Protein AF-A0A316NN84-F1 (afdb_monomer_lite)

Radius of gyration: 27.35 Å; chains: 1; bounding box: 74×68×56 Å

pLDDT: mean 87.5, std 11.86, range [34.91, 98.62]

Secondary structure (DSSP, 8-state):
---EEEEEEEE-SS--EEEEEEEE--SSS-EEEEEEEEEEES-TTSEEEEES--TT-EE-TT-EEEEEEEEEPPTT-SS--S--EEEEEEEEEEEE------B-HHHHHHHHHSSGGGSTTEEEETTTTEEEE-BSS---EEEETTEEEEEEEE-TTS-EEEEESS---HHHHHHHHHHH-TGGGTS-HHHHHHHHHHT-B-SS-TT-S---TTSTT-TTTT-TT----SSSEEEEEEETTEEEEEEESS--HHHHHIIIIIHHHS-HHHHTTB--EEEE---B-TT--SHHHHHHHHTTSEEEESEE---HHHHHHTB--THHHH-TT-GGGGTTBTT--TT--EEEEEEBTT-TT-EEEEEEETTEEEEEEE-TTS-BB---EEEEPTT-EEE--SSSSS-BEE-

Sequence (407 aa):
MSFFVKKYIVNFQYDVITKLCTILNYSQVNKVISSIYIETDTNTLIQTWIEGIGTGTMIPAGESVTFTITISYPGGLTEVPENTQKGLVIRYEFEDYEEETKTTLLETMLTNEGDLTDIEGLQYDESTGRYYYQGSNINNYIEFNNELWRIVSVESDGKIKITKDGVLSSKEMQALEEQTSFWQQYFSATEVETFLSSHTVPFDIAGRRPFDPNLADSYCDASNSGCNAFSKGTYHVVQKKELIDQYTDLDSLLKLYLETVYYPNIDASSRQYLSPYTLKAGSVSTSDKDIASVIEYENLTTMTGNIGLLNISDYMLASTDSNCDNKFDNSSCGLNNYLGVEGEEFYLMNGRSGDSERLYTITTSRSTHKISYDVPTTAMSVRPVVALSSGVFGSGLGTEADPYRLN

Structure (mmCIF, N/CA/C/O backbone):
data_AF-A0A316NN84-F1
#
_entry.id   AF-A0A316NN84-F1
#
loop_
_atom_site.group_PDB
_atom_site.id
_atom_site.type_symbol
_atom_site.label_atom_id
_atom_site.label_alt_id
_atom_site.label_comp_id
_atom_site.label_asym_id
_atom_site.label_entity_id
_atom_site.label_seq_id
_atom_site.pdbx_PDB_ins_code
_atom_site.Cartn_x
_atom_site.Cartn_y
_atom_site.Cartn_z
_atom_site.occupancy
_atom_site.B_iso_or_equiv
_atom_site.auth_seq_id
_atom_site.auth_comp_id
_atom_site.auth_asym_id
_atom_site.auth_atom_id
_atom_site.pdbx_PDB_model_num
ATOM 1 N N . MET A 1 1 ? -37.690 17.124 18.088 1.00 34.91 1 MET A N 1
ATOM 2 C CA . MET A 1 1 ? -37.762 17.725 16.740 1.00 34.91 1 MET A CA 1
ATOM 3 C C . MET A 1 1 ? -38.271 19.151 16.854 1.00 34.91 1 MET A C 1
ATOM 5 O O . MET A 1 1 ? -39.433 19.352 17.185 1.00 34.91 1 MET A O 1
ATOM 9 N N . SER A 1 2 ? -37.395 20.129 16.644 1.00 39.47 2 SER A N 1
ATOM 10 C CA . SER A 1 2 ? -37.777 21.540 16.547 1.00 39.47 2 SER A CA 1
ATOM 11 C C . SER A 1 2 ? -37.748 21.917 15.072 1.00 39.47 2 SER A C 1
ATOM 13 O O . SER A 1 2 ? -36.698 21.830 14.446 1.00 39.47 2 SER A O 1
ATOM 15 N N . PHE A 1 3 ? -38.895 22.285 14.506 1.00 39.06 3 PHE A N 1
ATOM 16 C CA . PHE A 1 3 ? -39.003 22.658 13.096 1.00 39.06 3 PHE A CA 1
ATOM 17 C C . PHE A 1 3 ? -38.813 24.165 12.940 1.00 39.06 3 PHE A C 1
ATOM 19 O O . PHE A 1 3 ? -39.450 24.944 13.651 1.00 39.06 3 PHE A O 1
ATOM 26 N N . PHE A 1 4 ? -37.975 24.579 11.989 1.00 47.78 4 PHE A N 1
ATOM 27 C CA . PHE A 1 4 ? -37.815 25.985 11.627 1.00 47.78 4 PHE A CA 1
ATOM 28 C C . PHE A 1 4 ? -38.321 26.196 10.198 1.00 47.78 4 PHE A C 1
ATOM 30 O O . PHE A 1 4 ? -37.782 25.625 9.253 1.00 47.78 4 PHE A O 1
ATOM 37 N N . VAL A 1 5 ? -39.377 26.998 10.041 1.00 45.66 5 VAL A N 1
ATOM 38 C CA . VAL A 1 5 ? -39.988 27.311 8.740 1.00 45.66 5 VAL A CA 1
ATOM 39 C C . VAL A 1 5 ? -39.891 28.811 8.517 1.00 45.66 5 VAL A C 1
ATOM 41 O O . VAL A 1 5 ? -40.382 29.596 9.331 1.00 45.66 5 VAL A O 1
ATOM 44 N N . LYS A 1 6 ? -39.275 29.230 7.407 1.00 58.59 6 LYS A N 1
ATOM 45 C CA . LYS A 1 6 ? -39.151 30.648 7.054 1.00 58.59 6 LYS A CA 1
ATOM 46 C C . LYS A 1 6 ? -39.781 30.913 5.692 1.00 58.59 6 LYS A C 1
ATOM 48 O O . LYS A 1 6 ? -39.441 30.276 4.700 1.00 58.59 6 LYS A O 1
ATOM 53 N N . LYS A 1 7 ? -40.732 31.852 5.666 1.00 49.09 7 LYS A N 1
ATOM 54 C CA . LYS A 1 7 ? -41.499 32.230 4.475 1.00 49.09 7 LYS A CA 1
ATOM 55 C C . LYS A 1 7 ? -40.914 33.491 3.850 1.00 49.09 7 LYS A C 1
ATOM 57 O O . LYS A 1 7 ? -40.720 34.489 4.544 1.00 49.09 7 LYS A O 1
ATOM 62 N N . TYR A 1 8 ? -40.702 33.466 2.539 1.00 55.94 8 TYR A N 1
ATOM 63 C CA . TYR A 1 8 ? -40.214 34.614 1.778 1.00 55.94 8 TYR A CA 1
ATOM 64 C C . TYR A 1 8 ? -41.222 34.990 0.682 1.00 55.94 8 TYR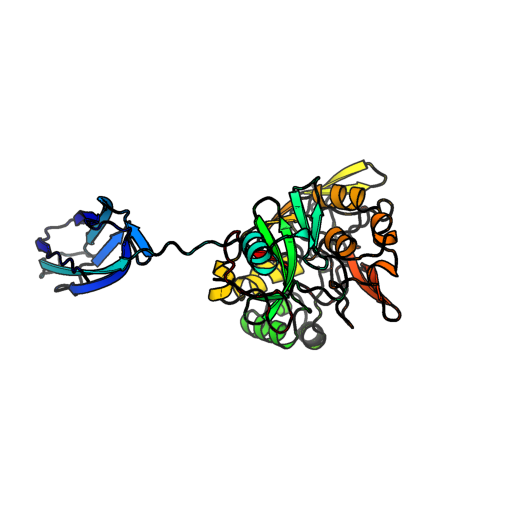 A C 1
ATOM 66 O O . TYR A 1 8 ? -41.675 34.124 -0.064 1.00 55.94 8 TYR A O 1
ATOM 74 N N . ILE A 1 9 ? -41.582 36.278 0.601 1.00 53.44 9 ILE A N 1
ATOM 75 C CA . ILE A 1 9 ? -42.399 36.869 -0.476 1.00 53.44 9 ILE A CA 1
ATOM 76 C C . ILE A 1 9 ? -41.562 37.981 -1.112 1.00 53.44 9 ILE A C 1
ATOM 78 O O . ILE A 1 9 ? -41.073 38.855 -0.392 1.00 53.44 9 ILE A O 1
ATOM 82 N N . VAL A 1 10 ? -41.344 37.924 -2.429 1.00 54.31 10 VAL A N 1
ATOM 83 C CA . VAL A 1 10 ? -40.435 38.837 -3.142 1.00 54.31 10 VAL A CA 1
ATOM 84 C C . VAL A 1 10 ? -41.007 39.211 -4.518 1.00 54.31 10 VAL A C 1
ATOM 86 O O . VAL A 1 10 ? -41.512 38.334 -5.218 1.00 54.31 10 VAL A O 1
ATOM 89 N N . ASN A 1 11 ? -40.914 40.497 -4.889 1.00 50.41 11 ASN A N 1
ATOM 90 C CA . ASN A 1 11 ? -41.306 41.054 -6.194 1.00 50.41 11 ASN A CA 1
ATOM 91 C C . ASN A 1 11 ? -40.041 41.482 -6.969 1.00 50.41 11 ASN A C 1
ATOM 93 O O . ASN A 1 11 ? -39.214 42.194 -6.398 1.00 50.41 11 ASN A O 1
ATOM 97 N N . PHE A 1 12 ? -39.893 41.085 -8.239 1.00 53.28 12 PHE A N 1
ATOM 98 C CA . PHE A 1 12 ? -38.682 41.329 -9.045 1.00 53.28 12 PHE A CA 1
ATOM 99 C C . PHE A 1 12 ? -38.845 42.462 -10.084 1.00 53.28 12 PHE A C 1
ATOM 101 O O . PHE A 1 12 ? -39.872 42.549 -10.755 1.00 53.28 12 PHE A O 1
ATOM 108 N N . GLN A 1 13 ? -37.808 43.298 -10.254 1.00 52.03 13 GLN A N 1
ATOM 109 C CA . GLN A 1 13 ? -37.690 44.309 -11.324 1.00 52.03 13 GLN A CA 1
ATOM 110 C C . GLN A 1 13 ? -36.249 44.389 -11.896 1.00 52.03 13 GLN A C 1
ATOM 112 O O . GLN A 1 13 ? -35.714 45.472 -12.042 1.00 52.03 13 GLN A O 1
ATOM 117 N N . TYR A 1 14 ? -35.648 43.252 -12.282 1.00 52.44 14 TYR A N 1
ATOM 118 C CA . TYR A 1 14 ? -34.324 43.131 -12.952 1.00 52.44 14 TYR A CA 1
ATOM 119 C C . TYR A 1 14 ? -33.055 43.007 -12.078 1.00 52.44 14 TYR A C 1
ATOM 121 O O . TYR A 1 14 ? -32.025 43.540 -12.463 1.00 52.44 14 TYR A O 1
ATOM 129 N N . ASP A 1 15 ? -33.055 42.243 -10.978 1.00 64.56 15 ASP A N 1
ATOM 130 C CA . ASP A 1 15 ? -31.797 41.935 -10.270 1.00 64.56 15 ASP A CA 1
ATOM 131 C C . ASP A 1 15 ? -31.798 40.577 -9.557 1.00 64.56 15 ASP A C 1
ATOM 133 O O . ASP A 1 15 ? -32.843 40.043 -9.169 1.00 64.56 15 ASP A O 1
ATOM 137 N N . VAL A 1 16 ? -30.586 40.038 -9.381 1.00 73.25 16 VAL A N 1
ATOM 138 C CA . VAL A 1 16 ? -30.274 38.933 -8.467 1.00 73.25 16 VAL A CA 1
ATOM 139 C C . VAL A 1 16 ? -30.534 39.398 -7.038 1.00 73.25 16 VAL A C 1
ATOM 141 O O . VAL A 1 16 ? -30.016 40.425 -6.606 1.00 73.25 16 VAL A O 1
ATOM 144 N N . ILE A 1 17 ? -31.306 38.629 -6.274 1.00 78.94 17 ILE A N 1
ATOM 145 C CA . ILE A 1 17 ? -31.545 38.912 -4.860 1.00 78.94 17 ILE A CA 1
ATOM 146 C C . ILE A 1 17 ? -30.769 37.905 -4.033 1.00 78.94 17 ILE A C 1
ATOM 148 O O . ILE A 1 17 ? -31.146 36.740 -3.945 1.00 78.94 17 ILE A O 1
ATOM 152 N N . THR A 1 18 ? -29.729 38.380 -3.363 1.00 81.62 18 THR A N 1
ATOM 153 C CA . THR A 1 18 ? -29.004 37.602 -2.360 1.00 81.62 18 THR A CA 1
ATOM 154 C C . THR A 1 18 ? -29.449 38.032 -0.970 1.00 81.62 18 THR A C 1
ATOM 156 O O . THR A 1 18 ? -29.416 39.213 -0.622 1.00 81.62 18 THR A O 1
ATOM 159 N N . LYS A 1 19 ? -29.883 37.071 -0.153 1.00 86.81 19 LYS A N 1
ATOM 160 C CA . LYS A 1 19 ? -30.229 37.289 1.254 1.00 86.81 19 LYS A CA 1
ATOM 161 C C . LYS A 1 19 ? -29.275 36.529 2.152 1.00 86.81 19 LYS A C 1
ATOM 163 O O . LYS A 1 19 ? -29.237 35.302 2.112 1.00 86.81 19 LYS A O 1
ATOM 168 N N . LEU A 1 20 ? -28.583 37.265 3.016 1.00 87.88 20 LEU A N 1
ATOM 169 C CA . LEU A 1 20 ? -27.864 36.674 4.133 1.00 87.88 20 LEU A CA 1
ATOM 170 C C . LEU A 1 20 ? -28.876 36.150 5.159 1.00 87.88 20 LEU A C 1
ATOM 172 O O . LEU A 1 20 ? -29.779 36.864 5.603 1.00 87.88 20 LEU A O 1
ATOM 176 N N . CYS A 1 21 ? -28.735 34.881 5.497 1.00 88.75 21 CYS A N 1
ATOM 177 C CA . CYS A 1 21 ? -29.553 34.156 6.444 1.00 88.75 21 CYS A CA 1
ATOM 178 C C . CYS A 1 21 ? -28.679 33.636 7.583 1.00 88.75 21 CYS A C 1
ATOM 180 O O . CYS A 1 21 ? -27.469 33.472 7.443 1.00 88.75 21 CYS A O 1
ATOM 182 N N . THR A 1 22 ? -29.320 33.380 8.718 1.00 89.62 22 THR A N 1
ATOM 183 C CA . THR A 1 22 ? -28.668 32.878 9.924 1.00 89.62 22 THR A CA 1
ATOM 184 C C . THR A 1 22 ? -29.567 31.822 10.548 1.00 89.62 22 THR A C 1
ATOM 186 O O . THR A 1 22 ? -30.770 32.063 10.696 1.00 89.62 22 THR A O 1
ATOM 189 N N . ILE A 1 23 ? -28.998 30.672 10.905 1.00 91.44 23 ILE A N 1
ATOM 190 C CA . ILE A 1 23 ? -29.630 29.667 11.767 1.00 91.44 23 ILE A CA 1
ATOM 191 C C . ILE A 1 23 ? -28.870 29.682 13.090 1.00 91.44 23 ILE A C 1
ATOM 193 O O . ILE A 1 23 ? -27.657 29.505 13.090 1.00 91.44 23 ILE A O 1
ATOM 197 N N . LEU A 1 24 ? -29.580 29.912 14.195 1.00 90.44 24 LEU A N 1
ATOM 198 C CA . LEU A 1 24 ? -29.035 29.915 15.555 1.00 90.44 24 LEU A CA 1
ATOM 199 C C . LEU A 1 24 ? -29.507 28.660 16.292 1.00 90.44 24 LEU A C 1
ATOM 201 O O . LEU A 1 24 ? -30.710 28.400 16.379 1.00 90.44 24 LEU A O 1
ATOM 205 N N . ASN A 1 25 ? -28.559 27.893 16.823 1.00 91.62 25 ASN A N 1
ATOM 206 C CA . ASN A 1 25 ? -28.830 26.723 17.641 1.00 91.62 25 ASN A CA 1
ATOM 207 C C . ASN A 1 25 ? -29.068 27.145 19.100 1.00 91.62 25 ASN A C 1
ATOM 209 O O . ASN A 1 25 ? -28.136 27.374 19.861 1.00 91.62 25 ASN A O 1
ATOM 213 N N . TYR A 1 26 ? -30.335 27.214 19.510 1.00 89.19 26 TYR A N 1
ATOM 214 C CA . TYR A 1 26 ? -30.716 27.528 20.896 1.00 89.19 26 TYR A CA 1
ATOM 215 C C . TYR A 1 26 ? -30.645 26.333 21.861 1.00 89.19 26 TYR A C 1
ATOM 217 O O . TYR A 1 26 ? -31.020 26.466 23.028 1.00 89.19 26 TYR A O 1
ATOM 225 N N . SER A 1 27 ? -30.251 25.148 21.391 1.00 87.69 27 SER A N 1
ATOM 226 C CA . SER A 1 27 ? -30.181 23.962 22.244 1.00 87.69 27 SER A CA 1
ATOM 227 C C . SER A 1 27 ? -28.885 23.918 23.061 1.00 87.69 27 SER A C 1
ATOM 229 O O . SER A 1 27 ? -27.970 24.707 22.844 1.00 87.69 27 SER A O 1
ATOM 231 N N . GLN A 1 28 ? -28.837 23.013 24.041 1.00 87.56 28 GLN A N 1
ATOM 232 C CA . GLN A 1 28 ? -27.664 22.800 24.901 1.00 87.56 28 GLN A CA 1
ATOM 233 C C . GLN A 1 28 ? -26.647 21.820 24.297 1.00 87.56 28 GLN A C 1
ATOM 235 O O . GLN A 1 28 ? -25.640 21.521 24.928 1.00 87.56 28 GLN A O 1
ATOM 240 N N . VAL A 1 29 ? -26.922 21.302 23.099 1.00 84.12 29 VAL A N 1
ATOM 241 C CA . VAL A 1 29 ? -26.077 20.340 22.388 1.00 84.12 29 VAL A CA 1
ATOM 242 C C . VAL A 1 29 ? -25.805 20.844 20.977 1.00 84.12 29 VAL A C 1
ATOM 244 O O . VAL A 1 29 ? -26.570 21.641 20.424 1.00 84.12 29 VAL A O 1
ATOM 247 N N . ASN A 1 30 ? -24.698 20.405 20.393 1.00 87.38 30 ASN A N 1
ATOM 248 C CA . ASN A 1 30 ? -24.401 20.694 18.997 1.00 87.38 30 ASN A CA 1
ATOM 249 C C . ASN A 1 30 ? -25.491 20.069 18.111 1.00 87.38 30 ASN A C 1
ATOM 251 O O . ASN A 1 30 ? -26.078 19.040 18.450 1.00 87.38 30 ASN A O 1
ATOM 255 N N . LYS A 1 31 ? -25.795 20.710 16.984 1.00 91.56 31 LYS A N 1
ATOM 256 C CA . LYS A 1 31 ? -26.781 20.223 16.012 1.00 91.56 31 LYS A CA 1
ATOM 257 C C . LYS A 1 31 ? -26.128 20.022 14.666 1.00 91.56 31 LYS A C 1
ATOM 259 O O . LYS A 1 31 ? -25.221 20.767 14.322 1.00 91.56 31 LYS A O 1
ATOM 264 N N . VAL A 1 32 ? -26.638 19.084 13.884 1.00 91.31 32 VAL A N 1
ATOM 265 C CA . VAL A 1 32 ? -26.258 18.908 12.481 1.00 91.31 32 VAL A CA 1
ATOM 266 C C . VAL A 1 32 ? -27.481 19.080 11.591 1.00 91.31 32 VAL A C 1
ATOM 268 O O . VAL A 1 32 ? -28.580 18.680 11.974 1.00 91.31 32 VAL A O 1
ATOM 271 N N . ILE A 1 33 ? -27.323 19.707 10.422 1.00 92.44 33 ILE A N 1
ATOM 272 C CA . ILE A 1 33 ? -28.380 19.744 9.402 1.00 92.44 33 ILE A CA 1
ATOM 273 C C . ILE A 1 33 ? -28.481 18.346 8.786 1.00 92.44 33 ILE A C 1
ATOM 275 O O . ILE A 1 33 ? -27.609 17.960 8.010 1.00 92.44 33 ILE A O 1
ATOM 279 N N . SER A 1 34 ? -29.529 17.590 9.108 1.00 88.38 34 SER A N 1
ATOM 280 C CA . SER A 1 34 ? -29.728 16.240 8.564 1.00 88.38 34 SER A CA 1
ATOM 281 C C . SER A 1 34 ? -30.366 16.272 7.176 1.00 88.38 34 SER A C 1
ATOM 283 O O . SER A 1 34 ? -30.110 15.401 6.347 1.00 88.38 34 SER A O 1
ATOM 285 N N . SER A 1 35 ? -31.166 17.298 6.870 1.00 87.62 35 SER A N 1
ATOM 286 C CA . SER A 1 35 ? -31.763 17.485 5.543 1.00 87.62 35 SER A CA 1
ATOM 287 C C . SER A 1 35 ? -32.195 18.927 5.269 1.00 87.62 35 SER A C 1
ATOM 289 O O . SER A 1 35 ? -32.522 19.689 6.183 1.00 87.62 35 SER A O 1
ATOM 291 N N . ILE A 1 36 ? -32.230 19.296 3.983 1.00 87.62 36 ILE A N 1
ATOM 292 C CA . ILE A 1 36 ? -32.721 20.586 3.478 1.00 87.62 36 ILE A CA 1
ATOM 293 C C . ILE A 1 36 ? -33.735 20.318 2.362 1.00 87.62 36 ILE A C 1
ATOM 295 O O . ILE A 1 36 ? -33.397 19.704 1.352 1.00 87.62 36 ILE A O 1
ATOM 299 N N . TYR A 1 37 ? -34.964 20.815 2.513 1.00 86.19 37 TYR A N 1
ATOM 300 C CA . TYR A 1 37 ? -36.046 20.633 1.541 1.00 86.19 37 TYR A CA 1
ATOM 301 C C . TYR A 1 37 ? -36.639 21.972 1.102 1.00 86.19 37 TYR A C 1
ATOM 303 O O . TYR A 1 37 ? -36.913 22.839 1.931 1.00 86.19 37 TYR A O 1
ATOM 311 N N . ILE A 1 38 ? -36.929 22.124 -0.193 1.00 83.56 38 ILE A N 1
ATOM 312 C CA . ILE A 1 38 ? -37.783 23.208 -0.697 1.00 83.56 38 ILE A CA 1
ATOM 313 C C . ILE A 1 38 ? -39.225 22.689 -0.719 1.00 83.56 38 ILE A C 1
ATOM 315 O O . ILE A 1 38 ? -39.613 21.949 -1.616 1.00 83.56 38 ILE A O 1
ATOM 319 N N . GLU A 1 39 ? -40.022 23.054 0.286 1.00 83.38 39 GLU A N 1
ATOM 320 C CA . GLU A 1 39 ? -41.411 22.588 0.425 1.00 83.38 39 GLU A CA 1
ATOM 321 C C . GLU A 1 39 ? -42.381 23.310 -0.504 1.00 83.38 39 GLU A C 1
ATOM 323 O O . GLU A 1 39 ? -43.455 22.811 -0.836 1.00 83.38 39 GLU A O 1
ATOM 328 N N . THR A 1 40 ? -42.059 24.545 -0.867 1.00 82.19 40 THR A N 1
ATOM 329 C CA . THR A 1 40 ? -42.886 25.341 -1.765 1.00 82.19 40 THR A CA 1
ATOM 330 C C . THR A 1 40 ? -41.993 26.199 -2.625 1.00 82.19 40 THR A C 1
ATOM 332 O O . THR A 1 40 ? -41.175 26.957 -2.105 1.00 82.19 40 THR A O 1
ATOM 335 N N . ASP A 1 41 ? -42.222 26.117 -3.928 1.00 83.88 41 ASP A N 1
ATOM 336 C CA . ASP A 1 41 ? -41.685 27.024 -4.925 1.00 83.88 41 ASP A CA 1
ATOM 337 C C . ASP A 1 41 ? -42.812 27.391 -5.895 1.00 83.88 41 ASP A C 1
ATOM 339 O O . ASP A 1 41 ? -43.209 26.595 -6.745 1.00 83.88 41 ASP A O 1
ATOM 343 N N . THR A 1 42 ? -43.380 28.588 -5.739 1.00 84.44 42 THR A N 1
ATOM 344 C CA . THR A 1 42 ? -44.524 29.014 -6.561 1.00 84.44 42 THR A CA 1
ATOM 345 C C . THR A 1 42 ? -44.120 29.477 -7.963 1.00 84.44 42 THR A C 1
ATOM 347 O O . THR A 1 42 ? -44.998 29.827 -8.751 1.00 84.44 42 THR A O 1
ATOM 350 N N . ASN A 1 43 ? -42.819 29.557 -8.263 1.00 80.81 43 ASN A N 1
ATOM 351 C CA . ASN A 1 43 ? -42.305 29.999 -9.556 1.00 80.81 43 ASN A CA 1
ATOM 352 C C . ASN A 1 43 ? -40.913 29.401 -9.810 1.00 80.81 43 ASN A C 1
ATOM 354 O O . ASN A 1 43 ? -39.885 30.005 -9.488 1.00 80.81 43 ASN A O 1
ATOM 358 N N . THR A 1 44 ? -40.894 28.211 -10.409 1.00 77.44 44 THR A N 1
ATOM 359 C CA . THR A 1 44 ? -39.675 27.440 -10.704 1.00 77.44 44 THR A CA 1
ATOM 360 C C . THR A 1 44 ? -38.838 28.022 -1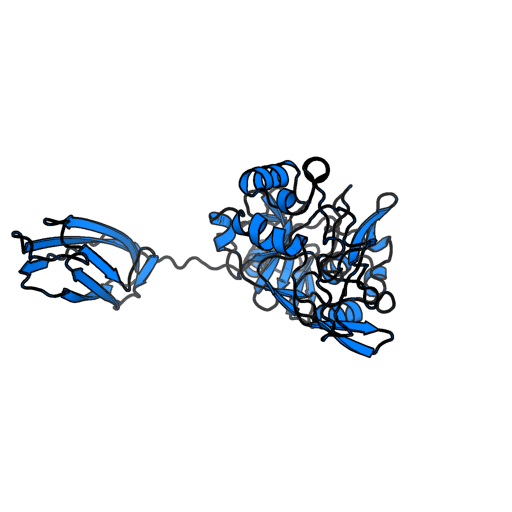1.847 1.00 77.44 44 THR A C 1
ATOM 362 O O . THR A 1 44 ? -37.692 27.621 -12.025 1.00 77.44 44 THR A O 1
ATOM 365 N N . LEU A 1 45 ? -39.372 28.990 -12.608 1.00 77.75 45 LEU A N 1
ATOM 366 C CA . LEU A 1 45 ? -38.625 29.704 -13.653 1.00 77.75 45 LEU A CA 1
ATOM 367 C C . LEU A 1 45 ? -37.631 30.720 -13.075 1.00 77.75 45 LEU A C 1
ATOM 369 O O . LEU A 1 45 ? -36.743 31.174 -13.788 1.00 77.75 45 LEU A O 1
ATOM 373 N N . ILE A 1 46 ? -37.772 31.080 -11.799 1.00 81.88 46 ILE A N 1
ATOM 374 C CA . ILE A 1 46 ? -36.799 31.879 -11.053 1.00 81.88 46 ILE A CA 1
ATOM 375 C C . ILE A 1 46 ? -35.940 30.894 -10.251 1.00 81.88 46 ILE A C 1
ATOM 377 O O . ILE A 1 46 ? -36.467 30.118 -9.464 1.00 81.88 46 ILE A O 1
ATOM 381 N N . GLN A 1 47 ? -34.625 30.892 -10.429 1.00 83.88 47 GLN A N 1
ATOM 382 C CA . GLN A 1 47 ? -33.720 29.936 -9.786 1.00 83.88 47 GLN A CA 1
ATOM 383 C C . GLN A 1 47 ? -33.457 30.289 -8.318 1.00 83.88 47 GLN A C 1
ATOM 385 O O . GLN A 1 47 ? -33.612 31.436 -7.896 1.00 83.88 47 GLN A O 1
ATOM 390 N N . THR A 1 48 ? -33.088 29.292 -7.513 1.00 85.25 48 THR A N 1
ATOM 391 C CA . THR A 1 48 ? -32.727 29.457 -6.099 1.00 85.25 48 THR A CA 1
ATOM 392 C C . THR A 1 48 ? -31.480 28.651 -5.788 1.00 85.25 48 THR A C 1
ATOM 394 O O . THR A 1 48 ? -31.428 27.462 -6.084 1.00 85.25 48 THR A O 1
ATOM 397 N N . TRP A 1 49 ? -30.512 29.304 -5.156 1.00 85.25 49 TRP A N 1
ATOM 398 C CA . TRP A 1 49 ? -29.237 28.730 -4.746 1.00 85.25 49 TRP A CA 1
ATOM 399 C C . TRP A 1 49 ? -29.039 28.980 -3.254 1.00 85.25 49 TRP A C 1
ATOM 401 O O . TRP A 1 49 ? -29.315 30.081 -2.772 1.00 85.25 49 TRP A O 1
ATOM 411 N N . ILE A 1 50 ? -28.588 27.960 -2.527 1.00 86.94 50 ILE A N 1
ATOM 412 C CA . ILE A 1 50 ? -28.223 28.050 -1.111 1.00 86.94 50 ILE A CA 1
ATOM 413 C C . ILE A 1 50 ? -26.721 27.794 -1.033 1.00 86.94 50 ILE A C 1
ATOM 415 O O . ILE A 1 50 ? -26.261 26.751 -1.488 1.00 86.94 50 ILE A O 1
ATOM 419 N N . GLU A 1 51 ? -25.967 28.731 -0.468 1.00 86.88 51 GLU A N 1
ATOM 420 C CA . GLU A 1 51 ? -24.511 28.632 -0.338 1.00 86.88 51 GLU A CA 1
ATOM 421 C C . GLU A 1 51 ? -24.093 28.877 1.114 1.00 86.88 51 GLU A C 1
ATOM 423 O O . GLU A 1 51 ? -24.652 29.736 1.797 1.00 86.88 51 GLU A O 1
ATOM 428 N N . GLY A 1 52 ? -23.099 28.125 1.589 1.00 84.44 52 GLY A N 1
ATOM 429 C CA . GLY A 1 52 ? -22.556 28.237 2.950 1.00 84.44 52 GLY A CA 1
ATOM 430 C C . GLY A 1 52 ? -23.103 27.224 3.961 1.00 84.44 52 GLY A C 1
ATOM 431 O O . GLY A 1 52 ? -22.556 27.127 5.053 1.00 84.44 52 GLY A O 1
ATOM 432 N N . ILE A 1 53 ? -24.129 26.443 3.606 1.00 88.50 53 ILE A N 1
ATOM 433 C CA . ILE A 1 53 ? -24.630 25.306 4.400 1.00 88.50 53 ILE A CA 1
ATOM 434 C C . ILE A 1 53 ? -25.019 24.134 3.492 1.00 88.50 53 ILE A C 1
ATOM 436 O O . ILE A 1 53 ? -25.385 24.334 2.334 1.00 88.50 53 ILE A O 1
ATOM 440 N N . GLY A 1 54 ? -25.003 22.924 4.046 1.00 87.00 54 GLY A N 1
ATOM 441 C CA . GLY A 1 54 ? -25.488 21.694 3.418 1.00 87.00 54 GLY A CA 1
ATOM 442 C C . GLY A 1 54 ? -25.864 20.639 4.460 1.00 87.00 54 GLY A C 1
ATOM 443 O O . GLY A 1 54 ? -25.687 20.858 5.662 1.00 87.00 54 GLY A O 1
ATOM 444 N N . THR A 1 55 ? -26.364 19.486 4.012 1.00 85.19 55 THR A N 1
ATOM 445 C CA . THR A 1 55 ? -26.477 18.306 4.885 1.00 85.19 55 THR A CA 1
ATOM 446 C C . THR A 1 55 ? -25.110 17.997 5.506 1.00 85.19 55 THR A C 1
ATOM 448 O O . THR A 1 55 ? -24.093 18.068 4.819 1.00 85.19 55 THR A O 1
ATOM 451 N N . GLY A 1 56 ? -25.079 17.717 6.809 1.00 80.50 56 GLY A N 1
ATOM 452 C CA . GLY A 1 56 ? -23.850 17.504 7.578 1.00 80.50 56 GLY A CA 1
ATOM 453 C C . GLY A 1 56 ? -23.245 18.774 8.189 1.00 80.50 56 GLY A C 1
ATOM 454 O O . GLY A 1 56 ? -22.300 18.685 8.966 1.00 80.50 56 GLY A O 1
ATOM 455 N N . THR A 1 57 ? -23.773 19.972 7.901 1.00 86.69 57 THR A N 1
ATOM 456 C CA . THR A 1 57 ? -23.261 21.195 8.546 1.00 86.69 57 THR A CA 1
ATOM 457 C C . THR A 1 57 ? -23.593 21.201 10.039 1.00 86.69 57 THR A C 1
ATOM 459 O O . THR A 1 57 ? -24.767 21.226 10.414 1.00 86.69 57 THR A O 1
ATOM 462 N N . MET A 1 58 ? -22.555 21.205 10.877 1.00 88.25 58 MET A N 1
ATOM 463 C CA . MET A 1 58 ? -22.665 21.301 12.332 1.00 88.25 58 MET A CA 1
ATOM 464 C C . MET A 1 58 ? -22.831 22.763 12.779 1.00 88.25 58 MET A C 1
ATOM 466 O O . MET A 1 58 ? -22.200 23.670 12.240 1.00 88.25 58 MET A O 1
ATOM 470 N N . ILE A 1 59 ? -23.701 22.989 13.763 1.00 90.88 59 ILE A N 1
ATOM 471 C CA . ILE A 1 59 ? -23.971 24.281 14.395 1.00 90.88 59 ILE A CA 1
ATOM 472 C C . ILE A 1 59 ? -23.788 24.105 15.913 1.00 90.88 59 ILE A C 1
ATOM 474 O O . ILE A 1 59 ? -24.618 23.427 16.540 1.00 90.88 59 ILE A O 1
ATOM 478 N N . PRO A 1 60 ? -22.739 24.690 16.524 1.00 87.00 60 PRO A N 1
ATOM 479 C CA . PRO A 1 60 ? -22.464 24.499 17.945 1.00 87.00 60 PRO A CA 1
ATOM 480 C C . PRO A 1 60 ? -23.601 24.983 18.851 1.00 87.00 60 PRO A C 1
ATOM 482 O O . PRO A 1 60 ? -24.387 25.856 18.474 1.00 87.00 60 PRO A O 1
ATOM 485 N N . ALA A 1 61 ? -23.707 24.411 20.052 1.00 88.56 61 ALA A N 1
ATOM 486 C CA . ALA A 1 61 ? -24.683 24.830 21.056 1.00 88.56 61 ALA A CA 1
ATOM 487 C C . ALA A 1 61 ? -24.545 26.330 21.371 1.00 88.56 61 ALA A C 1
ATOM 489 O O . ALA A 1 61 ? -23.472 26.805 21.736 1.00 88.56 61 ALA A O 1
ATOM 490 N N . GLY A 1 62 ? -25.635 27.087 21.241 1.00 87.38 62 GLY A N 1
ATOM 491 C CA . GLY A 1 62 ? -25.643 28.535 21.467 1.00 87.38 62 GLY A CA 1
ATOM 492 C C . GLY A 1 62 ? -25.046 29.379 20.334 1.00 87.38 62 GLY A C 1
ATOM 493 O O . GLY A 1 62 ? -25.118 30.606 20.414 1.00 87.38 62 GLY A O 1
ATOM 494 N N . GLU A 1 63 ? -24.503 28.766 19.279 1.00 91.19 63 GLU A N 1
ATOM 495 C CA . GLU A 1 63 ? -23.900 29.466 18.141 1.00 91.19 63 GLU A CA 1
ATOM 496 C C . GLU A 1 63 ? -24.801 29.484 16.902 1.00 91.19 63 GLU A C 1
ATOM 498 O O . GLU A 1 63 ? -25.827 28.801 16.810 1.00 91.19 63 GLU A O 1
ATOM 503 N N . SER A 1 64 ? -24.416 30.301 15.920 1.00 89.19 64 SER A N 1
ATOM 504 C CA . SER A 1 64 ? -25.139 30.435 14.661 1.00 89.19 64 SER A CA 1
ATOM 505 C C . SER A 1 64 ? -24.260 30.214 13.444 1.00 89.19 64 SER A C 1
ATOM 507 O O . SER A 1 64 ? -23.134 30.698 13.406 1.00 89.19 64 SER A O 1
ATOM 509 N N . VAL A 1 65 ? -24.837 29.620 12.403 1.00 88.94 65 VAL A N 1
ATOM 510 C CA . VAL A 1 65 ? -24.250 29.576 11.061 1.00 88.94 65 VAL A CA 1
ATOM 511 C C . VAL A 1 65 ? -24.905 30.625 10.166 1.00 88.94 65 VAL A C 1
ATOM 513 O O . VAL A 1 65 ? -26.122 30.841 10.230 1.00 88.94 65 VAL A O 1
ATOM 516 N N . THR A 1 66 ? -24.107 31.288 9.330 1.00 90.06 66 THR A N 1
ATOM 517 C CA . THR A 1 66 ? -24.580 32.223 8.305 1.00 90.06 66 THR A CA 1
ATOM 518 C C . THR A 1 66 ? -24.458 31.603 6.918 1.00 90.06 66 THR A C 1
ATOM 520 O O . THR A 1 66 ? -23.535 30.849 6.636 1.00 90.06 66 THR A O 1
ATOM 523 N N . PHE A 1 67 ? -25.415 31.903 6.048 1.00 89.06 67 PHE A N 1
ATOM 524 C CA . PHE A 1 67 ? -25.470 31.366 4.690 1.00 89.06 67 PHE A CA 1
ATOM 525 C C . PHE A 1 67 ? -26.233 32.316 3.779 1.00 89.06 67 PHE A C 1
ATOM 527 O O . PHE A 1 67 ? -26.978 33.178 4.251 1.00 89.06 67 PHE A O 1
ATOM 534 N N . THR A 1 68 ? -26.072 32.177 2.473 1.00 88.94 68 THR A N 1
ATOM 535 C CA . THR A 1 68 ? -26.754 33.014 1.487 1.00 88.94 68 THR A CA 1
ATOM 536 C C . THR A 1 68 ? -27.818 32.214 0.756 1.00 88.94 68 THR A C 1
ATOM 538 O O . THR A 1 68 ? -27.618 31.066 0.371 1.00 88.94 68 THR A O 1
ATOM 541 N N . ILE A 1 69 ? -28.980 32.838 0.569 1.00 89.44 69 ILE A N 1
ATOM 542 C CA . ILE A 1 69 ? -29.985 32.379 -0.388 1.00 89.44 69 ILE A CA 1
ATOM 543 C C . ILE A 1 69 ? -29.982 33.376 -1.534 1.00 89.44 69 ILE A C 1
ATOM 545 O O . ILE A 1 69 ? -30.332 34.544 -1.339 1.00 89.44 69 ILE A O 1
ATOM 549 N N . THR A 1 70 ? -29.605 32.912 -2.716 1.00 87.19 70 THR A N 1
ATOM 550 C CA . THR A 1 70 ? -29.615 33.703 -3.941 1.00 87.19 70 THR A CA 1
ATOM 551 C C . THR A 1 70 ? -30.804 33.285 -4.789 1.00 87.19 70 THR A C 1
ATOM 553 O O . THR A 1 70 ? -30.959 32.114 -5.122 1.00 87.19 70 THR A O 1
ATOM 556 N N . ILE A 1 71 ? -31.657 34.246 -5.131 1.00 85.62 71 ILE A N 1
ATOM 557 C CA . ILE A 1 71 ? -32.801 34.057 -6.016 1.00 85.62 71 ILE A CA 1
ATOM 558 C C . ILE A 1 71 ? -32.575 34.924 -7.248 1.00 85.62 71 ILE A C 1
ATOM 560 O O . ILE A 1 71 ? -32.459 36.146 -7.137 1.00 85.62 71 ILE A O 1
ATOM 564 N N . SER A 1 72 ? -32.502 34.302 -8.417 1.00 81.75 72 SER A N 1
ATOM 565 C CA . SER A 1 72 ? -32.190 34.998 -9.663 1.00 81.75 72 SER A CA 1
ATOM 566 C C . SER A 1 72 ? -33.001 34.462 -10.824 1.00 81.75 72 SER A C 1
ATOM 568 O O . SER A 1 72 ? -33.404 33.303 -10.860 1.00 81.75 72 SER A O 1
ATOM 570 N N . TYR A 1 73 ? -33.193 35.306 -11.824 1.00 77.44 73 TYR A N 1
ATOM 571 C CA . TYR A 1 73 ? -33.589 34.836 -13.138 1.00 77.44 73 TYR A CA 1
ATOM 572 C C . TYR A 1 73 ? -32.476 33.965 -13.757 1.00 77.44 73 TYR A C 1
ATOM 574 O O . TYR A 1 73 ? -31.296 34.221 -13.495 1.00 77.44 73 TYR A O 1
ATOM 582 N N . PRO A 1 74 ? -32.816 32.937 -14.555 1.00 72.81 74 PRO A N 1
ATOM 583 C CA . PRO A 1 74 ? -31.828 32.172 -15.304 1.00 72.81 74 PRO A CA 1
ATOM 584 C C . PRO A 1 74 ? -31.098 33.078 -16.305 1.00 72.81 74 PRO A C 1
ATOM 586 O O . PRO A 1 74 ? -31.673 34.026 -16.848 1.00 72.81 74 PRO A O 1
ATOM 589 N N . GLY A 1 75 ? -29.819 32.790 -16.549 1.00 69.75 75 GLY A N 1
ATOM 590 C CA . GLY A 1 75 ? -29.011 33.546 -17.505 1.00 69.75 75 GLY A CA 1
ATOM 591 C C . GLY A 1 75 ? -29.572 33.472 -18.931 1.00 69.75 75 GLY A C 1
ATOM 592 O O . GLY A 1 75 ? -30.075 32.433 -19.351 1.00 69.75 75 GLY A O 1
ATOM 593 N N . GLY A 1 76 ? -29.461 34.572 -19.684 1.00 66.19 76 GLY A N 1
ATOM 594 C CA . GLY A 1 76 ? -29.833 34.621 -21.106 1.00 66.19 76 GLY A CA 1
ATOM 595 C C . GLY A 1 76 ? -31.271 35.053 -21.409 1.00 66.19 76 GLY A C 1
ATOM 596 O O . GLY A 1 76 ? -31.693 34.965 -22.560 1.00 66.19 76 GLY A O 1
ATOM 597 N N . LEU A 1 77 ? -32.025 35.541 -20.421 1.00 65.94 77 LEU A N 1
ATOM 598 C CA . LEU A 1 77 ? -33.348 36.116 -20.668 1.00 65.94 77 LEU A CA 1
ATOM 599 C C . LEU A 1 77 ? -33.241 37.464 -21.395 1.00 65.94 77 LEU A C 1
ATOM 601 O O . LEU A 1 77 ? -32.553 38.376 -20.939 1.00 65.94 77 LEU A O 1
ATOM 605 N N . THR A 1 78 ? -33.943 37.586 -22.523 1.00 64.25 78 THR A N 1
ATOM 606 C CA . THR A 1 78 ? -34.001 38.814 -23.336 1.00 64.25 78 THR A CA 1
ATOM 607 C C . THR A 1 78 ? -35.173 39.726 -22.964 1.00 64.25 78 THR A C 1
ATOM 609 O O . THR A 1 78 ? -35.199 40.878 -23.387 1.00 64.25 78 THR A O 1
ATOM 612 N N . GLU A 1 79 ? -36.125 39.232 -22.164 1.00 66.31 79 GLU A N 1
ATOM 613 C CA . GLU A 1 79 ? -37.311 39.950 -21.677 1.00 66.31 79 GLU A CA 1
ATOM 614 C C . GLU A 1 79 ? -37.654 39.500 -20.243 1.00 66.31 79 GLU A C 1
ATOM 616 O O . GLU A 1 79 ? -37.288 38.394 -19.833 1.00 66.31 79 GLU A O 1
ATOM 621 N N . VAL A 1 80 ? -38.344 40.342 -19.460 1.00 64.94 80 VAL A N 1
ATOM 622 C CA . VAL A 1 80 ? -38.781 39.965 -18.102 1.00 64.94 80 VAL A CA 1
ATOM 623 C C . VAL A 1 80 ? -40.008 39.060 -18.163 1.00 64.94 80 VAL A C 1
ATOM 625 O O . VAL A 1 80 ? -40.995 39.441 -18.790 1.00 64.94 80 VAL A O 1
ATOM 628 N N . PRO A 1 81 ? -39.988 37.898 -17.481 1.00 69.69 81 PRO A N 1
ATOM 629 C CA . PRO A 1 81 ? -41.158 37.034 -17.370 1.00 69.69 81 PRO A CA 1
ATOM 630 C C . PRO A 1 81 ? -42.352 37.753 -16.728 1.00 69.69 81 PRO A C 1
ATOM 632 O O . PRO A 1 81 ? -42.183 38.461 -15.736 1.00 69.69 81 PRO A O 1
ATOM 635 N N . GLU A 1 82 ? -43.567 37.514 -17.237 1.00 71.44 82 GLU A N 1
ATOM 636 C CA . GLU A 1 82 ? -44.801 38.144 -16.727 1.00 71.44 82 GLU A CA 1
ATOM 637 C C . GLU A 1 82 ? -45.034 37.882 -15.229 1.00 71.44 82 GLU A C 1
ATOM 639 O O . GLU A 1 82 ? -45.474 38.770 -14.497 1.00 71.44 82 GLU A O 1
ATOM 644 N N . ASN A 1 83 ? -44.713 36.674 -14.749 1.00 72.50 83 ASN A N 1
ATOM 645 C CA . ASN A 1 83 ? -44.779 36.347 -13.329 1.00 72.50 83 ASN A CA 1
ATOM 6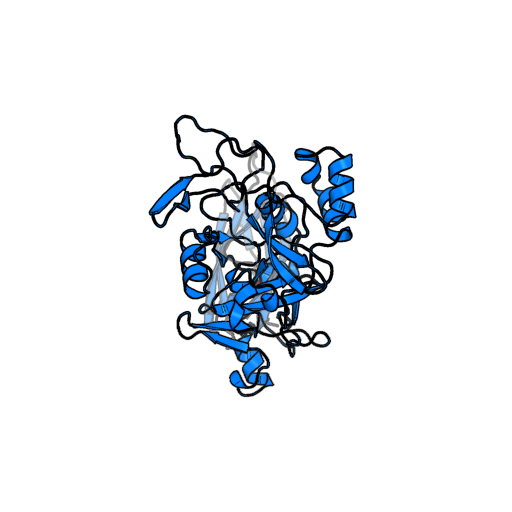46 C C . ASN A 1 83 ? -43.458 36.693 -12.629 1.00 72.50 83 ASN A C 1
ATOM 648 O O . ASN A 1 83 ? -42.491 35.927 -12.651 1.00 72.50 83 ASN A O 1
ATOM 652 N N . THR A 1 84 ? -43.453 37.839 -11.957 1.00 75.00 84 THR A N 1
ATOM 653 C CA . THR A 1 84 ? -42.316 38.369 -11.196 1.00 75.00 84 THR A CA 1
ATOM 654 C C . THR A 1 84 ? -42.407 38.075 -9.699 1.00 75.00 84 THR A C 1
ATOM 656 O O . THR A 1 84 ? -41.721 38.719 -8.906 1.00 75.00 84 THR A O 1
ATOM 659 N N . GLN A 1 85 ? -43.257 37.134 -9.279 1.00 78.94 85 GLN A N 1
ATOM 660 C CA . GLN A 1 85 ? -43.397 36.746 -7.876 1.00 78.94 85 GLN A CA 1
ATOM 661 C C . GLN A 1 85 ? -42.845 35.342 -7.642 1.00 78.94 85 GLN A C 1
ATOM 663 O O . GLN A 1 85 ? -43.142 34.408 -8.389 1.00 78.94 85 GLN A O 1
ATOM 668 N N . LYS A 1 86 ? -42.071 35.185 -6.562 1.00 81.56 86 LYS A N 1
ATOM 669 C CA . LYS A 1 86 ? -41.647 33.878 -6.046 1.00 81.56 86 LYS A CA 1
ATOM 670 C C . LYS A 1 86 ? -41.995 33.761 -4.565 1.00 81.56 86 LYS A C 1
ATOM 672 O O . LYS A 1 86 ? -41.520 34.542 -3.739 1.00 81.56 86 LYS A O 1
ATOM 677 N N . GLY A 1 87 ? -42.824 32.777 -4.240 1.00 84.31 87 GLY A N 1
ATOM 678 C CA . GLY A 1 87 ? -43.036 32.280 -2.890 1.00 84.31 87 GLY A CA 1
ATOM 679 C C . GLY A 1 87 ? -42.137 31.074 -2.660 1.00 84.31 87 GLY A C 1
ATOM 680 O O . GLY A 1 87 ? -42.222 30.099 -3.404 1.00 84.31 87 GLY A O 1
ATOM 681 N N . LEU A 1 88 ? -41.286 31.155 -1.639 1.00 84.50 88 LEU A N 1
ATOM 682 C CA . LEU A 1 88 ? -40.343 30.099 -1.286 1.00 84.50 88 LEU A CA 1
ATOM 683 C C . LEU A 1 88 ? -40.519 29.708 0.186 1.00 84.50 88 LEU A C 1
ATOM 685 O O . LEU A 1 88 ? -40.543 30.581 1.064 1.00 84.50 88 LEU A O 1
ATOM 689 N N . VAL A 1 89 ? -40.631 28.403 0.440 1.00 86.50 89 VAL A N 1
ATOM 690 C CA . VAL A 1 89 ? -40.602 27.804 1.782 1.00 86.50 89 VAL A CA 1
ATOM 691 C C . VAL A 1 89 ? -39.512 26.742 1.802 1.00 86.50 89 VAL A C 1
ATOM 693 O O . VAL A 1 89 ? -39.579 25.776 1.045 1.00 86.50 89 VAL A O 1
ATOM 696 N N . ILE A 1 90 ? -38.518 26.931 2.668 1.00 85.88 90 ILE A N 1
ATOM 697 C CA . ILE A 1 90 ? -37.430 25.973 2.887 1.00 85.88 90 ILE A CA 1
ATOM 698 C C . ILE A 1 90 ? -37.603 25.378 4.284 1.00 85.88 90 ILE A C 1
ATOM 700 O O . ILE A 1 90 ? -37.750 26.127 5.257 1.00 85.88 90 ILE A O 1
ATOM 704 N N . ARG A 1 91 ? -37.593 24.047 4.370 1.00 88.25 91 ARG A N 1
ATOM 705 C CA . ARG A 1 91 ? -37.546 23.280 5.616 1.00 88.25 91 ARG A CA 1
ATOM 706 C C . ARG A 1 91 ? -36.127 22.778 5.838 1.00 88.25 91 ARG A C 1
ATOM 708 O O . ARG A 1 91 ? -35.499 22.252 4.923 1.00 88.25 91 ARG A O 1
ATOM 715 N N . TYR A 1 92 ? -35.677 22.899 7.077 1.00 90.25 92 TYR A N 1
ATOM 716 C CA . TYR A 1 92 ? -34.445 22.297 7.567 1.00 90.25 92 TYR A CA 1
ATOM 717 C C . TYR A 1 92 ? -34.803 21.271 8.634 1.00 90.25 92 TYR A C 1
ATOM 719 O O . TYR A 1 92 ? -35.650 21.545 9.493 1.00 90.25 92 TYR A O 1
ATOM 727 N N . GLU A 1 93 ? -34.157 20.116 8.578 1.00 91.69 93 GLU A N 1
ATOM 728 C CA . GLU A 1 93 ? -34.213 19.108 9.629 1.00 91.69 93 GLU A CA 1
ATOM 729 C C . GLU A 1 93 ? -32.867 19.037 10.343 1.00 91.69 93 GLU A C 1
ATOM 731 O O . GLU A 1 93 ? -31.816 19.271 9.741 1.00 91.69 93 GLU A O 1
ATOM 736 N N . PHE A 1 94 ? -32.928 18.792 11.652 1.00 91.44 94 PHE A N 1
ATOM 737 C CA . PHE A 1 94 ? -31.763 18.788 12.524 1.00 91.44 94 PHE A CA 1
ATOM 738 C C . PHE A 1 94 ? -31.778 17.571 13.433 1.00 91.44 94 PHE A C 1
ATOM 740 O O . PHE A 1 94 ? -32.813 17.249 14.029 1.00 91.44 94 PHE A O 1
ATOM 747 N N . GLU A 1 95 ? -30.600 17.003 13.626 1.00 90.81 95 GLU A N 1
ATOM 748 C CA . GLU A 1 95 ? -30.331 15.931 14.580 1.00 90.81 95 GLU A CA 1
ATOM 749 C C . GLU A 1 95 ? -29.346 16.424 15.645 1.00 90.81 95 GLU A C 1
ATOM 751 O O . GLU A 1 95 ? -28.699 17.467 15.475 1.00 90.81 95 GLU A O 1
ATOM 756 N N . ASP A 1 96 ? -29.310 15.741 16.793 1.00 90.44 96 ASP A N 1
ATOM 757 C CA . ASP A 1 96 ? -28.215 15.938 17.747 1.00 90.44 96 ASP A CA 1
ATOM 758 C C . ASP A 1 96 ? -26.912 15.598 17.023 1.00 90.44 96 ASP A C 1
ATOM 760 O O . ASP A 1 96 ? -26.824 14.581 16.342 1.00 90.44 96 ASP A O 1
ATOM 764 N N . TYR A 1 97 ? -25.927 16.491 17.104 1.00 77.12 97 TYR A N 1
ATOM 765 C CA . TYR A 1 97 ? -24.598 16.174 16.610 1.00 77.12 97 TYR A CA 1
ATOM 766 C C . TYR A 1 97 ? -23.961 15.234 17.625 1.00 77.12 97 TYR A C 1
ATOM 768 O O . TYR A 1 97 ? -23.512 15.663 18.691 1.00 77.12 97 TYR A O 1
ATOM 776 N N . GLU A 1 98 ? -23.971 13.952 17.295 1.00 70.69 98 GLU A N 1
ATOM 777 C CA . GLU A 1 98 ? -23.085 12.986 17.914 1.00 70.69 98 GLU A CA 1
ATOM 778 C C . GLU A 1 98 ? -21.729 13.167 17.239 1.00 70.69 98 GLU A C 1
ATOM 780 O O . GLU A 1 98 ? -21.593 13.009 16.026 1.00 70.69 98 GLU A O 1
ATOM 785 N N . GLU A 1 99 ? -20.738 13.608 18.012 1.00 58.78 99 GLU A N 1
ATOM 786 C CA . GLU A 1 99 ? -19.364 13.564 17.540 1.00 58.78 99 GLU A CA 1
ATOM 787 C C . GLU A 1 99 ? -19.053 12.089 17.307 1.00 58.78 99 GLU A C 1
ATOM 789 O O . GLU A 1 99 ? -19.052 11.312 18.263 1.00 58.78 99 GLU A O 1
ATOM 794 N N . GLU A 1 100 ? -18.863 11.692 16.045 1.00 56.09 100 GLU A N 1
ATOM 795 C CA . GLU A 1 100 ? -18.303 10.378 15.749 1.00 56.09 100 GLU A CA 1
ATOM 796 C C . GLU A 1 100 ? -17.048 10.248 16.603 1.00 56.09 100 GLU A C 1
ATOM 798 O O . GLU A 1 100 ? -16.110 11.045 16.478 1.00 56.09 100 GLU A O 1
ATOM 803 N N . THR A 1 101 ? -17.049 9.286 17.522 1.00 52.97 101 THR A N 1
ATOM 804 C CA . THR A 1 101 ? -15.859 8.971 18.295 1.00 52.97 101 THR A CA 1
ATOM 805 C C . THR A 1 101 ? -14.823 8.485 17.306 1.00 52.97 101 THR A C 1
ATOM 807 O O . THR A 1 101 ? -14.863 7.348 16.840 1.00 52.97 101 THR A O 1
ATOM 810 N N . LYS A 1 102 ? -13.913 9.385 16.942 1.00 61.84 102 LYS A N 1
ATOM 811 C CA . LYS A 1 102 ? -12.768 9.072 16.107 1.00 61.84 102 LYS A CA 1
ATOM 812 C C . LYS A 1 102 ? -11.779 8.265 16.926 1.00 61.84 102 LYS A C 1
ATOM 814 O O . LYS A 1 102 ? -10.823 8.814 17.462 1.00 61.84 102 LYS A O 1
ATOM 819 N N . THR A 1 103 ? -12.035 6.972 17.055 1.00 74.38 103 THR A N 1
ATOM 820 C CA . THR A 1 103 ? -11.145 6.068 17.772 1.00 74.38 103 THR A CA 1
ATOM 821 C C . THR A 1 103 ? -10.007 5.665 16.847 1.00 74.38 103 THR A C 1
ATOM 823 O O . THR A 1 103 ? -10.191 5.307 15.679 1.00 74.38 103 THR A O 1
ATOM 826 N N . THR A 1 104 ? -8.786 5.791 17.345 1.00 86.25 104 THR A N 1
ATOM 827 C CA . THR A 1 104 ? -7.603 5.294 16.650 1.00 86.25 104 THR A CA 1
ATOM 828 C C . THR A 1 104 ? -7.522 3.774 16.780 1.00 86.25 104 THR A C 1
ATOM 830 O O . THR A 1 104 ? -8.067 3.165 17.705 1.00 86.25 104 THR A O 1
ATOM 833 N N . LEU A 1 105 ? -6.793 3.134 15.869 1.00 87.38 105 LEU A N 1
ATOM 834 C CA . LEU A 1 105 ? -6.521 1.704 15.989 1.00 87.38 105 LEU A CA 1
ATOM 835 C C . LEU A 1 105 ? -5.811 1.375 17.312 1.00 87.38 105 LEU A C 1
ATOM 837 O O . LEU A 1 105 ? -6.192 0.421 17.979 1.00 87.38 105 LEU A O 1
ATOM 841 N N . LEU A 1 106 ? -4.837 2.193 17.727 1.00 88.12 106 LEU A N 1
ATOM 842 C CA . LEU A 1 106 ? -4.091 1.971 18.971 1.00 88.12 106 LEU A CA 1
ATOM 843 C C . LEU A 1 106 ? -4.981 2.086 20.218 1.00 88.12 106 LEU A C 1
ATOM 845 O O . LEU A 1 106 ? -4.814 1.318 21.159 1.00 88.12 106 LEU A O 1
ATOM 849 N N . GLU A 1 107 ? -5.958 2.994 20.233 1.00 86.88 107 GLU A N 1
ATOM 850 C CA . GLU A 1 107 ? -6.942 3.065 21.324 1.00 86.88 107 GLU A CA 1
ATOM 851 C C . GLU A 1 107 ? -7.863 1.841 21.346 1.00 86.88 107 GLU A C 1
ATOM 853 O O . GLU A 1 107 ? -8.170 1.325 22.421 1.00 86.88 107 GLU A O 1
ATOM 858 N N . THR A 1 108 ? -8.274 1.347 20.174 1.00 84.50 108 THR A N 1
ATOM 859 C CA . THR A 1 108 ? -9.085 0.121 20.052 1.00 84.50 108 THR A CA 1
ATOM 860 C C . THR A 1 108 ? -8.319 -1.085 20.595 1.00 84.50 108 THR A C 1
ATOM 862 O O . THR A 1 108 ? -8.804 -1.812 21.456 1.00 84.50 108 THR A O 1
ATOM 865 N N . MET A 1 109 ? -7.077 -1.240 20.147 1.00 88.75 109 MET A N 1
ATOM 866 C CA . MET A 1 109 ? -6.117 -2.234 20.616 1.00 88.75 109 MET A CA 1
ATOM 867 C C . MET A 1 109 ? -5.927 -2.200 22.137 1.00 88.75 109 MET A C 1
ATOM 869 O O . MET A 1 109 ? -6.091 -3.216 22.808 1.00 88.75 109 MET A O 1
ATOM 873 N N . LEU A 1 110 ? -5.646 -1.016 22.689 1.00 88.50 110 LEU A N 1
ATOM 874 C CA . LEU A 1 110 ? -5.468 -0.821 24.126 1.00 88.50 110 LEU A CA 1
ATOM 875 C C . LEU A 1 110 ? -6.747 -1.137 24.913 1.00 88.50 110 LEU A C 1
ATOM 877 O O . LEU A 1 110 ? -6.677 -1.663 26.018 1.00 88.50 110 LEU A O 1
ATOM 881 N N . THR A 1 111 ? -7.917 -0.835 24.351 1.00 86.19 111 THR A N 1
ATOM 882 C CA . THR A 1 111 ? -9.209 -1.152 24.974 1.00 86.19 111 THR A CA 1
ATOM 883 C C . THR A 1 111 ? -9.448 -2.661 25.049 1.00 86.19 111 THR A C 1
ATOM 885 O O . THR A 1 111 ? -10.004 -3.136 26.038 1.00 86.19 111 THR A O 1
ATOM 888 N N . ASN A 1 112 ? -9.021 -3.407 24.028 1.00 85.62 112 ASN A N 1
ATOM 889 C CA . ASN A 1 112 ? -9.208 -4.854 23.953 1.00 85.62 112 ASN A CA 1
ATOM 890 C C . ASN A 1 112 ? -8.236 -5.624 24.862 1.00 85.62 112 ASN A C 1
ATOM 892 O O . ASN A 1 112 ? -8.676 -6.506 25.596 1.00 85.62 112 ASN A O 1
ATOM 896 N N . GLU A 1 113 ? -6.944 -5.280 24.834 1.00 88.38 113 GLU A N 1
ATOM 897 C CA . GLU A 1 113 ? -5.885 -6.055 25.510 1.00 88.38 113 GLU A CA 1
ATOM 898 C C . GLU A 1 113 ? -5.375 -5.410 26.812 1.00 88.38 113 GLU A C 1
ATOM 900 O O . GLU A 1 113 ? -4.758 -6.067 27.644 1.00 88.38 113 GLU A O 1
ATOM 905 N N . GLY A 1 114 ? -5.642 -4.121 27.044 1.00 85.44 114 GLY A N 1
ATOM 906 C CA . GLY A 1 114 ? -5.193 -3.381 28.231 1.00 85.44 114 GLY A CA 1
ATOM 907 C C . GLY A 1 114 ? -3.747 -2.871 28.170 1.00 85.44 114 GLY A C 1
ATOM 908 O O . GLY A 1 114 ? -3.449 -1.857 28.803 1.00 85.44 114 GLY A O 1
ATOM 909 N N . ASP A 1 115 ? -2.881 -3.507 27.376 1.00 88.62 115 ASP A N 1
ATOM 910 C CA . ASP A 1 115 ? -1.509 -3.077 27.083 1.00 88.62 115 ASP A CA 1
ATOM 911 C C . ASP A 1 115 ? -1.156 -3.397 25.617 1.00 88.62 115 ASP A C 1
ATOM 913 O O . ASP A 1 115 ? -1.443 -4.479 25.110 1.00 88.62 115 ASP A O 1
ATOM 917 N N . LEU A 1 116 ? -0.520 -2.456 24.912 1.00 89.06 116 LEU A N 1
ATOM 918 C CA . LEU A 1 116 ? -0.102 -2.664 23.519 1.00 89.06 116 LEU A CA 1
ATOM 919 C C . LEU A 1 116 ? 1.022 -3.702 23.386 1.00 89.06 116 LEU A C 1
ATOM 921 O O . LEU A 1 116 ? 1.193 -4.270 22.311 1.00 89.06 116 LEU A O 1
ATOM 925 N N . THR A 1 117 ? 1.795 -3.938 24.449 1.00 89.62 117 THR A N 1
ATOM 926 C CA . THR A 1 117 ? 2.887 -4.927 24.462 1.00 89.62 117 THR A CA 1
ATOM 927 C C . THR A 1 117 ? 2.397 -6.374 24.504 1.00 89.62 117 THR A C 1
ATOM 929 O O . THR A 1 117 ? 3.160 -7.278 24.166 1.00 89.62 117 THR A O 1
ATOM 932 N N . ASP A 1 118 ? 1.124 -6.587 24.847 1.00 89.81 118 ASP A N 1
ATOM 933 C CA .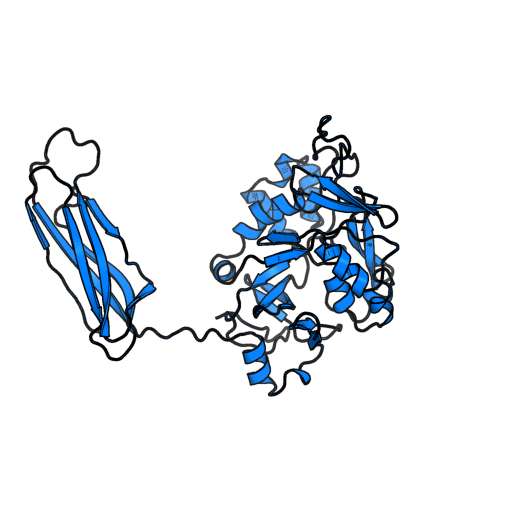 ASP A 1 118 ? 0.485 -7.905 24.854 1.00 89.81 118 ASP A CA 1
ATOM 934 C C . ASP A 1 118 ? -0.063 -8.303 23.467 1.00 89.81 118 ASP A C 1
ATOM 936 O O . ASP A 1 118 ? -0.458 -9.451 23.252 1.00 89.81 118 ASP A O 1
ATOM 940 N N . ILE A 1 119 ? -0.044 -7.387 22.491 1.00 90.94 119 ILE A N 1
ATOM 941 C CA . ILE A 1 119 ? -0.538 -7.640 21.134 1.00 90.94 119 ILE A CA 1
ATOM 942 C C . ILE A 1 119 ? 0.503 -8.420 20.337 1.00 90.94 119 ILE A C 1
ATOM 944 O O . ILE A 1 119 ? 1.578 -7.917 20.002 1.00 90.94 119 ILE A O 1
ATOM 948 N N . GLU A 1 120 ? 0.154 -9.653 19.974 1.00 92.94 120 GLU A N 1
ATOM 949 C CA . GLU A 1 120 ? 1.045 -10.557 19.252 1.00 92.94 120 GLU A CA 1
ATOM 950 C C . GLU A 1 120 ? 1.567 -9.942 17.941 1.00 92.94 120 GLU A C 1
ATOM 952 O O . GLU A 1 120 ? 0.810 -9.518 17.063 1.00 92.94 120 GLU A O 1
ATOM 957 N N . GLY A 1 121 ? 2.895 -9.909 17.813 1.00 94.38 121 GLY A N 1
ATOM 958 C CA . GLY A 1 121 ? 3.596 -9.415 16.631 1.00 94.38 121 GLY A CA 1
ATOM 959 C C . GLY A 1 121 ? 3.670 -7.893 16.498 1.00 94.38 121 GLY A C 1
ATOM 960 O O . GLY A 1 121 ? 4.390 -7.426 15.619 1.00 94.38 121 GLY A O 1
ATOM 961 N N . LEU A 1 122 ? 2.998 -7.109 17.347 1.00 96.56 122 LEU A N 1
ATOM 962 C CA . LEU A 1 122 ? 3.074 -5.648 17.303 1.00 96.56 122 LEU A CA 1
ATOM 963 C C . LEU A 1 122 ? 4.385 -5.158 17.932 1.00 96.56 122 LEU A C 1
ATOM 965 O O . LEU A 1 122 ? 4.717 -5.498 19.063 1.00 96.56 122 LEU A O 1
ATOM 969 N N . GLN A 1 123 ? 5.132 -4.342 17.198 1.00 96.31 123 GLN A N 1
ATOM 970 C CA . GLN A 1 123 ? 6.399 -3.754 17.625 1.00 96.31 123 GLN A CA 1
ATOM 971 C C . GLN A 1 123 ? 6.331 -2.233 17.576 1.00 96.31 123 GLN A C 1
ATOM 973 O O . GLN A 1 123 ? 5.630 -1.664 16.738 1.00 96.31 123 GLN A O 1
ATOM 978 N N . TYR A 1 124 ? 7.103 -1.581 18.445 1.00 95.75 124 TYR A N 1
ATOM 979 C CA . TYR A 1 124 ? 7.271 -0.131 18.468 1.00 95.75 124 TYR A CA 1
ATOM 980 C C . TYR A 1 124 ? 8.689 0.247 18.038 1.00 95.75 124 TYR A C 1
ATOM 982 O O . TYR A 1 124 ? 9.669 -0.266 18.575 1.00 95.75 124 TYR A O 1
ATOM 990 N N . ASP A 1 125 ? 8.800 1.156 17.074 1.00 93.31 125 ASP A N 1
ATOM 991 C CA . ASP A 1 125 ? 10.068 1.752 16.664 1.00 93.31 125 ASP A CA 1
ATOM 992 C C . ASP A 1 125 ? 10.210 3.139 17.298 1.00 93.31 125 ASP A C 1
ATOM 994 O O . ASP A 1 125 ? 9.603 4.117 16.854 1.00 93.31 125 ASP A O 1
ATOM 998 N N . GLU A 1 126 ? 11.051 3.230 18.330 1.00 90.88 126 GLU A N 1
ATOM 999 C CA . GLU A 1 126 ? 11.313 4.476 19.057 1.00 90.88 126 GLU A CA 1
ATOM 1000 C C . GLU A 1 126 ? 11.886 5.590 18.168 1.00 90.88 126 GLU A C 1
ATOM 1002 O O . GLU A 1 126 ? 11.692 6.769 18.464 1.00 90.88 126 GLU A O 1
ATOM 1007 N N . SER A 1 127 ? 12.593 5.243 17.086 1.00 86.81 127 SER A N 1
ATOM 1008 C CA . SER A 1 127 ? 13.266 6.226 16.230 1.00 86.81 127 SER A CA 1
ATOM 1009 C C . SER A 1 127 ? 12.295 6.990 15.331 1.00 86.81 127 SER A C 1
ATOM 1011 O O . SER A 1 127 ? 12.528 8.156 15.008 1.00 86.81 127 SER A O 1
ATOM 1013 N N . THR A 1 128 ? 11.191 6.345 14.955 1.00 86.75 128 THR A N 1
ATOM 1014 C CA . THR A 1 128 ? 10.165 6.909 14.070 1.00 86.75 128 THR A CA 1
ATOM 1015 C C . THR A 1 128 ? 8.857 7.217 14.797 1.00 86.75 128 THR A C 1
ATOM 1017 O O . THR A 1 128 ? 8.039 7.977 14.275 1.00 86.75 128 THR A O 1
ATOM 1020 N N . GLY A 1 129 ? 8.658 6.660 15.996 1.00 90.50 129 GLY A N 1
ATOM 1021 C CA . GLY A 1 129 ? 7.407 6.740 16.747 1.00 90.50 129 GLY A CA 1
ATOM 1022 C C . GLY A 1 129 ? 6.278 5.921 16.120 1.00 90.50 129 GLY A C 1
ATOM 1023 O O . GLY A 1 129 ? 5.110 6.223 16.353 1.00 90.50 129 GLY A O 1
ATOM 1024 N N . ARG A 1 130 ? 6.615 4.935 15.280 1.00 94.56 130 ARG A N 1
ATOM 1025 C CA . ARG A 1 130 ? 5.648 4.118 14.540 1.00 94.56 130 ARG A CA 1
ATOM 1026 C C . ARG A 1 130 ? 5.497 2.734 15.163 1.00 94.56 130 ARG A C 1
ATOM 1028 O O . ARG A 1 130 ? 6.451 2.185 15.715 1.00 94.56 130 ARG A O 1
ATOM 1035 N N . TYR A 1 131 ? 4.326 2.138 14.983 1.00 97.00 131 TYR A N 1
ATOM 1036 C CA . TYR A 1 131 ? 4.096 0.723 15.253 1.00 97.00 131 TYR A CA 1
ATOM 1037 C C . TYR A 1 131 ? 4.079 -0.073 13.952 1.00 97.00 131 TYR A C 1
ATOM 1039 O O . TYR A 1 131 ? 3.633 0.423 12.918 1.00 97.00 131 TYR A O 1
ATOM 1047 N N . TYR A 1 132 ? 4.548 -1.312 13.989 1.00 97.06 132 TYR A N 1
ATOM 1048 C CA . TYR A 1 132 ? 4.524 -2.221 12.845 1.00 97.06 132 TYR A CA 1
ATOM 1049 C C . TYR A 1 132 ? 4.371 -3.665 13.311 1.00 97.06 132 TYR A C 1
ATOM 1051 O O . TYR A 1 132 ? 4.620 -3.983 14.470 1.00 97.06 132 TYR A O 1
ATOM 1059 N N . TYR A 1 133 ? 3.945 -4.532 12.404 1.00 97.25 133 TYR A N 1
ATOM 1060 C CA . TYR A 1 133 ? 3.717 -5.941 12.702 1.00 97.25 133 TYR A CA 1
ATOM 1061 C C . TYR A 1 133 ? 4.861 -6.835 12.205 1.00 97.25 133 TYR A C 1
ATOM 1063 O O . TYR A 1 133 ? 5.379 -6.592 11.116 1.00 97.25 133 TYR A O 1
ATOM 1071 N N . GLN A 1 134 ? 5.195 -7.894 12.953 1.00 96.00 134 GLN A N 1
ATOM 1072 C CA . GLN A 1 134 ? 6.135 -8.960 12.566 1.00 96.00 134 GLN A CA 1
ATOM 1073 C C . GLN A 1 134 ? 5.585 -10.358 12.880 1.00 96.00 134 GLN A C 1
ATOM 1075 O O . GLN A 1 134 ? 4.889 -10.538 13.876 1.00 96.00 134 GLN A O 1
ATOM 1080 N N . GLY A 1 135 ? 5.969 -11.366 12.094 1.00 94.94 135 GLY A N 1
ATOM 1081 C CA . GLY A 1 135 ? 5.592 -12.772 12.298 1.00 94.94 135 GLY A CA 1
ATOM 1082 C C . GLY A 1 135 ? 4.711 -13.318 11.179 1.00 94.94 135 GLY A C 1
ATOM 1083 O O . GLY A 1 135 ? 4.369 -12.604 10.247 1.00 94.94 135 GLY A O 1
ATOM 1084 N N . SER A 1 136 ? 4.349 -14.603 11.237 1.00 87.19 136 SER A N 1
ATOM 1085 C CA . SER A 1 136 ? 3.455 -15.233 10.243 1.00 87.19 136 SER A CA 1
ATOM 1086 C C . SER A 1 136 ? 2.013 -15.401 10.705 1.00 87.19 136 SER A C 1
ATOM 1088 O O . SER A 1 136 ? 1.113 -15.369 9.876 1.00 87.19 136 SER A O 1
ATOM 1090 N N . ASN A 1 137 ? 1.788 -15.597 12.005 1.00 87.62 137 ASN A N 1
ATOM 1091 C CA . ASN A 1 137 ? 0.474 -15.909 12.570 1.00 87.62 137 ASN A CA 1
ATOM 1092 C C . ASN A 1 137 ? 0.024 -14.769 13.479 1.00 87.62 137 ASN A C 1
ATOM 1094 O O . ASN A 1 137 ? -0.038 -14.928 14.690 1.00 87.62 137 ASN A O 1
ATOM 1098 N N . ILE A 1 138 ? -0.220 -13.605 12.887 1.00 93.81 138 ILE A N 1
ATOM 1099 C CA . ILE A 1 138 ? -0.565 -12.393 13.628 1.00 93.81 138 ILE A CA 1
ATOM 1100 C C . ILE A 1 138 ? -1.985 -11.923 13.315 1.00 93.81 138 ILE A C 1
ATOM 1102 O O . ILE A 1 138 ? -2.484 -12.076 12.196 1.00 93.81 138 ILE A O 1
ATOM 1106 N N . ASN A 1 139 ? -2.616 -11.307 14.313 1.00 94.88 139 ASN A N 1
ATOM 1107 C CA . ASN A 1 139 ? -3.969 -10.763 14.229 1.00 94.88 139 ASN A CA 1
ATOM 1108 C C . ASN A 1 139 ? -3.930 -9.290 13.796 1.00 94.88 139 ASN A C 1
ATOM 1110 O O . ASN A 1 139 ? -4.143 -8.372 14.589 1.00 94.88 139 ASN A O 1
ATOM 1114 N N . ASN A 1 140 ? -3.622 -9.068 12.518 1.00 97.19 140 ASN A N 1
ATOM 1115 C CA . ASN A 1 140 ? -3.539 -7.741 11.902 1.00 97.19 140 ASN A CA 1
ATOM 1116 C C . ASN A 1 140 ? -4.479 -7.569 10.695 1.00 97.19 140 ASN A C 1
ATOM 1118 O O . ASN A 1 140 ? -4.188 -6.788 9.785 1.00 97.19 140 ASN A O 1
ATOM 1122 N N . TYR A 1 141 ? -5.584 -8.311 10.663 1.00 97.81 141 TYR A N 1
ATOM 1123 C CA . TYR A 1 141 ? -6.584 -8.217 9.606 1.00 97.81 141 TYR A CA 1
ATOM 1124 C C . TYR A 1 141 ? -7.494 -7.003 9.798 1.00 97.81 141 TYR A C 1
ATOM 1126 O O . TYR A 1 141 ? -7.889 -6.664 10.914 1.00 97.81 141 TYR A O 1
ATOM 1134 N N . ILE A 1 142 ? -7.874 -6.379 8.690 1.00 97.38 142 ILE A N 1
ATOM 1135 C CA . ILE A 1 142 ? -8.834 -5.279 8.636 1.00 97.38 142 ILE A CA 1
ATOM 1136 C C . ILE A 1 142 ? -9.779 -5.475 7.453 1.00 97.38 142 ILE A C 1
ATOM 1138 O O . ILE A 1 142 ? -9.350 -5.862 6.367 1.00 97.38 142 ILE A O 1
ATOM 1142 N N . GLU A 1 143 ? -11.067 -5.220 7.664 1.00 96.56 143 GLU A N 1
ATOM 1143 C CA . GLU A 1 143 ? -12.063 -5.217 6.596 1.00 96.56 143 GLU A CA 1
ATOM 1144 C C . GLU A 1 143 ? -12.035 -3.860 5.884 1.00 96.56 143 GLU A C 1
ATOM 1146 O O . GLU A 1 143 ? -12.283 -2.813 6.485 1.00 96.56 143 GLU A O 1
ATOM 1151 N N . PHE A 1 144 ? -11.715 -3.870 4.593 1.00 96.75 144 PHE A N 1
ATOM 1152 C CA . PHE A 1 144 ? -11.665 -2.677 3.757 1.00 96.75 144 PHE A CA 1
ATOM 1153 C C . PHE A 1 144 ? -12.094 -3.026 2.334 1.00 96.75 144 PHE A C 1
ATOM 1155 O O . PHE A 1 144 ? -11.679 -4.048 1.794 1.00 96.75 144 PHE A O 1
ATOM 1162 N N . ASN A 1 145 ? -12.917 -2.178 1.708 1.00 94.56 145 ASN A N 1
ATOM 1163 C CA . ASN A 1 145 ? -13.440 -2.416 0.358 1.00 94.56 145 ASN A CA 1
ATOM 1164 C C . ASN A 1 145 ? -14.168 -3.768 0.216 1.00 94.56 145 ASN A C 1
ATOM 1166 O O . ASN A 1 145 ? -14.039 -4.438 -0.802 1.00 94.56 145 ASN A O 1
ATOM 1170 N N . ASN A 1 146 ? -14.909 -4.177 1.256 1.00 91.69 146 ASN A N 1
ATOM 1171 C CA . ASN A 1 146 ? -15.594 -5.477 1.341 1.00 91.69 146 ASN A CA 1
ATOM 1172 C C . ASN A 1 146 ? -14.655 -6.696 1.222 1.00 91.69 146 ASN A C 1
ATOM 1174 O O . ASN A 1 146 ? -15.075 -7.780 0.814 1.00 91.69 146 ASN A O 1
ATOM 1178 N N . GLU A 1 147 ? -13.380 -6.525 1.571 1.00 95.81 147 GLU A N 1
ATOM 1179 C CA . GLU A 1 147 ? -12.342 -7.547 1.488 1.00 95.81 147 GLU A CA 1
ATOM 1180 C C . GLU A 1 147 ? -11.438 -7.521 2.722 1.00 95.81 147 GLU A C 1
ATOM 1182 O O . GLU A 1 147 ? -11.407 -6.545 3.476 1.00 95.81 147 GLU A O 1
ATOM 1187 N N . LEU A 1 148 ? -10.660 -8.589 2.909 1.00 97.06 148 LEU A N 1
ATOM 1188 C CA . LEU A 1 148 ? -9.624 -8.632 3.934 1.00 97.06 148 LEU A CA 1
ATOM 1189 C C . LEU A 1 148 ? -8.333 -7.970 3.451 1.00 97.06 148 LEU A C 1
ATOM 1191 O O . LEU A 1 148 ? -7.795 -8.253 2.376 1.00 97.06 148 LEU A O 1
ATOM 1195 N N . TRP A 1 149 ? -7.829 -7.095 4.306 1.00 98.31 149 TRP A N 1
ATOM 1196 C CA . TRP A 1 149 ? -6.561 -6.401 4.179 1.00 98.31 149 TRP A CA 1
ATOM 1197 C C . TRP A 1 149 ? -5.722 -6.655 5.434 1.00 98.31 149 TRP A C 1
ATOM 1199 O O . TRP A 1 149 ? -6.216 -7.105 6.467 1.00 98.31 149 TRP A O 1
ATOM 1209 N N . ARG A 1 150 ? -4.431 -6.364 5.337 1.00 98.12 150 ARG A N 1
ATOM 1210 C CA . ARG A 1 150 ? -3.434 -6.470 6.397 1.00 98.12 150 ARG A CA 1
ATOM 1211 C C . ARG A 1 150 ? -2.963 -5.090 6.806 1.00 98.12 150 ARG A C 1
ATOM 1213 O O . ARG A 1 150 ? -2.597 -4.282 5.951 1.00 98.12 150 ARG A O 1
ATOM 1220 N N . ILE A 1 151 ? -2.905 -4.845 8.107 1.00 98.25 151 ILE A N 1
ATOM 1221 C CA . ILE A 1 151 ? -2.256 -3.661 8.665 1.00 98.25 151 ILE A CA 1
ATOM 1222 C C . ILE A 1 151 ? -0.746 -3.884 8.652 1.00 98.25 151 ILE A C 1
ATOM 1224 O O . ILE A 1 151 ? -0.246 -4.834 9.253 1.00 98.25 151 ILE A O 1
ATOM 1228 N N . VAL A 1 152 ? -0.030 -2.995 7.965 1.00 98.12 152 VAL A N 1
ATOM 1229 C CA . VAL A 1 152 ? 1.434 -3.019 7.856 1.00 98.12 152 VAL A CA 1
ATOM 1230 C C . VAL A 1 152 ? 2.058 -2.230 9.002 1.00 98.12 152 VAL A C 1
ATOM 1232 O O . VAL A 1 152 ? 2.940 -2.726 9.707 1.00 98.12 152 VAL A O 1
ATOM 1235 N N . SER A 1 153 ? 1.575 -1.003 9.204 1.00 97.44 153 SER A N 1
ATOM 1236 C CA . SER A 1 153 ? 2.077 -0.089 10.228 1.00 97.44 153 SER A CA 1
ATOM 1237 C C . SER A 1 153 ? 1.039 0.947 10.650 1.00 97.44 153 SER A C 1
ATOM 1239 O O . SER A 1 153 ? 0.137 1.304 9.888 1.00 97.44 153 SER A O 1
ATOM 1241 N N . VAL A 1 154 ? 1.211 1.452 11.870 1.00 96.56 154 VAL A N 1
ATOM 1242 C CA . VAL A 1 154 ? 0.594 2.684 12.365 1.00 96.56 154 VAL A CA 1
ATOM 1243 C C . VAL A 1 154 ? 1.696 3.732 12.436 1.00 96.56 154 VAL A C 1
ATOM 1245 O O . VAL A 1 154 ? 2.624 3.615 13.236 1.00 96.56 154 VAL A O 1
ATOM 1248 N N . GLU A 1 155 ? 1.632 4.722 11.555 1.00 94.00 155 GLU A N 1
ATOM 1249 C CA . GLU A 1 155 ? 2.620 5.795 11.473 1.00 94.00 155 GLU A CA 1
ATOM 1250 C C . GLU A 1 155 ? 2.468 6.772 12.652 1.00 94.00 155 GLU A C 1
ATOM 1252 O O . GLU A 1 155 ? 1.441 6.805 13.332 1.00 94.00 155 GLU A O 1
ATOM 1257 N N . SER A 1 156 ? 3.489 7.591 12.909 1.00 90.25 156 SER A N 1
ATOM 1258 C CA . SER A 1 156 ? 3.517 8.498 14.069 1.00 90.25 156 SER A CA 1
ATOM 1259 C C . SER A 1 156 ? 2.483 9.630 14.022 1.00 90.25 156 SER A C 1
ATOM 1261 O O . SER A 1 156 ? 2.179 10.228 15.053 1.00 90.25 156 SER A O 1
ATOM 1263 N N . ASP A 1 157 ? 1.903 9.910 12.851 1.00 84.19 157 ASP A N 1
ATOM 1264 C CA . ASP A 1 157 ? 0.754 10.811 12.683 1.00 84.19 157 ASP A CA 1
ATOM 1265 C C . ASP A 1 157 ? -0.607 10.102 12.875 1.00 84.19 157 ASP A C 1
ATOM 1267 O O . ASP A 1 157 ? -1.667 10.712 12.709 1.00 84.19 157 ASP A O 1
ATOM 1271 N N . GLY A 1 158 ? -0.583 8.815 13.231 1.00 88.75 158 GLY A N 1
ATOM 1272 C CA . GLY A 1 158 ? -1.751 7.968 13.443 1.00 88.75 158 GLY A CA 1
ATOM 1273 C C . GLY A 1 158 ? -2.379 7.423 12.162 1.00 88.75 158 GLY A C 1
ATOM 1274 O O . GLY A 1 158 ? -3.395 6.731 12.255 1.00 88.75 158 GLY A O 1
ATOM 1275 N N . LYS A 1 159 ? -1.829 7.720 10.974 1.00 92.94 159 LYS A N 1
ATOM 1276 C CA . LYS A 1 159 ? -2.269 7.073 9.731 1.00 92.94 159 LYS A CA 1
ATOM 1277 C C . LYS A 1 159 ? -1.865 5.613 9.726 1.00 92.94 159 LYS A C 1
ATOM 1279 O O . LYS A 1 159 ? -0.845 5.225 10.293 1.00 92.94 159 LYS A O 1
ATOM 1284 N N . ILE A 1 160 ? -2.663 4.798 9.051 1.00 96.81 160 ILE A N 1
ATOM 1285 C CA . ILE A 1 160 ? -2.491 3.348 9.087 1.00 96.81 160 ILE A CA 1
ATOM 1286 C C . ILE A 1 160 ? -2.262 2.854 7.674 1.00 96.81 160 ILE A C 1
ATOM 1288 O O . ILE A 1 160 ? -3.130 2.977 6.810 1.00 96.81 160 ILE A O 1
ATOM 1292 N N . LYS A 1 161 ? -1.070 2.315 7.440 1.00 98.12 161 LYS A N 1
ATOM 1293 C CA . LYS A 1 161 ? -0.679 1.732 6.164 1.00 98.12 161 LYS A CA 1
ATOM 1294 C C . LYS A 1 161 ? -1.247 0.321 6.091 1.00 98.12 161 LYS A C 1
ATOM 1296 O O . LYS A 1 161 ? -0.946 -0.512 6.947 1.00 98.12 161 LYS A O 1
ATOM 1301 N N . ILE A 1 162 ? -2.052 0.050 5.069 1.00 98.62 162 ILE A N 1
ATOM 1302 C CA . ILE A 1 162 ? -2.678 -1.256 4.850 1.00 98.62 162 ILE A CA 1
ATOM 1303 C C . ILE A 1 162 ? -2.351 -1.790 3.459 1.00 98.62 162 ILE A C 1
ATOM 1305 O O . ILE A 1 162 ? -2.139 -1.028 2.515 1.00 98.62 162 ILE A O 1
ATOM 1309 N N . THR A 1 163 ? -2.333 -3.111 3.324 1.00 98.62 163 THR A N 1
ATOM 1310 C CA . THR A 1 163 ? -2.151 -3.802 2.045 1.00 98.62 163 THR A CA 1
ATOM 1311 C C . THR A 1 163 ? -3.167 -4.925 1.885 1.00 98.62 163 THR A C 1
ATOM 1313 O O . THR A 1 163 ? -3.642 -5.453 2.885 1.00 98.62 163 THR A O 1
ATOM 1316 N N . LYS A 1 164 ? -3.539 -5.289 0.656 1.00 97.19 164 LYS A N 1
ATOM 1317 C CA . LYS A 1 164 ? -4.492 -6.388 0.418 1.00 97.19 164 LYS A CA 1
ATOM 1318 C C . LYS A 1 164 ? -3.942 -7.688 1.028 1.00 97.19 164 LYS A C 1
ATOM 1320 O O . LYS A 1 164 ? -2.736 -7.908 0.965 1.00 97.19 164 LYS A O 1
ATOM 1325 N N . ASP A 1 165 ? -4.771 -8.546 1.629 1.00 96.12 165 ASP A N 1
ATOM 1326 C CA . ASP A 1 165 ? -4.266 -9.800 2.224 1.00 96.12 165 ASP A CA 1
ATOM 1327 C C . ASP A 1 165 ? -3.596 -10.696 1.162 1.00 96.12 165 ASP A C 1
ATOM 1329 O O . ASP A 1 165 ? -2.483 -11.168 1.376 1.00 96.12 165 ASP A O 1
ATOM 1333 N N . GLY A 1 166 ? -4.187 -10.778 -0.036 1.00 95.31 166 GLY A N 1
ATOM 1334 C CA . GLY A 1 166 ? -3.595 -11.393 -1.230 1.00 95.31 166 GLY A CA 1
ATOM 1335 C C . GLY A 1 166 ? -3.083 -10.382 -2.265 1.00 95.31 166 GLY A C 1
ATOM 1336 O O . GLY A 1 166 ? -2.480 -9.365 -1.932 1.00 95.31 166 GLY A O 1
ATOM 1337 N N . VAL A 1 167 ? -3.347 -10.664 -3.541 1.00 97.19 167 VAL A N 1
ATOM 1338 C CA . VAL A 1 167 ? -3.021 -9.812 -4.701 1.00 97.19 167 VAL A CA 1
ATOM 1339 C C . VAL A 1 167 ? -4.298 -9.410 -5.449 1.00 97.19 167 VAL A C 1
ATOM 1341 O O . VAL A 1 167 ? -5.380 -9.911 -5.140 1.00 97.19 167 VAL A O 1
ATOM 1344 N N . LEU A 1 168 ? -4.202 -8.491 -6.414 1.00 97.31 168 LEU A N 1
ATOM 1345 C CA . LEU A 1 168 ? -5.319 -8.184 -7.314 1.00 97.31 168 LEU A CA 1
ATOM 1346 C C . LEU A 1 168 ? -5.781 -9.444 -8.048 1.00 97.31 168 LEU A C 1
ATOM 1348 O O . LEU A 1 168 ? -4.981 -10.125 -8.685 1.00 97.31 168 LEU A O 1
ATOM 1352 N N . SER A 1 169 ? -7.076 -9.749 -7.971 1.00 97.06 169 SER A N 1
ATOM 1353 C CA . SER A 1 169 ? -7.623 -10.949 -8.593 1.00 97.06 169 SER A CA 1
ATOM 1354 C C . SER A 1 169 ? -7.923 -10.756 -10.086 1.00 97.06 169 SER A C 1
ATOM 1356 O O . SER A 1 169 ? -8.192 -9.644 -10.542 1.00 97.06 169 SER A O 1
ATOM 1358 N N . SER A 1 170 ? -7.997 -11.851 -10.852 1.00 97.62 170 SER A N 1
ATOM 1359 C CA . SER A 1 170 ? -8.381 -11.836 -12.271 1.00 97.62 170 SER A CA 1
ATOM 1360 C C . SER A 1 170 ? -9.741 -11.201 -12.435 1.00 97.62 170 SER A C 1
ATOM 1362 O O . SER A 1 170 ? -9.955 -10.407 -13.338 1.00 97.62 170 SER A O 1
ATOM 1364 N N . LYS A 1 171 ? -10.669 -11.542 -11.538 1.00 97.31 171 LYS A N 1
ATOM 1365 C CA . LYS A 1 171 ? -12.034 -11.034 -11.574 1.00 97.31 171 LYS A CA 1
ATOM 1366 C C . LYS A 1 171 ? -12.060 -9.513 -11.424 1.00 97.31 171 LYS A C 1
ATOM 1368 O O . LYS A 1 171 ? -12.768 -8.849 -12.174 1.00 97.31 171 LYS A O 1
ATOM 1373 N N . GLU A 1 172 ? -11.299 -8.971 -10.475 1.00 96.06 172 GLU A N 1
ATOM 1374 C CA . GLU A 1 172 ? -11.195 -7.522 -10.278 1.00 96.06 172 GLU A CA 1
ATOM 1375 C C . GLU A 1 172 ? -10.539 -6.846 -11.482 1.00 96.06 172 GLU A C 1
ATOM 1377 O O . GLU A 1 172 ? -11.078 -5.881 -12.015 1.00 96.06 172 GLU A O 1
ATOM 1382 N N . MET A 1 173 ? -9.407 -7.376 -11.951 1.00 97.56 173 MET A N 1
ATOM 1383 C CA . MET A 1 173 ? -8.675 -6.806 -13.083 1.00 97.56 173 MET A CA 1
ATOM 1384 C C . MET A 1 173 ? -9.502 -6.836 -14.374 1.00 97.56 173 MET A C 1
ATOM 1386 O O . MET A 1 173 ? -9.528 -5.847 -15.101 1.00 97.56 173 MET A O 1
ATOM 1390 N N . GLN A 1 174 ? -10.221 -7.931 -14.642 1.00 97.88 174 GLN A N 1
ATOM 1391 C CA . GLN A 1 174 ? -11.125 -8.057 -15.789 1.00 97.88 174 GLN A CA 1
ATOM 1392 C C . GLN A 1 174 ? -12.270 -7.052 -15.703 1.00 97.88 174 GLN A C 1
ATOM 1394 O O . GLN A 1 174 ? -12.512 -6.330 -16.664 1.00 97.88 174 GLN A O 1
ATOM 1399 N N . ALA A 1 175 ? -12.925 -6.942 -14.543 1.00 97.06 175 ALA A N 1
ATOM 1400 C CA . ALA A 1 175 ? -14.014 -5.989 -14.356 1.00 97.06 175 ALA A CA 1
ATOM 1401 C C . ALA A 1 175 ? -13.557 -4.534 -14.559 1.00 97.06 175 ALA A C 1
ATOM 1403 O O . ALA A 1 175 ? -14.301 -3.729 -15.121 1.00 97.06 175 ALA A O 1
ATOM 1404 N N . LEU A 1 176 ? -12.345 -4.187 -14.118 1.00 96.94 176 LEU A N 1
ATOM 1405 C CA . LEU A 1 176 ? -11.766 -2.859 -14.327 1.00 96.94 176 LEU A CA 1
ATOM 1406 C C . LEU A 1 176 ? -11.376 -2.623 -15.792 1.00 96.94 176 LEU A C 1
ATOM 1408 O O . LEU A 1 176 ? -11.631 -1.541 -16.327 1.00 96.94 176 LEU A O 1
ATOM 1412 N N . GLU A 1 177 ? -10.798 -3.619 -16.463 1.00 97.06 177 GLU A N 1
ATOM 1413 C CA . GLU A 1 177 ? -10.427 -3.501 -17.876 1.00 97.06 177 GLU A CA 1
ATOM 1414 C C . GLU A 1 177 ? -11.658 -3.391 -18.784 1.00 97.06 177 GLU A C 1
ATOM 1416 O O . GLU A 1 177 ? -11.665 -2.565 -19.693 1.00 97.06 177 GLU A O 1
ATOM 1421 N N . GLU A 1 178 ? -12.732 -4.138 -18.522 1.00 96.06 178 GLU A N 1
ATOM 1422 C CA . GLU A 1 178 ? -13.996 -4.020 -19.266 1.00 96.06 178 GLU A CA 1
ATOM 1423 C C . GLU A 1 178 ? -14.582 -2.602 -19.202 1.00 96.06 178 GLU A C 1
ATOM 1425 O O . GLU A 1 178 ? -15.196 -2.134 -20.161 1.00 96.06 178 GLU A O 1
ATOM 1430 N N . GLN A 1 179 ? -14.377 -1.907 -18.081 1.00 93.44 179 GLN A N 1
ATOM 1431 C CA . GLN A 1 179 ? -14.885 -0.552 -17.863 1.00 93.44 179 GLN A CA 1
ATOM 1432 C C . GLN A 1 179 ? -13.985 0.535 -18.455 1.00 93.44 179 GLN A C 1
ATOM 1434 O O . GLN A 1 179 ? -14.483 1.590 -18.849 1.00 93.44 179 GLN A O 1
ATOM 1439 N N . THR A 1 180 ? -12.670 0.314 -18.476 1.00 95.25 180 THR A N 1
ATOM 1440 C CA . THR A 1 180 ? -11.691 1.382 -18.745 1.00 95.25 180 THR A CA 1
ATOM 1441 C C . THR A 1 180 ? -10.875 1.175 -20.014 1.00 95.25 180 THR A C 1
ATOM 1443 O O . THR A 1 180 ? -10.349 2.147 -20.556 1.00 95.25 180 THR A O 1
ATOM 1446 N N . SER A 1 181 ? -10.768 -0.068 -20.493 1.00 96.75 181 SER A N 1
ATOM 1447 C CA . SER A 1 181 ? -9.885 -0.472 -21.594 1.00 96.75 181 SER A CA 1
ATOM 1448 C C . SER A 1 181 ? -8.454 0.048 -21.400 1.00 96.75 181 SER A C 1
ATOM 1450 O O . SER A 1 181 ? -7.819 0.521 -22.345 1.00 96.75 181 SER A O 1
ATOM 1452 N N . PHE A 1 182 ? -7.974 0.082 -20.152 1.00 97.12 182 PHE A N 1
ATOM 1453 C CA . PHE A 1 182 ? -6.703 0.704 -19.802 1.00 97.12 182 PHE A CA 1
ATOM 1454 C C . PHE A 1 182 ? -5.530 -0.028 -20.447 1.00 97.12 182 PHE A C 1
ATOM 1456 O O . PHE A 1 182 ? -4.732 0.583 -21.157 1.00 97.12 182 PHE A O 1
ATOM 1463 N N . TRP A 1 183 ? -5.428 -1.338 -20.239 1.00 96.75 183 TRP A N 1
ATOM 1464 C CA . TRP A 1 183 ? -4.309 -2.132 -20.738 1.00 96.75 183 TRP A CA 1
ATOM 1465 C C . TRP A 1 183 ? -4.330 -2.251 -22.266 1.00 96.75 183 TRP A C 1
ATOM 1467 O O . TRP A 1 183 ? -3.270 -2.233 -22.894 1.00 96.75 183 TRP A O 1
ATOM 1477 N N . GLN A 1 184 ? -5.514 -2.256 -22.885 1.00 96.31 184 GLN A N 1
ATOM 1478 C CA . GLN A 1 184 ? -5.668 -2.242 -24.348 1.00 96.31 184 GLN A CA 1
ATOM 1479 C C . GLN A 1 184 ? -5.114 -0.980 -25.030 1.00 96.31 184 GLN A C 1
ATOM 1481 O O . GLN A 1 184 ? -4.867 -0.997 -26.236 1.00 96.31 184 GLN A O 1
ATOM 1486 N N . GLN A 1 185 ? -4.879 0.110 -24.291 1.00 96.12 185 GLN A N 1
ATOM 1487 C CA . GLN A 1 185 ? -4.206 1.297 -24.838 1.00 96.12 185 GLN A CA 1
ATOM 1488 C C . GLN A 1 185 ? -2.710 1.064 -25.087 1.00 96.12 185 GLN A C 1
ATOM 1490 O O . GLN A 1 185 ? -2.108 1.782 -25.886 1.00 96.12 185 GLN A O 1
ATOM 1495 N N . TYR A 1 186 ? -2.111 0.082 -24.408 1.00 95.50 186 TYR A N 1
ATOM 1496 C CA . TYR A 1 186 ? -0.664 -0.150 -24.400 1.00 95.50 186 TYR A CA 1
ATOM 1497 C C . TYR A 1 186 ? -0.258 -1.510 -24.975 1.00 95.50 186 TYR A C 1
ATOM 1499 O O . TYR A 1 186 ? 0.874 -1.654 -25.431 1.00 95.50 186 TYR A O 1
ATOM 1507 N N . PHE A 1 187 ? -1.166 -2.486 -24.979 1.00 97.19 187 PHE A N 1
ATOM 1508 C CA . PHE A 1 187 ? -0.884 -3.869 -25.357 1.00 97.19 187 PHE A CA 1
ATOM 1509 C C . PHE A 1 187 ? -1.899 -4.416 -26.357 1.00 97.19 187 PHE A C 1
ATOM 1511 O O . PHE A 1 187 ? -3.021 -3.923 -26.480 1.00 97.19 187 PHE A O 1
ATOM 1518 N N . SER A 1 188 ? -1.515 -5.476 -27.070 1.00 97.62 188 SER A N 1
ATOM 1519 C CA . SER A 1 188 ? -2.451 -6.215 -27.914 1.00 97.62 188 SER A CA 1
ATOM 1520 C C . SER A 1 188 ? -3.512 -6.926 -27.070 1.00 97.62 188 SER A C 1
ATOM 1522 O O . SER A 1 188 ? -3.267 -7.310 -25.928 1.00 97.62 188 SER A O 1
ATOM 1524 N N . ALA A 1 189 ? -4.688 -7.174 -27.651 1.00 97.38 189 ALA A N 1
ATOM 1525 C CA . ALA A 1 189 ? -5.772 -7.870 -26.955 1.00 97.38 189 ALA A CA 1
ATOM 1526 C C . ALA A 1 189 ? -5.341 -9.236 -26.380 1.00 97.38 189 ALA A C 1
ATOM 1528 O O . ALA A 1 189 ? -5.758 -9.590 -25.283 1.00 97.38 189 ALA A O 1
ATOM 1529 N N . THR A 1 190 ? -4.464 -9.967 -27.078 1.00 97.94 190 THR A N 1
ATOM 1530 C CA . THR A 1 190 ? -3.932 -11.264 -26.626 1.00 97.94 190 THR A CA 1
ATOM 1531 C C . THR A 1 190 ? -3.039 -11.134 -25.390 1.00 97.94 190 THR A C 1
ATOM 1533 O O . THR A 1 190 ? -3.090 -11.974 -24.491 1.00 97.94 190 THR A O 1
ATOM 1536 N N . GLU A 1 191 ? -2.206 -10.092 -25.331 1.00 97.69 191 GLU A N 1
ATOM 1537 C CA . GLU A 1 191 ? -1.372 -9.813 -24.156 1.00 97.69 191 GLU A CA 1
ATOM 1538 C C . GLU A 1 191 ? -2.245 -9.430 -22.963 1.00 97.69 191 GLU A C 1
ATOM 1540 O O . GLU A 1 191 ? -2.067 -9.983 -21.882 1.00 97.69 191 GLU A O 1
ATOM 1545 N N . VAL A 1 192 ? -3.242 -8.565 -23.180 1.00 98.25 192 VAL A N 1
ATOM 1546 C CA . VAL A 1 192 ? -4.205 -8.186 -22.138 1.00 98.25 192 VAL A CA 1
ATOM 1547 C C . VAL A 1 192 ? -4.958 -9.411 -21.617 1.00 98.25 192 VAL A C 1
ATOM 1549 O O . VAL A 1 192 ? -5.023 -9.608 -20.411 1.00 98.25 192 VAL A O 1
ATOM 1552 N N . GLU A 1 193 ? -5.468 -10.283 -22.490 1.00 97.69 193 GLU A N 1
ATOM 1553 C CA . GLU A 1 193 ? -6.126 -11.530 -22.072 1.00 97.69 193 GLU A CA 1
ATOM 1554 C C . GLU A 1 193 ? -5.193 -12.417 -21.234 1.00 97.69 193 GLU A C 1
ATOM 1556 O O . GLU A 1 193 ? -5.607 -12.971 -20.214 1.00 97.69 193 GLU A O 1
ATOM 1561 N N . THR A 1 194 ? -3.913 -12.497 -21.614 1.00 98.06 194 THR A N 1
ATOM 1562 C CA . THR A 1 194 ? -2.904 -13.241 -20.851 1.00 98.06 194 THR A CA 1
ATOM 1563 C C . THR A 1 194 ? -2.760 -12.652 -19.451 1.00 98.06 194 THR A C 1
ATOM 1565 O O . THR A 1 194 ? -3.017 -13.366 -18.486 1.00 98.06 194 THR A O 1
ATOM 1568 N N . PHE A 1 195 ? -2.464 -11.354 -19.344 1.00 97.50 195 PHE A N 1
ATOM 1569 C CA . PHE A 1 195 ? -2.320 -10.618 -18.082 1.00 97.50 195 PHE A CA 1
ATOM 1570 C C . PHE A 1 195 ? -3.524 -10.796 -17.153 1.00 97.50 195 PHE A C 1
ATOM 1572 O O . PHE A 1 195 ? -3.392 -11.151 -15.980 1.00 97.50 195 PHE A O 1
ATOM 1579 N N . LEU A 1 196 ? -4.722 -10.610 -17.703 1.00 97.12 196 LEU A N 1
ATOM 1580 C CA . LEU A 1 196 ? -5.974 -10.709 -16.967 1.00 97.12 196 LEU A CA 1
ATOM 1581 C C . LEU A 1 196 ? -6.338 -12.132 -16.554 1.00 97.12 196 LEU A C 1
ATOM 1583 O O . LEU A 1 196 ? -7.143 -12.276 -15.645 1.00 97.12 196 LEU A O 1
ATOM 1587 N N . SER A 1 197 ? -5.824 -13.163 -17.228 1.00 97.44 197 SER A N 1
ATOM 1588 C CA . SER A 1 197 ? -6.047 -14.568 -16.857 1.00 97.44 197 SER A CA 1
ATOM 1589 C C . SER A 1 197 ? -5.026 -15.066 -15.831 1.00 97.44 197 SER A C 1
ATOM 1591 O O . SER A 1 197 ? -5.346 -15.894 -14.977 1.00 97.44 197 SER A O 1
ATOM 1593 N N . SER A 1 198 ? -3.799 -14.540 -15.887 1.00 96.69 198 SER A N 1
ATOM 1594 C CA . SER A 1 198 ? -2.724 -14.857 -14.949 1.00 96.69 198 SER A CA 1
ATOM 1595 C C . SER A 1 198 ? -2.701 -13.957 -13.724 1.00 96.69 198 SER A C 1
ATOM 1597 O O . SER A 1 198 ? -1.928 -14.249 -12.827 1.00 96.69 198 SER A O 1
ATOM 1599 N N . HIS A 1 199 ? -3.573 -12.945 -13.638 1.00 97.25 199 HIS A N 1
ATOM 1600 C CA . HIS A 1 199 ? -3.613 -11.976 -12.531 1.00 97.25 199 HIS A CA 1
ATOM 1601 C C . HIS A 1 199 ? -2.338 -11.117 -12.435 1.00 97.25 199 HIS A C 1
ATOM 1603 O O . HIS A 1 199 ? -1.981 -10.624 -11.367 1.00 97.25 199 HIS A O 1
ATOM 1609 N N . THR A 1 200 ? -1.630 -10.942 -13.552 1.00 98.12 200 THR A N 1
ATOM 1610 C CA . THR A 1 200 ? -0.313 -10.299 -13.585 1.00 98.12 200 THR A CA 1
ATOM 1611 C C . THR A 1 200 ? -0.284 -9.176 -14.604 1.00 98.12 200 THR A C 1
ATOM 1613 O O . THR A 1 200 ? -0.883 -9.280 -15.665 1.00 98.12 200 THR A O 1
ATOM 1616 N N . VAL A 1 201 ? 0.436 -8.098 -14.311 1.00 98.06 201 VAL A N 1
ATOM 1617 C CA . VAL A 1 201 ? 0.634 -6.959 -15.224 1.00 98.06 201 VAL A CA 1
ATOM 1618 C C . VAL A 1 201 ? 2.071 -6.466 -15.127 1.00 98.06 201 VAL A C 1
ATOM 1620 O O . VAL A 1 201 ? 2.690 -6.672 -14.087 1.00 98.06 201 VAL A O 1
ATOM 1623 N N . PRO A 1 202 ? 2.633 -5.841 -16.174 1.00 97.75 202 PRO A N 1
ATOM 1624 C CA . PRO A 1 202 ? 3.971 -5.268 -16.104 1.00 97.75 202 PRO A CA 1
ATOM 1625 C C . PRO A 1 202 ? 4.002 -4.007 -15.231 1.00 97.75 202 PRO A C 1
ATOM 1627 O O . PRO A 1 202 ? 3.053 -3.219 -15.205 1.00 97.75 202 PRO A O 1
ATOM 1630 N N . PHE A 1 203 ? 5.131 -3.779 -14.564 1.00 98.12 203 PHE A N 1
ATOM 1631 C CA . PHE A 1 203 ? 5.389 -2.560 -13.803 1.00 98.12 203 PHE A CA 1
ATOM 1632 C C . PHE A 1 203 ? 5.526 -1.344 -14.730 1.00 98.12 203 PHE A C 1
ATOM 1634 O O . PHE A 1 203 ? 4.946 -0.282 -14.493 1.00 98.12 203 PHE A O 1
ATOM 1641 N N . ASP A 1 204 ? 6.285 -1.502 -15.815 1.00 96.88 204 ASP A N 1
ATOM 1642 C CA . ASP A 1 204 ? 6.452 -0.499 -16.867 1.00 96.88 204 ASP A CA 1
ATOM 1643 C C . ASP A 1 204 ? 6.733 -1.173 -18.219 1.00 96.88 204 ASP A C 1
ATOM 1645 O O . ASP A 1 204 ? 6.892 -2.390 -18.299 1.00 96.88 204 ASP A O 1
ATOM 1649 N N . ILE A 1 205 ? 6.809 -0.387 -19.294 1.00 93.75 205 ILE A N 1
ATOM 1650 C CA . ILE A 1 205 ? 7.056 -0.899 -20.650 1.00 93.75 205 ILE A CA 1
ATOM 1651 C C . ILE A 1 205 ? 8.290 -0.279 -21.301 1.00 93.75 205 ILE A C 1
ATOM 1653 O O . ILE A 1 205 ? 8.669 0.862 -21.021 1.00 93.75 205 ILE A O 1
ATOM 1657 N N . ALA A 1 206 ? 8.895 -1.045 -22.206 1.00 91.56 206 ALA A N 1
ATOM 1658 C CA . ALA A 1 206 ? 10.043 -0.635 -23.001 1.00 91.56 206 ALA A CA 1
ATOM 1659 C C . ALA A 1 206 ? 9.765 0.656 -23.788 1.00 91.56 206 ALA A C 1
ATOM 1661 O O . ALA A 1 206 ? 8.713 0.804 -24.408 1.00 91.56 206 ALA A O 1
ATOM 1662 N N . GLY A 1 207 ? 10.717 1.590 -23.774 1.00 85.88 207 GLY A N 1
ATOM 1663 C CA . GLY A 1 207 ? 10.676 2.807 -24.590 1.00 85.88 207 GLY A CA 1
ATOM 1664 C C . GLY A 1 207 ? 9.597 3.831 -24.217 1.00 85.88 207 GLY A C 1
ATOM 1665 O O . GLY A 1 207 ? 9.465 4.837 -24.911 1.00 85.88 207 GLY A O 1
ATOM 1666 N N . ARG A 1 208 ? 8.828 3.622 -23.137 1.00 86.25 208 ARG A N 1
ATOM 1667 C CA . ARG A 1 208 ? 7.794 4.582 -22.714 1.00 86.25 208 ARG A CA 1
ATOM 1668 C C . ARG A 1 208 ? 8.372 5.841 -22.082 1.00 86.25 208 ARG A C 1
ATOM 1670 O O . ARG A 1 208 ? 7.769 6.901 -22.220 1.00 86.25 208 ARG A O 1
ATOM 1677 N N . ARG A 1 209 ? 9.511 5.750 -21.393 1.00 86.38 209 ARG A N 1
ATOM 1678 C CA . ARG A 1 209 ? 10.187 6.926 -20.829 1.00 86.38 209 ARG A CA 1
ATOM 1679 C C . ARG A 1 209 ? 10.926 7.649 -21.966 1.00 86.38 209 ARG A C 1
ATOM 1681 O O . ARG A 1 209 ? 11.801 7.035 -22.578 1.00 86.38 209 ARG A O 1
ATOM 1688 N N . PRO A 1 210 ? 10.537 8.890 -22.313 1.00 72.12 210 PRO A N 1
ATOM 1689 C CA . PRO A 1 210 ? 11.123 9.591 -23.445 1.00 72.12 210 PRO A CA 1
ATOM 1690 C C . PRO A 1 210 ? 12.592 9.920 -23.173 1.00 72.12 210 PRO A C 1
ATOM 1692 O O . PRO A 1 210 ? 12.944 10.312 -22.064 1.00 72.12 210 PRO A O 1
ATOM 1695 N N . PHE A 1 211 ? 13.422 9.804 -24.208 1.00 73.56 211 PHE A N 1
ATOM 1696 C CA . PHE A 1 211 ? 14.755 10.395 -24.207 1.00 73.56 211 PHE A CA 1
ATOM 1697 C C . PHE A 1 211 ? 14.634 11.903 -24.402 1.00 73.56 211 PHE A C 1
ATOM 1699 O O . PHE A 1 211 ? 14.170 12.345 -25.459 1.00 73.56 211 PHE A O 1
ATOM 1706 N N . ASP A 1 212 ? 15.071 12.693 -23.421 1.00 67.69 212 ASP A N 1
ATOM 1707 C CA . ASP A 1 212 ? 15.331 14.115 -23.635 1.00 67.69 212 ASP A CA 1
ATOM 1708 C C . ASP A 1 212 ? 16.840 14.333 -23.846 1.00 67.69 212 ASP A C 1
ATOM 1710 O O . ASP A 1 212 ? 17.614 14.251 -22.890 1.00 67.69 212 ASP A O 1
ATOM 1714 N N . PRO A 1 213 ? 17.293 14.665 -25.071 1.00 67.25 213 PRO A N 1
ATOM 1715 C CA . PRO A 1 213 ? 18.705 14.926 -25.346 1.00 67.25 213 PRO A CA 1
ATOM 1716 C C . PRO A 1 213 ? 19.260 16.159 -24.609 1.00 67.25 213 PRO A C 1
ATOM 1718 O O . PRO A 1 213 ? 20.476 16.350 -24.585 1.00 67.25 213 PRO A O 1
ATOM 1721 N N . ASN A 1 214 ? 18.404 17.000 -24.014 1.00 70.19 214 ASN A N 1
ATOM 1722 C CA . ASN A 1 214 ? 18.814 18.111 -23.151 1.00 70.19 214 ASN A CA 1
ATOM 1723 C C . ASN A 1 214 ? 19.020 17.683 -21.686 1.00 70.19 214 ASN A C 1
ATOM 1725 O O . ASN A 1 214 ? 19.607 18.440 -20.913 1.00 70.19 214 ASN A O 1
ATOM 1729 N N . LEU A 1 215 ? 18.570 16.480 -21.315 1.00 64.50 215 LEU A N 1
ATOM 1730 C CA . LEU A 1 215 ? 18.740 15.849 -20.006 1.00 64.50 215 LEU A CA 1
ATOM 1731 C C . LEU A 1 215 ? 19.629 14.611 -20.168 1.00 64.50 215 LEU A C 1
ATOM 1733 O O . LEU A 1 215 ? 19.186 13.485 -19.963 1.00 64.50 215 LEU A O 1
ATOM 1737 N N . ALA A 1 216 ? 20.891 14.826 -20.550 1.00 57.72 216 ALA A N 1
ATOM 1738 C CA . ALA A 1 216 ? 21.844 13.780 -20.947 1.00 57.72 216 ALA A CA 1
ATOM 1739 C C . ALA A 1 216 ? 22.148 12.684 -19.889 1.00 57.72 216 ALA A C 1
ATOM 1741 O O . ALA A 1 216 ? 22.918 11.779 -20.184 1.00 57.72 216 ALA A O 1
ATOM 1742 N N . ASP A 1 217 ? 21.517 12.736 -18.710 1.00 65.44 217 ASP A N 1
ATOM 1743 C CA . ASP A 1 217 ? 21.601 11.763 -17.614 1.00 65.44 217 ASP A CA 1
ATOM 1744 C C . ASP A 1 217 ? 20.205 11.438 -17.021 1.00 65.44 217 ASP A C 1
ATOM 1746 O O . ASP A 1 217 ? 20.060 11.213 -15.817 1.00 65.44 217 ASP A O 1
ATOM 1750 N N . SER A 1 218 ? 19.139 11.483 -17.833 1.00 77.25 218 SER A N 1
ATOM 1751 C CA . SER A 1 218 ? 17.782 11.163 -17.362 1.00 77.25 218 SER A CA 1
ATOM 1752 C C . SER A 1 218 ? 17.660 9.699 -16.917 1.00 77.25 218 SER A C 1
ATOM 1754 O O . SER A 1 218 ? 18.224 8.776 -17.511 1.00 77.25 218 SER A O 1
ATOM 1756 N N . TYR A 1 219 ? 16.915 9.474 -15.835 1.00 84.69 219 TYR A N 1
ATOM 1757 C CA . TYR A 1 219 ? 16.744 8.138 -15.286 1.00 84.69 219 TYR A CA 1
ATOM 1758 C C . TYR A 1 219 ? 15.827 7.318 -16.191 1.00 84.69 219 TYR A C 1
ATOM 1760 O O . TYR A 1 219 ? 14.711 7.747 -16.497 1.00 84.69 219 TYR A O 1
ATOM 1768 N N . CYS A 1 220 ? 16.274 6.112 -16.555 1.00 85.19 220 CYS A N 1
ATOM 1769 C CA . CYS A 1 220 ? 15.584 5.215 -17.491 1.00 85.19 220 CYS A CA 1
ATOM 1770 C C . CYS A 1 220 ? 15.495 5.724 -18.935 1.00 85.19 220 CYS A C 1
ATOM 1772 O O . CYS A 1 220 ? 14.561 5.364 -19.657 1.00 85.19 220 CYS A O 1
ATOM 1774 N N . ASP A 1 221 ? 16.469 6.524 -19.353 1.00 79.00 221 ASP A N 1
ATOM 1775 C CA . ASP A 1 221 ? 16.568 7.009 -20.720 1.00 79.00 221 ASP A CA 1
ATOM 1776 C C . ASP A 1 221 ? 16.506 5.873 -21.763 1.00 79.00 221 ASP A C 1
ATOM 1778 O O . ASP A 1 221 ? 17.344 4.968 -21.763 1.00 79.00 221 ASP A O 1
ATOM 1782 N N . ALA A 1 222 ? 15.481 5.913 -22.625 1.00 72.38 222 ALA A N 1
ATOM 1783 C CA . ALA A 1 222 ? 15.250 4.993 -23.742 1.00 72.38 222 ALA A CA 1
ATOM 1784 C C . ALA A 1 222 ? 15.431 3.495 -23.408 1.00 72.38 222 ALA A C 1
ATOM 1786 O O . ALA A 1 222 ? 15.829 2.704 -24.269 1.00 72.38 222 ALA A O 1
ATOM 1787 N N . SER A 1 223 ? 15.134 3.082 -22.168 1.00 80.88 223 SER A N 1
ATOM 1788 C CA . SER A 1 223 ? 15.349 1.696 -21.745 1.00 80.88 223 SER A CA 1
ATOM 1789 C C . SER A 1 223 ? 14.437 0.721 -22.495 1.00 80.88 223 SER A C 1
ATOM 1791 O O . SER A 1 223 ? 13.210 0.867 -22.525 1.00 80.88 223 SER A O 1
ATOM 1793 N N . ASN A 1 224 ? 15.044 -0.337 -23.039 1.00 86.56 224 ASN A N 1
ATOM 1794 C CA . ASN A 1 224 ? 14.330 -1.439 -23.689 1.00 86.56 224 ASN A CA 1
ATOM 1795 C C . ASN A 1 224 ? 13.727 -2.439 -22.689 1.00 86.56 224 ASN A C 1
ATOM 1797 O O . ASN A 1 224 ? 12.954 -3.303 -23.093 1.00 86.56 224 ASN A O 1
ATOM 1801 N N . SER A 1 225 ? 14.064 -2.332 -21.404 1.00 91.19 225 SER A N 1
ATOM 1802 C CA . SER A 1 225 ? 13.590 -3.233 -20.344 1.00 91.19 225 SER A CA 1
ATOM 1803 C C . SER A 1 225 ? 12.469 -2.615 -19.497 1.00 91.19 225 SER A C 1
ATOM 1805 O O . SER A 1 225 ? 11.929 -3.283 -18.612 1.00 91.19 225 SER A O 1
ATOM 1807 N N . GLY A 1 226 ? 12.103 -1.359 -19.782 1.00 93.00 226 GLY A N 1
ATOM 1808 C CA . GLY A 1 226 ? 11.233 -0.533 -18.946 1.00 93.00 226 GLY A CA 1
ATOM 1809 C C . GLY A 1 226 ? 12.005 0.162 -17.821 1.00 93.00 226 GLY A C 1
ATOM 1810 O O . GLY A 1 226 ? 13.218 0.020 -17.697 1.00 93.00 226 GLY A O 1
ATOM 1811 N N . CYS A 1 227 ? 11.299 0.935 -16.997 1.00 93.81 227 CYS A N 1
ATOM 1812 C CA . CYS A 1 227 ? 11.897 1.725 -15.923 1.00 93.81 227 CYS A CA 1
ATOM 1813 C C . CYS A 1 227 ? 11.469 1.228 -14.544 1.00 93.81 227 CYS A C 1
ATOM 1815 O O . CYS A 1 227 ? 10.283 1.013 -14.304 1.00 93.81 227 CYS A O 1
ATOM 1817 N N . ASN A 1 228 ? 12.418 1.096 -13.618 1.00 94.12 228 ASN A N 1
ATOM 1818 C CA . ASN A 1 228 ? 12.142 0.682 -12.241 1.00 94.12 228 ASN A CA 1
ATOM 1819 C C . ASN A 1 228 ? 11.592 1.817 -11.341 1.00 94.12 228 ASN A C 1
ATOM 1821 O O . ASN A 1 228 ? 11.237 1.558 -10.194 1.00 94.12 228 ASN A O 1
ATOM 1825 N N . ALA A 1 229 ? 11.537 3.067 -11.824 1.00 93.50 229 ALA A N 1
ATOM 1826 C CA . ALA A 1 229 ? 10.994 4.193 -11.065 1.00 93.50 229 ALA A CA 1
ATOM 1827 C C . ALA A 1 229 ? 9.466 4.130 -11.021 1.00 93.50 229 ALA A C 1
ATOM 1829 O O . ALA A 1 229 ? 8.812 4.194 -12.067 1.00 93.50 229 ALA A O 1
ATOM 1830 N N . PHE A 1 230 ? 8.896 4.086 -9.815 1.00 94.94 230 PHE A N 1
ATOM 1831 C CA . PHE A 1 230 ? 7.447 4.018 -9.613 1.00 94.94 230 PHE A CA 1
ATOM 1832 C C . PHE A 1 230 ? 6.708 5.251 -10.152 1.00 94.94 230 PHE A C 1
ATOM 1834 O O . PHE A 1 230 ? 5.656 5.123 -10.779 1.00 94.94 230 PHE A O 1
ATOM 1841 N N . SER A 1 231 ? 7.291 6.433 -9.998 1.00 91.69 231 SER A N 1
ATOM 1842 C CA . SER A 1 231 ? 6.659 7.724 -10.299 1.00 91.69 231 SER A CA 1
ATOM 1843 C C . SER A 1 231 ? 7.540 8.643 -11.137 1.00 91.69 231 SER A C 1
ATOM 1845 O O . SER A 1 231 ? 8.732 8.382 -11.281 1.00 91.69 231 SER A O 1
ATOM 1847 N N . LYS A 1 232 ? 6.985 9.747 -11.638 1.00 89.44 232 LYS A N 1
ATOM 1848 C CA . LYS A 1 232 ? 7.774 10.850 -12.208 1.00 89.44 232 LYS A CA 1
ATOM 1849 C C . LYS A 1 232 ? 8.463 11.690 -11.135 1.00 89.44 232 LYS A C 1
ATOM 1851 O O . LYS A 1 232 ? 7.988 11.759 -10.002 1.00 89.44 232 LYS A O 1
ATOM 1856 N N . GLY A 1 233 ? 9.536 12.375 -11.514 1.00 86.00 233 GLY A N 1
ATOM 1857 C CA . GLY A 1 233 ? 10.269 13.305 -10.661 1.00 86.00 233 GLY A CA 1
ATOM 1858 C C . GLY A 1 233 ? 11.765 13.024 -10.605 1.00 86.00 233 GLY A C 1
ATOM 1859 O O . GLY A 1 233 ? 12.312 12.285 -11.425 1.00 86.00 233 GLY A O 1
ATOM 1860 N N . THR A 1 234 ? 12.421 13.648 -9.630 1.00 82.62 234 THR A N 1
ATOM 1861 C CA . THR A 1 234 ? 13.847 13.457 -9.364 1.00 82.62 234 THR A CA 1
ATOM 1862 C C . THR A 1 234 ? 14.052 12.211 -8.511 1.00 82.62 234 THR A C 1
ATOM 1864 O O . THR A 1 234 ? 13.473 12.092 -7.435 1.00 82.62 234 THR A O 1
ATOM 1867 N N . TYR A 1 235 ? 14.889 11.303 -8.995 1.00 80.75 235 TYR A N 1
ATOM 1868 C CA . TYR A 1 235 ? 15.342 10.106 -8.311 1.00 80.75 235 TYR A CA 1
ATOM 1869 C C . TYR A 1 235 ? 16.796 10.266 -7.924 1.00 80.75 235 TYR A C 1
ATOM 1871 O O . TYR A 1 235 ? 17.656 10.540 -8.762 1.00 80.75 235 TYR A O 1
ATOM 1879 N N . HIS A 1 236 ? 17.066 10.020 -6.652 1.00 76.81 236 HIS A N 1
ATOM 1880 C CA . HIS A 1 236 ? 18.426 9.903 -6.168 1.00 76.81 236 HIS A CA 1
ATOM 1881 C C . HIS A 1 236 ? 18.906 8.476 -6.441 1.00 76.81 236 HIS A C 1
ATOM 1883 O O . HIS A 1 236 ? 18.453 7.512 -5.814 1.00 76.81 236 HIS A O 1
ATOM 1889 N N . VAL A 1 237 ? 19.802 8.338 -7.416 1.00 70.88 237 VAL A N 1
ATOM 1890 C CA . VAL A 1 237 ? 20.418 7.057 -7.763 1.00 70.88 237 VAL A CA 1
ATOM 1891 C C . VAL A 1 237 ? 21.782 6.991 -7.102 1.00 70.88 237 VAL A C 1
ATOM 1893 O O . VAL A 1 237 ? 22.619 7.873 -7.277 1.00 70.88 237 VAL A O 1
ATOM 1896 N N . VAL A 1 238 ? 22.026 5.922 -6.355 1.00 69.56 238 VAL A N 1
ATOM 1897 C CA . VAL A 1 238 ? 23.287 5.701 -5.648 1.00 69.56 238 VAL A CA 1
ATOM 1898 C C . VAL A 1 238 ? 24.184 4.848 -6.535 1.00 69.56 238 VAL A C 1
ATOM 1900 O O . VAL A 1 238 ? 24.110 3.614 -6.522 1.00 69.56 238 VAL A O 1
ATOM 1903 N N . GLN A 1 239 ? 25.049 5.480 -7.320 1.00 63.94 239 GLN A N 1
ATOM 1904 C CA . GLN A 1 239 ? 26.100 4.755 -8.029 1.00 63.94 239 GLN A CA 1
ATOM 1905 C C . GLN A 1 239 ? 27.379 4.809 -7.200 1.00 63.94 239 GLN A C 1
ATOM 1907 O O . GLN A 1 239 ? 27.932 5.875 -6.972 1.00 63.94 239 GLN A O 1
ATOM 1912 N N . LYS A 1 240 ? 27.881 3.654 -6.738 1.00 56.94 240 LYS A N 1
ATOM 1913 C CA . LYS A 1 240 ? 29.183 3.563 -6.040 1.00 56.94 240 LYS A CA 1
ATOM 1914 C C . LYS A 1 240 ? 29.320 4.527 -4.837 1.00 56.94 240 LYS A C 1
ATOM 1916 O O . LYS A 1 240 ? 30.403 5.056 -4.612 1.00 56.94 240 LYS A O 1
ATOM 1921 N N . LYS A 1 241 ? 28.248 4.697 -4.047 1.00 53.25 241 LYS A N 1
ATOM 1922 C CA . LYS A 1 241 ? 28.130 5.629 -2.900 1.00 53.25 241 LYS A CA 1
ATOM 1923 C C . LYS A 1 241 ? 28.093 7.127 -3.244 1.00 53.25 241 LYS A C 1
ATOM 1925 O O . LYS A 1 241 ? 28.182 7.946 -2.335 1.00 53.25 241 LYS A O 1
ATOM 1930 N N . GLU A 1 242 ? 27.928 7.494 -4.510 1.00 62.09 242 GLU A N 1
ATOM 1931 C CA . GLU A 1 242 ? 27.654 8.874 -4.914 1.00 62.09 242 GLU A CA 1
ATOM 1932 C C . GLU A 1 242 ? 26.178 9.005 -5.301 1.00 62.09 242 GLU A C 1
ATOM 1934 O O . GLU A 1 242 ? 25.653 8.197 -6.072 1.00 62.09 242 GLU A O 1
ATOM 1939 N N . LEU A 1 243 ? 25.508 10.001 -4.717 1.00 68.00 243 LEU A N 1
ATOM 1940 C CA . LEU A 1 243 ? 24.141 10.375 -5.064 1.00 68.00 243 LEU A CA 1
ATOM 1941 C C . LEU A 1 243 ? 24.175 11.174 -6.361 1.00 68.00 243 LEU A C 1
ATOM 1943 O O . LEU A 1 243 ? 24.810 12.227 -6.421 1.00 68.00 243 LEU A O 1
ATOM 1947 N N . ILE A 1 244 ? 23.503 10.662 -7.387 1.00 72.31 244 ILE A N 1
ATOM 1948 C CA . ILE A 1 244 ? 23.279 11.381 -8.636 1.00 72.31 244 ILE A CA 1
ATOM 1949 C C . ILE A 1 244 ? 21.781 11.594 -8.775 1.00 72.31 244 ILE A C 1
ATOM 1951 O O . ILE A 1 244 ? 21.007 10.636 -8.839 1.00 72.31 244 ILE A O 1
ATOM 1955 N N . ASP A 1 245 ? 21.399 12.861 -8.831 1.00 77.75 245 ASP A N 1
ATOM 1956 C CA . ASP A 1 245 ? 20.028 13.276 -9.070 1.00 77.75 245 ASP A CA 1
ATOM 1957 C C . ASP A 1 245 ? 19.742 13.089 -10.556 1.00 77.75 245 ASP A C 1
ATOM 1959 O O . ASP A 1 245 ? 20.299 13.781 -11.408 1.00 77.75 245 ASP A O 1
ATOM 1963 N N . GLN A 1 246 ? 18.891 12.122 -10.867 1.00 79.81 246 GLN A N 1
ATOM 1964 C CA . GLN A 1 246 ? 18.410 11.877 -12.218 1.00 79.81 246 GLN A CA 1
ATOM 1965 C C . GLN A 1 246 ? 16.907 12.107 -12.259 1.00 79.81 246 GLN A C 1
ATOM 1967 O O . GLN A 1 246 ? 16.238 12.096 -11.233 1.00 79.81 246 GLN A O 1
ATOM 1972 N N . TYR A 1 247 ? 16.352 12.338 -13.438 1.00 82.44 247 TYR A N 1
ATOM 1973 C CA . TYR A 1 247 ? 14.963 12.761 -13.567 1.00 82.44 247 TYR A CA 1
ATOM 1974 C C . TYR A 1 247 ? 14.188 11.854 -14.518 1.00 82.44 247 TYR A C 1
ATOM 1976 O O . TYR A 1 247 ? 14.749 11.352 -15.490 1.00 82.44 247 TYR A O 1
ATOM 1984 N N . THR A 1 248 ? 12.902 11.643 -14.232 1.00 83.81 248 THR A N 1
ATOM 1985 C CA . THR A 1 248 ? 11.980 10.919 -15.110 1.00 83.81 248 THR A CA 1
ATOM 1986 C C . THR A 1 248 ? 10.661 11.674 -15.273 1.00 83.81 248 THR A C 1
ATOM 1988 O O . THR A 1 248 ? 10.068 12.129 -14.296 1.00 83.81 248 THR A O 1
ATOM 1991 N N . ASP A 1 249 ? 10.194 11.804 -16.515 1.00 84.44 249 ASP A N 1
ATOM 1992 C CA . ASP A 1 249 ? 9.040 12.643 -16.877 1.00 84.44 249 ASP A CA 1
ATOM 1993 C C . ASP A 1 249 ? 7.672 11.983 -16.700 1.00 84.44 249 ASP A C 1
ATOM 1995 O O . ASP A 1 249 ? 6.641 12.658 -16.633 1.00 84.44 249 ASP A O 1
ATOM 1999 N N . LEU A 1 250 ? 7.642 10.654 -16.645 1.00 89.69 250 LEU A N 1
ATOM 2000 C CA . LEU A 1 250 ? 6.409 9.876 -16.595 1.00 89.69 250 LEU A CA 1
ATOM 2001 C C . LEU A 1 250 ? 6.371 9.015 -15.342 1.00 89.69 250 LEU A C 1
ATOM 2003 O O . LEU A 1 250 ? 7.398 8.575 -14.852 1.00 89.69 250 LEU A O 1
ATOM 2007 N N . ASP A 1 251 ? 5.178 8.770 -14.818 1.00 92.75 251 ASP A N 1
ATOM 2008 C CA . ASP A 1 251 ? 4.961 7.736 -13.807 1.00 92.75 251 ASP A CA 1
ATOM 2009 C C . ASP A 1 251 ? 5.103 6.350 -14.435 1.00 92.75 251 ASP A C 1
ATOM 2011 O O . ASP A 1 251 ? 4.901 6.230 -15.643 1.00 92.75 251 ASP A O 1
ATOM 2015 N N . SER A 1 252 ? 5.400 5.302 -13.660 1.00 95.06 252 SER A N 1
ATOM 2016 C CA . SER A 1 252 ? 5.340 3.923 -14.175 1.00 95.06 252 SER A CA 1
ATOM 2017 C C . SER A 1 252 ? 3.956 3.601 -14.729 1.00 95.06 252 SER A C 1
ATOM 2019 O O . SER A 1 252 ? 2.952 4.201 -14.328 1.00 95.06 252 SER A O 1
ATOM 2021 N N . LEU A 1 253 ? 3.892 2.661 -15.675 1.00 97.06 253 LEU A N 1
ATOM 2022 C CA . LEU A 1 253 ? 2.605 2.229 -16.207 1.00 97.06 253 LEU A CA 1
ATOM 2023 C C . LEU A 1 253 ? 1.715 1.645 -15.099 1.00 97.06 253 LEU A C 1
ATOM 2025 O O . LEU A 1 253 ? 0.526 1.958 -15.049 1.00 97.06 253 LEU A O 1
ATOM 2029 N N . LEU A 1 254 ? 2.299 0.888 -14.167 1.00 98.38 254 LEU A N 1
ATOM 2030 C CA . LEU A 1 254 ? 1.582 0.349 -13.017 1.00 98.38 254 LEU A CA 1
ATOM 2031 C C . LEU A 1 254 ? 1.075 1.442 -12.074 1.00 98.38 254 LEU A C 1
ATOM 2033 O O . LEU A 1 254 ? -0.073 1.374 -11.646 1.00 98.38 254 LEU A O 1
ATOM 2037 N N . LYS A 1 255 ? 1.868 2.479 -11.774 1.00 97.38 255 LYS A N 1
ATOM 2038 C CA . LYS A 1 255 ? 1.371 3.615 -10.982 1.00 97.38 255 LYS A CA 1
ATOM 2039 C C . LYS A 1 255 ? 0.189 4.294 -11.665 1.00 97.38 255 LYS A C 1
ATOM 2041 O O . LYS A 1 255 ? -0.808 4.577 -11.006 1.00 97.38 255 LYS A O 1
ATOM 2046 N N . LEU A 1 256 ? 0.276 4.514 -12.978 1.00 96.94 256 LEU A N 1
ATOM 2047 C CA . LEU A 1 256 ? -0.818 5.107 -13.741 1.00 96.94 256 LEU A CA 1
ATOM 2048 C C . LEU A 1 256 ? -2.092 4.251 -13.640 1.00 96.94 256 LEU A C 1
ATOM 2050 O O . LEU A 1 256 ? -3.161 4.797 -13.370 1.00 96.94 256 LEU A O 1
ATOM 2054 N N . TYR A 1 257 ? -1.982 2.927 -13.780 1.00 98.44 257 TYR A N 1
ATOM 2055 C CA . TYR A 1 257 ? -3.098 1.999 -13.562 1.00 98.44 257 TYR A CA 1
ATOM 2056 C C . TYR A 1 257 ? -3.665 2.111 -12.139 1.00 98.44 257 TYR A C 1
ATOM 2058 O O . TYR A 1 257 ? -4.871 2.283 -11.953 1.00 98.44 257 TYR A O 1
ATOM 2066 N N . LEU A 1 258 ? -2.803 2.068 -11.121 1.00 98.44 258 LEU A N 1
ATOM 2067 C CA . LEU A 1 258 ? -3.225 2.127 -9.724 1.00 98.44 258 LEU A CA 1
ATOM 2068 C C . LEU A 1 258 ? -3.960 3.434 -9.396 1.00 98.44 258 LEU A C 1
ATOM 2070 O O . LEU A 1 258 ? -4.988 3.398 -8.726 1.00 98.44 258 LEU A O 1
ATOM 2074 N N . GLU A 1 259 ? -3.481 4.577 -9.884 1.00 95.62 259 GLU A N 1
ATOM 2075 C CA . GLU A 1 259 ? -4.059 5.892 -9.580 1.00 95.62 259 GLU A CA 1
ATOM 2076 C C . GLU A 1 259 ? -5.298 6.237 -10.409 1.00 95.62 259 GLU A C 1
ATOM 2078 O O . GLU A 1 259 ? -6.185 6.929 -9.911 1.00 95.62 259 GLU A O 1
ATOM 2083 N N . THR A 1 260 ? -5.360 5.799 -11.669 1.00 95.00 260 THR A N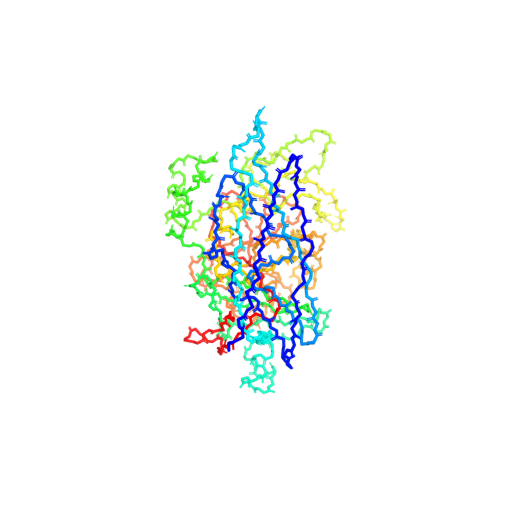 1
ATOM 2084 C CA . THR A 1 260 ? -6.426 6.214 -12.602 1.00 95.00 260 THR A CA 1
ATOM 2085 C C . THR A 1 260 ? -7.513 5.167 -12.793 1.00 95.00 260 THR A C 1
ATOM 2087 O O . THR A 1 260 ? -8.626 5.520 -13.179 1.00 95.00 260 THR A O 1
ATOM 2090 N N . VAL A 1 261 ? -7.218 3.902 -12.488 1.00 96.38 261 VAL A N 1
ATOM 2091 C CA . VAL A 1 261 ? -8.151 2.785 -12.655 1.00 96.38 261 VAL A CA 1
ATOM 2092 C C . VAL A 1 261 ? -8.494 2.170 -11.310 1.00 96.38 261 VAL A C 1
ATOM 2094 O O . VAL A 1 261 ? -9.655 2.200 -10.920 1.00 96.38 261 VAL A O 1
ATOM 2097 N N . TYR A 1 262 ? -7.518 1.646 -10.567 1.00 97.19 262 TYR A N 1
ATOM 2098 C CA . TYR A 1 262 ? -7.828 0.891 -9.349 1.00 97.19 262 TYR A CA 1
ATOM 2099 C C . TYR A 1 262 ? -8.357 1.786 -8.217 1.00 97.19 262 TYR A C 1
ATOM 2101 O O . TYR A 1 262 ? -9.466 1.582 -7.728 1.00 97.19 262 TYR A O 1
ATOM 2109 N N . TYR A 1 263 ? -7.606 2.820 -7.825 1.00 95.75 263 TYR A N 1
ATOM 2110 C CA . TYR A 1 263 ? -7.954 3.685 -6.694 1.00 95.75 263 TYR A CA 1
ATOM 2111 C C . TYR A 1 263 ? -9.322 4.383 -6.843 1.00 95.75 263 TYR A C 1
ATOM 2113 O O . TYR A 1 263 ? -10.108 4.350 -5.892 1.00 95.75 263 TYR A O 1
ATOM 2121 N N . PRO A 1 264 ? -9.686 4.960 -8.011 1.00 91.12 264 PRO A N 1
ATOM 2122 C CA . PRO A 1 264 ? -11.004 5.568 -8.202 1.00 91.12 264 PRO A CA 1
ATOM 2123 C C . PRO A 1 264 ? -12.168 4.569 -8.169 1.00 91.12 264 PRO A C 1
ATOM 2125 O O . PRO A 1 264 ? -13.309 5.002 -8.027 1.00 91.12 264 PRO A O 1
ATOM 2128 N N . ASN A 1 265 ? -11.898 3.265 -8.295 1.00 92.19 265 ASN A N 1
ATOM 2129 C CA . ASN A 1 265 ? -12.900 2.198 -8.280 1.00 92.19 265 ASN A CA 1
ATOM 2130 C C . ASN A 1 265 ? -12.974 1.427 -6.950 1.00 92.19 265 ASN A C 1
ATOM 2132 O O . ASN A 1 265 ? -13.820 0.550 -6.824 1.00 92.19 265 ASN A O 1
ATOM 2136 N N . ILE A 1 266 ? -12.170 1.775 -5.937 1.00 90.94 266 ILE A N 1
ATOM 2137 C CA . ILE A 1 266 ? -12.425 1.354 -4.544 1.00 90.94 266 ILE A CA 1
ATOM 2138 C C . ILE A 1 266 ? -13.808 1.873 -4.136 1.00 90.94 266 ILE A C 1
ATOM 2140 O O . ILE A 1 266 ? -14.110 3.020 -4.438 1.00 90.94 266 ILE A O 1
ATOM 2144 N N . ASP A 1 267 ? -14.642 1.109 -3.440 1.00 86.81 267 ASP A N 1
ATOM 2145 C CA . ASP A 1 267 ? -16.007 1.512 -3.089 1.00 86.81 267 ASP A CA 1
ATOM 2146 C C . ASP A 1 267 ? -16.061 2.860 -2.354 1.00 86.81 267 ASP A C 1
ATOM 2148 O O . ASP A 1 267 ? -15.247 3.153 -1.475 1.00 86.81 267 ASP A O 1
ATOM 2152 N N . ALA A 1 268 ? -17.050 3.700 -2.682 1.00 79.62 268 ALA A N 1
ATOM 2153 C CA . ALA A 1 268 ? -17.161 5.054 -2.128 1.00 79.62 268 ALA A CA 1
ATOM 2154 C C . ALA A 1 268 ? -17.235 5.074 -0.589 1.00 79.62 268 ALA A C 1
ATOM 2156 O O . ALA A 1 268 ? -16.647 5.959 0.033 1.00 79.62 268 ALA A O 1
ATOM 2157 N N . SER A 1 269 ? -17.899 4.077 0.007 1.00 82.81 269 SER A N 1
ATOM 2158 C CA . SER A 1 269 ? -17.981 3.885 1.459 1.00 82.81 269 SER A CA 1
ATOM 2159 C C . SER A 1 269 ? -16.637 3.539 2.095 1.00 82.81 269 SER A C 1
ATOM 2161 O O . SER A 1 269 ? -16.453 3.816 3.267 1.00 82.81 269 SER A O 1
ATOM 2163 N N . SER A 1 270 ? -15.693 2.964 1.347 1.00 88.31 270 SER A N 1
ATOM 2164 C CA . SER A 1 270 ? -14.333 2.678 1.822 1.00 88.31 270 SER A CA 1
ATOM 2165 C C . SER A 1 270 ? -13.373 3.831 1.522 1.00 88.31 270 SER A C 1
ATOM 2167 O O . SER A 1 270 ? -12.552 4.198 2.361 1.00 88.31 270 SER A O 1
ATOM 2169 N N . ARG A 1 271 ? -13.503 4.474 0.352 1.00 86.62 271 ARG A N 1
ATOM 2170 C CA . ARG A 1 271 ? -12.640 5.600 -0.052 1.00 86.62 271 ARG A CA 1
ATOM 2171 C C . ARG A 1 271 ? -12.690 6.785 0.906 1.00 86.62 271 ARG A C 1
ATOM 2173 O O . ARG A 1 271 ? -11.696 7.495 1.001 1.00 86.62 271 ARG A O 1
ATOM 2180 N N . GLN A 1 272 ? -13.804 7.010 1.603 1.00 85.00 272 GLN A N 1
ATOM 2181 C CA . GLN A 1 272 ? -13.927 8.115 2.563 1.00 85.00 272 GLN A CA 1
ATOM 2182 C C . GLN A 1 272 ? -12.930 8.034 3.732 1.00 85.00 272 GLN A C 1
ATOM 2184 O O . GLN A 1 272 ? -12.592 9.065 4.306 1.00 85.00 272 GLN A O 1
ATOM 2189 N N . TYR A 1 273 ? -12.427 6.839 4.061 1.00 90.00 273 TYR A N 1
ATOM 2190 C CA . TYR A 1 273 ? -11.446 6.656 5.135 1.00 90.00 273 TYR A CA 1
ATOM 2191 C C . TYR A 1 273 ? -10.002 6.827 4.661 1.00 90.00 273 TYR A C 1
ATOM 2193 O O . TYR A 1 273 ? -9.092 6.895 5.487 1.00 90.00 273 TYR A O 1
ATOM 2201 N N . LEU A 1 274 ? -9.765 6.895 3.349 1.00 90.25 274 LEU A N 1
ATOM 2202 C CA . LEU A 1 274 ? -8.423 6.987 2.786 1.00 90.25 274 LEU A CA 1
ATOM 2203 C C . LEU A 1 274 ? -7.824 8.380 2.975 1.00 90.25 274 LEU A C 1
ATOM 2205 O O . LEU A 1 274 ? -8.510 9.400 2.907 1.00 90.25 274 LEU A O 1
ATOM 2209 N N . SER A 1 275 ? -6.510 8.418 3.171 1.00 88.69 275 SER A N 1
ATOM 2210 C CA . SER A 1 275 ? -5.724 9.644 3.250 1.00 88.69 275 SER A CA 1
ATOM 2211 C C . SER A 1 275 ? -4.495 9.538 2.352 1.00 88.69 275 SER A C 1
ATOM 2213 O O . SER A 1 275 ? -3.878 8.471 2.301 1.00 88.69 275 SER A O 1
ATOM 2215 N N . PRO A 1 276 ? -4.066 10.631 1.696 1.00 91.50 276 PRO A N 1
ATOM 2216 C CA . PRO A 1 276 ? -2.754 10.664 1.074 1.00 91.50 276 PRO A CA 1
ATOM 2217 C C . PRO A 1 276 ? -1.653 10.382 2.106 1.00 91.50 276 PRO A C 1
ATOM 2219 O O . PRO A 1 276 ? -1.714 10.848 3.251 1.00 91.50 276 PRO A O 1
ATOM 2222 N N . TYR A 1 277 ? -0.608 9.673 1.694 1.00 92.56 277 TYR A N 1
ATOM 2223 C CA . TYR A 1 277 ? 0.532 9.320 2.533 1.00 92.56 277 TYR A CA 1
ATOM 2224 C C . TYR A 1 277 ? 1.853 9.454 1.779 1.00 92.56 277 TYR A C 1
ATOM 2226 O O . TYR A 1 277 ? 1.891 9.633 0.560 1.00 92.56 277 TYR A O 1
ATOM 2234 N N . THR A 1 278 ? 2.949 9.410 2.531 1.00 93.94 278 THR A N 1
ATOM 2235 C CA . THR A 1 278 ? 4.295 9.501 1.972 1.00 93.94 278 THR A CA 1
ATOM 2236 C C . THR A 1 278 ? 4.705 8.158 1.378 1.00 93.94 278 THR A C 1
ATOM 2238 O O . THR A 1 278 ? 4.947 7.189 2.097 1.00 93.94 278 THR A O 1
ATOM 2241 N N . LEU A 1 279 ? 4.828 8.118 0.056 1.00 95.19 279 LEU A N 1
ATOM 2242 C CA . LEU A 1 279 ? 5.443 7.029 -0.689 1.00 95.19 279 LEU A CA 1
ATOM 2243 C C . LEU A 1 279 ? 6.966 7.165 -0.626 1.00 95.19 279 LEU A C 1
ATOM 2245 O O . LEU A 1 279 ? 7.502 8.230 -0.932 1.00 95.19 279 LEU A O 1
ATOM 2249 N N . LYS A 1 280 ? 7.657 6.083 -0.258 1.00 95.06 280 LYS A N 1
ATOM 2250 C CA . LYS A 1 280 ? 9.123 6.005 -0.152 1.00 95.06 280 LYS A CA 1
ATOM 2251 C C . LYS A 1 280 ? 9.700 5.279 -1.371 1.00 95.06 280 LYS A C 1
ATOM 2253 O O . LYS A 1 280 ? 9.846 4.061 -1.353 1.00 95.06 280 LYS A O 1
ATOM 2258 N N . ALA A 1 281 ? 9.939 5.999 -2.461 1.00 93.25 281 ALA A N 1
ATOM 2259 C CA . ALA A 1 281 ? 10.267 5.439 -3.777 1.00 93.25 281 ALA A CA 1
ATOM 2260 C C . ALA A 1 281 ? 11.776 5.411 -4.090 1.00 93.25 281 ALA A C 1
ATOM 2262 O O . ALA A 1 281 ? 12.162 5.111 -5.220 1.00 93.25 281 ALA A O 1
ATOM 2263 N N . GLY A 1 282 ? 12.635 5.733 -3.118 1.00 92.12 282 GLY A N 1
ATOM 2264 C CA . GLY A 1 282 ? 14.083 5.738 -3.307 1.00 92.12 282 GLY A CA 1
ATOM 2265 C C . GLY A 1 282 ? 14.635 4.379 -3.743 1.00 92.12 282 GLY A C 1
ATOM 2266 O O . GLY A 1 282 ? 14.116 3.323 -3.367 1.00 92.12 282 GLY A O 1
ATOM 2267 N N . SER A 1 283 ? 15.674 4.409 -4.579 1.00 91.69 283 SER A N 1
ATOM 2268 C CA . SER A 1 283 ? 16.319 3.195 -5.085 1.00 91.69 283 SER A CA 1
ATOM 2269 C C . SER A 1 283 ? 17.305 2.623 -4.065 1.00 91.69 283 SER A C 1
ATOM 2271 O O . SER A 1 283 ? 18.035 3.367 -3.416 1.00 91.69 283 SER A O 1
ATOM 2273 N N . VAL A 1 284 ? 17.353 1.296 -3.939 1.00 91.94 284 VAL A N 1
ATOM 2274 C CA . VAL A 1 284 ? 18.186 0.604 -2.942 1.00 91.94 284 VAL A CA 1
ATOM 2275 C C . VAL A 1 284 ? 19.273 -0.207 -3.639 1.00 91.94 284 VAL A C 1
ATOM 2277 O O . VAL A 1 284 ? 19.023 -0.955 -4.590 1.00 91.94 284 VAL A O 1
ATOM 2280 N N . SER A 1 285 ? 20.518 -0.060 -3.196 1.00 89.38 285 SER A N 1
ATOM 2281 C CA . SER A 1 285 ? 21.652 -0.794 -3.760 1.00 89.38 285 SER A CA 1
ATOM 2282 C C . SER A 1 285 ? 21.717 -2.228 -3.237 1.00 89.38 285 SER A C 1
ATOM 2284 O O . SER A 1 285 ? 21.440 -2.509 -2.078 1.00 89.38 285 SER A O 1
ATOM 2286 N N . THR A 1 286 ? 22.217 -3.148 -4.063 1.00 88.69 286 THR A N 1
ATOM 2287 C CA . THR A 1 286 ? 22.507 -4.523 -3.628 1.00 88.69 286 THR A CA 1
ATOM 2288 C C . THR A 1 286 ? 23.699 -4.618 -2.667 1.00 88.69 286 THR A C 1
ATOM 2290 O O . THR A 1 286 ? 24.024 -5.717 -2.232 1.00 88.69 286 THR A O 1
ATOM 2293 N N . SER A 1 287 ? 24.411 -3.525 -2.382 1.00 88.69 287 SER A N 1
ATOM 2294 C CA . SER A 1 287 ? 25.450 -3.478 -1.339 1.00 88.69 287 SER A CA 1
ATOM 2295 C C . SER A 1 287 ? 24.909 -3.125 0.043 1.00 88.69 287 SER A C 1
ATOM 2297 O O . SER A 1 287 ? 25.510 -3.527 1.035 1.00 88.69 287 SER A O 1
ATOM 2299 N N . ASP A 1 288 ? 23.797 -2.400 0.099 1.00 88.69 288 ASP A N 1
ATOM 2300 C CA . ASP A 1 288 ? 23.279 -1.752 1.299 1.00 88.69 288 ASP A CA 1
ATOM 2301 C C . ASP A 1 288 ? 22.044 -2.523 1.752 1.00 88.69 288 ASP A C 1
ATOM 2303 O O . ASP A 1 288 ? 20.916 -2.229 1.363 1.00 88.69 288 ASP A O 1
ATOM 2307 N N . LYS A 1 289 ? 22.303 -3.629 2.456 1.00 90.31 289 LYS A N 1
ATOM 2308 C CA . LYS A 1 289 ? 21.300 -4.673 2.679 1.00 90.31 289 LYS A CA 1
ATOM 2309 C C . LYS A 1 289 ? 20.692 -4.700 4.075 1.00 90.31 289 LYS A C 1
ATOM 2311 O O . LYS A 1 289 ? 19.721 -5.431 4.270 1.00 90.31 289 LYS A O 1
ATOM 2316 N N . ASP A 1 290 ? 21.283 -3.979 5.021 1.00 94.94 290 ASP A N 1
ATOM 2317 C CA . ASP A 1 290 ? 20.762 -3.856 6.376 1.00 94.94 290 ASP A CA 1
ATOM 2318 C C . ASP A 1 290 ? 19.570 -2.895 6.421 1.00 94.94 290 ASP A C 1
ATOM 2320 O O . ASP A 1 290 ? 19.453 -1.984 5.601 1.00 94.94 290 ASP A O 1
ATOM 2324 N N . ILE A 1 291 ? 18.678 -3.108 7.383 1.00 94.94 291 ILE A N 1
ATOM 2325 C CA . ILE A 1 291 ? 17.402 -2.401 7.480 1.00 94.94 291 ILE A CA 1
ATOM 2326 C C . ILE A 1 291 ? 17.575 -0.888 7.631 1.00 94.94 291 ILE A C 1
ATOM 2328 O O . ILE A 1 291 ? 16.800 -0.130 7.052 1.00 94.94 291 ILE A O 1
ATOM 2332 N N . ALA A 1 292 ? 18.601 -0.440 8.358 1.00 94.12 292 ALA A N 1
ATOM 2333 C CA . ALA A 1 292 ? 18.846 0.980 8.575 1.00 94.12 292 ALA A CA 1
ATOM 2334 C C . ALA A 1 292 ? 19.225 1.666 7.257 1.00 94.12 292 ALA A C 1
ATOM 2336 O O . ALA A 1 292 ? 18.603 2.663 6.886 1.00 94.12 292 ALA A O 1
ATOM 2337 N N . SER A 1 293 ? 20.168 1.081 6.514 1.00 93.31 293 SER A N 1
ATOM 2338 C CA . SER A 1 293 ? 20.556 1.578 5.195 1.00 93.31 293 SER A CA 1
ATOM 2339 C C . SER A 1 293 ? 19.388 1.525 4.208 1.00 93.31 293 SER A C 1
ATOM 2341 O O . SER A 1 293 ? 19.144 2.492 3.494 1.00 93.31 293 SER A O 1
ATOM 2343 N N . VAL A 1 294 ? 18.624 0.425 4.175 1.00 95.25 294 VAL A N 1
ATOM 2344 C CA . VAL A 1 294 ? 17.442 0.302 3.302 1.00 95.25 294 VAL A CA 1
ATOM 2345 C C . VAL A 1 294 ? 16.457 1.438 3.574 1.00 95.25 294 VAL A C 1
ATOM 2347 O O . VAL A 1 294 ? 16.092 2.149 2.642 1.00 95.25 294 VAL A O 1
ATOM 2350 N N . ILE A 1 295 ? 16.078 1.664 4.836 1.00 95.06 295 ILE A N 1
ATOM 2351 C CA . ILE A 1 295 ? 15.165 2.750 5.217 1.00 95.06 295 ILE A CA 1
ATOM 2352 C C . ILE A 1 295 ? 15.735 4.115 4.815 1.00 95.06 295 ILE A C 1
ATOM 2354 O O . ILE A 1 295 ? 14.992 4.951 4.299 1.00 95.06 295 ILE A O 1
ATOM 2358 N N . GLU A 1 296 ? 17.028 4.364 5.026 1.00 93.00 296 GLU A N 1
ATOM 2359 C CA . GLU A 1 296 ? 17.679 5.607 4.597 1.00 93.00 296 GLU A CA 1
ATOM 2360 C C . GLU A 1 296 ? 17.501 5.830 3.087 1.00 93.00 296 GLU A C 1
ATOM 2362 O O . GLU A 1 296 ? 16.991 6.873 2.671 1.00 93.00 296 GLU A O 1
ATOM 2367 N N . TYR A 1 297 ? 17.836 4.826 2.272 1.00 92.00 297 TYR A N 1
ATOM 2368 C CA . TYR A 1 297 ? 17.772 4.919 0.814 1.00 92.00 297 TYR A CA 1
ATOM 2369 C C . TYR A 1 297 ? 16.344 5.033 0.274 1.00 92.00 297 TYR A C 1
ATOM 2371 O O . TYR A 1 297 ? 16.103 5.843 -0.621 1.00 92.00 297 TYR A O 1
ATOM 2379 N N . GLU A 1 298 ? 15.378 4.296 0.828 1.00 94.25 298 GLU A N 1
ATOM 2380 C CA . GLU A 1 298 ? 13.964 4.412 0.447 1.00 94.25 298 GLU A CA 1
ATOM 2381 C C . GLU A 1 298 ? 13.427 5.840 0.647 1.00 94.25 298 GLU A C 1
ATOM 2383 O O . GLU A 1 298 ? 12.604 6.311 -0.145 1.00 94.25 298 GLU A O 1
ATOM 2388 N N . ASN A 1 299 ? 13.917 6.542 1.676 1.00 93.19 299 ASN A N 1
ATOM 2389 C CA . ASN A 1 299 ? 13.510 7.905 2.023 1.00 93.19 299 ASN A CA 1
ATOM 2390 C C . ASN A 1 299 ? 14.219 9.005 1.217 1.00 93.19 299 ASN A C 1
ATOM 2392 O O . ASN A 1 299 ? 13.794 10.158 1.286 1.00 93.19 299 ASN A O 1
ATOM 2396 N N . LEU A 1 300 ? 15.256 8.692 0.432 1.00 90.62 300 LEU A N 1
ATOM 2397 C CA . LEU A 1 300 ? 15.921 9.705 -0.398 1.00 90.62 300 LEU A CA 1
ATOM 2398 C C . LEU A 1 300 ? 15.000 10.262 -1.481 1.00 90.62 300 LEU A C 1
ATOM 2400 O O . LEU A 1 300 ? 15.148 11.405 -1.888 1.00 90.62 300 LEU A O 1
ATOM 2404 N N . THR A 1 301 ? 14.048 9.467 -1.969 1.00 90.19 301 THR A N 1
ATOM 2405 C CA . THR A 1 301 ? 13.040 9.919 -2.934 1.00 90.19 301 THR A CA 1
ATOM 2406 C C . THR A 1 301 ? 11.662 9.642 -2.365 1.00 90.19 301 THR A C 1
ATOM 2408 O O . THR A 1 301 ? 11.232 8.493 -2.286 1.00 90.19 301 THR A O 1
ATOM 2411 N N . THR A 1 302 ? 10.962 10.700 -1.964 1.00 92.19 302 THR A N 1
ATOM 2412 C CA . THR A 1 302 ? 9.612 10.604 -1.405 1.00 92.19 302 THR A CA 1
ATOM 2413 C C . THR A 1 302 ? 8.627 11.467 -2.168 1.00 92.19 302 THR A C 1
ATOM 2415 O O . THR A 1 302 ? 8.989 12.450 -2.814 1.00 92.19 302 THR A O 1
ATOM 2418 N N . MET A 1 303 ? 7.356 11.088 -2.096 1.00 91.31 303 MET A N 1
ATOM 2419 C CA . MET A 1 303 ? 6.261 11.879 -2.642 1.00 91.31 303 MET A CA 1
ATOM 2420 C C . MET A 1 303 ? 4.959 11.587 -1.920 1.00 91.31 303 MET A C 1
ATOM 2422 O O . MET A 1 303 ? 4.754 10.494 -1.400 1.00 91.31 303 MET A O 1
ATOM 2426 N N . THR A 1 304 ? 4.052 12.552 -1.941 1.00 91.12 304 THR A N 1
ATOM 2427 C CA . THR A 1 304 ? 2.681 12.332 -1.490 1.00 91.12 304 THR A CA 1
ATOM 2428 C C . THR A 1 304 ? 1.912 11.564 -2.560 1.00 91.12 304 THR A C 1
ATOM 2430 O O . THR A 1 304 ? 1.865 11.995 -3.712 1.00 91.12 304 THR A O 1
ATOM 2433 N N . GLY A 1 305 ? 1.281 10.456 -2.179 1.00 89.75 305 GLY A N 1
ATOM 2434 C CA . GLY A 1 305 ? 0.421 9.662 -3.053 1.00 89.75 305 GLY A CA 1
ATOM 2435 C C . GLY A 1 305 ? -0.748 9.047 -2.293 1.00 89.75 305 GLY A C 1
ATOM 2436 O O . GLY A 1 305 ? -0.767 9.031 -1.066 1.00 89.75 305 GLY A O 1
ATOM 2437 N N . ASN A 1 306 ? -1.743 8.556 -3.028 1.00 93.62 306 ASN A N 1
ATOM 2438 C CA . ASN A 1 306 ? -2.926 7.913 -2.441 1.00 93.62 306 ASN A CA 1
ATOM 2439 C C . ASN A 1 306 ? -2.834 6.383 -2.436 1.00 93.62 306 ASN A C 1
ATOM 2441 O O . ASN A 1 306 ? -3.538 5.713 -1.685 1.00 93.62 306 ASN A O 1
ATOM 2445 N N . ILE A 1 307 ? -1.980 5.835 -3.296 1.00 97.81 307 ILE A N 1
ATOM 2446 C CA . ILE A 1 307 ? -1.808 4.406 -3.506 1.00 97.81 307 ILE A CA 1
ATOM 2447 C C . ILE A 1 307 ? -0.368 4.125 -3.923 1.00 97.81 307 ILE A C 1
ATOM 2449 O O . ILE A 1 307 ? 0.247 4.911 -4.644 1.00 97.81 307 ILE A O 1
ATOM 2453 N N . GLY A 1 308 ? 0.164 3.000 -3.467 1.00 97.94 308 GLY A N 1
ATOM 2454 C CA . GLY A 1 308 ? 1.511 2.553 -3.776 1.00 97.94 308 GLY A CA 1
ATOM 2455 C C . GLY A 1 308 ? 1.641 1.042 -3.671 1.00 97.94 308 GLY A C 1
ATOM 2456 O O . GLY A 1 308 ? 0.662 0.305 -3.803 1.00 97.94 308 GLY A O 1
ATOM 2457 N N . LEU A 1 309 ? 2.866 0.597 -3.415 1.00 98.62 309 LEU A N 1
ATOM 2458 C CA . LEU A 1 309 ? 3.220 -0.801 -3.181 1.00 98.62 309 LEU A CA 1
ATOM 2459 C C . LEU A 1 309 ? 3.977 -0.925 -1.855 1.00 98.62 309 LEU A C 1
ATOM 2461 O O . LEU A 1 309 ? 4.357 0.079 -1.245 1.00 98.62 309 LEU A O 1
ATOM 2465 N N . LEU A 1 310 ? 4.201 -2.163 -1.417 1.00 98.44 310 LEU A N 1
ATOM 2466 C CA . LEU A 1 310 ? 5.051 -2.442 -0.265 1.00 98.44 310 LEU A CA 1
ATOM 2467 C C . LEU A 1 310 ? 6.490 -1.992 -0.541 1.00 98.44 310 LEU A C 1
ATOM 2469 O O . LEU A 1 310 ? 7.009 -2.123 -1.651 1.00 98.44 310 LEU A O 1
ATOM 2473 N N . ASN A 1 311 ? 7.127 -1.464 0.492 1.00 97.81 311 ASN A N 1
ATOM 2474 C CA . ASN A 1 311 ? 8.546 -1.158 0.524 1.00 97.81 311 ASN A CA 1
ATOM 2475 C C . ASN A 1 311 ? 9.370 -2.417 0.833 1.00 97.81 311 ASN A C 1
ATOM 2477 O O . ASN A 1 311 ? 8.851 -3.403 1.362 1.00 97.81 311 ASN A O 1
ATOM 2481 N N . ILE A 1 312 ? 10.674 -2.374 0.549 1.00 97.44 312 ILE A N 1
ATOM 2482 C CA . ILE A 1 312 ? 11.611 -3.421 0.981 1.00 97.44 312 ILE A CA 1
ATOM 2483 C C . ILE A 1 312 ? 11.618 -3.474 2.509 1.00 97.44 312 ILE A C 1
ATOM 2485 O O . ILE A 1 312 ? 11.513 -4.556 3.084 1.00 97.44 312 ILE A O 1
ATOM 2489 N N . SER A 1 313 ? 11.669 -2.309 3.163 1.00 97.12 313 SER A N 1
ATOM 2490 C CA . SER A 1 313 ? 11.660 -2.214 4.625 1.00 97.12 313 SER A CA 1
ATOM 2491 C C . SER A 1 313 ? 10.387 -2.773 5.263 1.00 97.12 313 SER A C 1
ATOM 2493 O O . SER A 1 313 ? 10.486 -3.410 6.309 1.00 97.12 313 SER A O 1
ATOM 2495 N N . ASP A 1 314 ? 9.211 -2.616 4.636 1.00 97.69 314 ASP A N 1
ATOM 2496 C CA . ASP A 1 314 ? 7.969 -3.228 5.139 1.00 97.69 314 ASP A CA 1
ATOM 2497 C C . ASP A 1 314 ? 8.115 -4.752 5.202 1.00 97.69 314 ASP A C 1
ATOM 2499 O O . ASP A 1 314 ? 7.790 -5.375 6.210 1.00 97.69 314 ASP A O 1
ATOM 2503 N N . TYR A 1 315 ? 8.643 -5.349 4.130 1.00 96.69 315 TYR A N 1
ATOM 2504 C CA . TYR A 1 315 ? 8.819 -6.793 4.039 1.00 96.69 315 TYR A CA 1
ATOM 2505 C C . TYR A 1 315 ? 9.897 -7.307 4.996 1.00 96.69 315 TYR A C 1
ATOM 2507 O O . TYR A 1 315 ? 9.708 -8.342 5.627 1.00 96.69 315 TYR A O 1
ATOM 2515 N N . MET A 1 316 ? 11.016 -6.591 5.129 1.00 96.56 316 MET A N 1
ATOM 2516 C CA . MET A 1 316 ? 12.072 -6.937 6.085 1.00 96.56 316 MET A CA 1
ATOM 2517 C C . MET A 1 316 ? 11.550 -6.915 7.518 1.00 96.56 316 MET A C 1
ATOM 2519 O O . MET A 1 316 ? 11.739 -7.884 8.248 1.00 96.56 316 MET A O 1
ATOM 2523 N N . LEU A 1 317 ? 10.868 -5.832 7.897 1.00 96.06 317 LEU A N 1
ATOM 2524 C CA . LEU A 1 317 ? 10.355 -5.654 9.248 1.00 96.06 317 LEU A CA 1
ATOM 2525 C C . LEU A 1 317 ? 9.239 -6.639 9.565 1.00 96.06 317 LEU A C 1
ATOM 2527 O O . LEU A 1 317 ? 9.128 -7.035 10.710 1.00 96.06 317 LEU A O 1
ATOM 2531 N N . ALA A 1 318 ? 8.462 -7.105 8.591 1.00 96.31 318 ALA A N 1
ATOM 2532 C CA . ALA A 1 318 ? 7.450 -8.128 8.840 1.00 96.31 318 ALA A CA 1
ATOM 2533 C C . ALA A 1 318 ? 8.020 -9.513 9.208 1.00 96.31 318 ALA A C 1
ATOM 2535 O O . ALA A 1 318 ? 7.280 -10.359 9.715 1.00 96.31 318 ALA A O 1
ATOM 2536 N N . SER A 1 319 ? 9.313 -9.767 8.982 1.00 95.06 319 SER A N 1
ATOM 2537 C CA . SER A 1 319 ? 9.957 -11.019 9.380 1.00 95.06 319 SER A CA 1
ATOM 2538 C C . SER A 1 319 ? 10.445 -10.971 10.827 1.00 95.06 319 SER A C 1
ATOM 2540 O O . SER A 1 319 ? 10.952 -9.959 11.299 1.00 95.06 319 SER A O 1
ATOM 2542 N N . THR A 1 320 ? 10.364 -12.108 11.519 1.00 94.50 320 THR A N 1
ATOM 2543 C CA . THR A 1 320 ? 11.004 -12.301 12.832 1.00 94.50 320 THR A CA 1
ATOM 2544 C C . THR A 1 320 ? 12.426 -12.869 12.728 1.00 94.50 320 THR A C 1
ATOM 2546 O O . THR A 1 320 ? 13.038 -13.182 13.748 1.00 94.50 320 THR A O 1
ATOM 2549 N N . ASP A 1 321 ? 12.937 -13.126 11.520 1.00 93.00 321 ASP A N 1
ATOM 2550 C CA . ASP A 1 321 ? 14.274 -13.689 11.324 1.00 93.00 321 ASP A CA 1
ATOM 2551 C C . ASP A 1 321 ? 15.331 -12.574 11.319 1.00 93.00 321 ASP A C 1
ATOM 2553 O O . ASP A 1 321 ? 15.371 -11.736 10.421 1.00 93.00 321 ASP A O 1
ATOM 2557 N N . SER A 1 322 ? 16.240 -12.586 12.296 1.0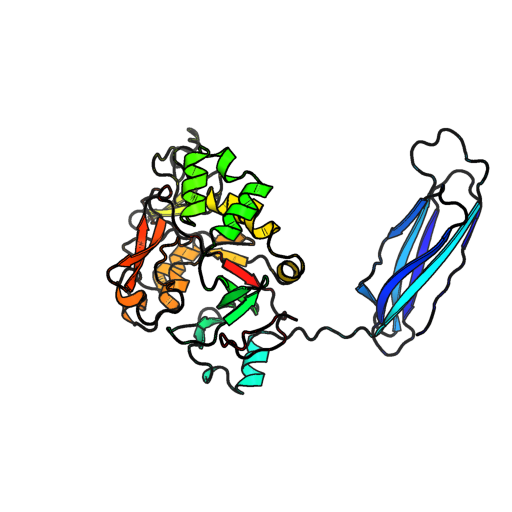0 92.19 322 SER A N 1
ATOM 2558 C CA . SER A 1 322 ? 17.259 -11.537 12.468 1.00 92.19 322 SER A CA 1
ATOM 2559 C C . SER A 1 322 ? 18.293 -11.452 11.339 1.00 92.19 322 SER A C 1
ATOM 2561 O O . SER A 1 322 ? 19.053 -10.482 11.245 1.00 92.19 322 SER A O 1
ATOM 2563 N N . ASN A 1 323 ? 18.346 -12.436 10.432 1.00 92.31 323 ASN A N 1
ATOM 2564 C CA . ASN A 1 323 ? 19.130 -12.274 9.212 1.00 92.31 323 ASN A CA 1
ATOM 2565 C C . ASN A 1 323 ? 18.569 -11.158 8.323 1.00 92.31 323 ASN A C 1
ATOM 2567 O O . ASN A 1 323 ? 19.328 -10.575 7.546 1.00 92.31 323 ASN A O 1
ATOM 2571 N N . CYS A 1 324 ? 17.276 -10.859 8.435 1.00 92.31 324 CYS A N 1
ATOM 2572 C CA . CYS A 1 324 ? 16.603 -9.837 7.646 1.00 92.31 324 CYS A CA 1
ATOM 2573 C C . CYS A 1 324 ? 16.992 -8.436 8.072 1.00 92.31 324 CYS A C 1
ATOM 2575 O O . CYS A 1 324 ? 17.118 -7.585 7.204 1.00 92.31 324 CYS A O 1
ATOM 2577 N N . ASP A 1 325 ? 17.345 -8.226 9.340 1.00 91.81 325 ASP A N 1
ATOM 2578 C CA . ASP A 1 325 ? 17.855 -6.941 9.833 1.00 91.81 325 ASP A CA 1
ATOM 2579 C C . ASP A 1 325 ? 19.131 -6.507 9.106 1.00 91.81 325 ASP A C 1
ATOM 2581 O O . ASP A 1 325 ? 19.396 -5.321 8.944 1.00 91.81 325 ASP A O 1
ATOM 2585 N N . ASN A 1 326 ? 19.938 -7.469 8.656 1.00 92.81 326 ASN A N 1
ATOM 2586 C CA . ASN A 1 326 ? 21.243 -7.212 8.048 1.00 92.81 326 ASN A CA 1
ATOM 2587 C C . ASN A 1 326 ? 21.268 -7.490 6.540 1.00 92.81 326 ASN A C 1
ATOM 2589 O O . ASN A 1 326 ? 22.244 -7.157 5.860 1.00 92.81 326 ASN A O 1
ATOM 2593 N N . LYS A 1 327 ? 20.252 -8.189 6.020 1.00 93.44 327 LYS A N 1
ATOM 2594 C CA . LYS A 1 327 ? 20.263 -8.701 4.654 1.00 93.44 327 LYS A CA 1
ATOM 2595 C C . LYS A 1 327 ? 18.859 -8.947 4.104 1.00 93.44 327 LYS A C 1
ATOM 2597 O O . LYS A 1 327 ? 18.347 -10.063 4.183 1.00 93.44 327 LYS A O 1
ATOM 2602 N N . PHE A 1 328 ? 18.302 -7.944 3.430 1.00 92.31 328 PHE A N 1
ATOM 2603 C CA . PHE A 1 328 ? 16.962 -8.021 2.832 1.00 92.31 328 PHE A CA 1
ATOM 2604 C C . PHE A 1 328 ? 16.771 -9.170 1.822 1.00 92.31 328 PHE A C 1
ATOM 2606 O O . PHE A 1 328 ? 15.677 -9.713 1.701 1.00 92.31 328 PHE A O 1
ATOM 2613 N N . ASP A 1 329 ? 17.823 -9.568 1.093 1.00 89.88 329 ASP A N 1
ATOM 2614 C CA . ASP A 1 329 ? 17.768 -10.635 0.078 1.00 89.88 329 ASP A CA 1
ATOM 2615 C C . ASP A 1 329 ? 18.086 -12.029 0.641 1.00 89.88 329 ASP A C 1
ATOM 2617 O O . ASP A 1 329 ? 18.353 -12.976 -0.110 1.00 89.88 329 ASP A O 1
ATOM 2621 N N . ASN A 1 330 ? 18.092 -12.178 1.969 1.00 91.12 330 ASN A N 1
ATOM 2622 C CA . ASN A 1 330 ? 18.186 -13.490 2.584 1.00 91.12 330 ASN A CA 1
ATOM 2623 C C . ASN A 1 330 ? 16.893 -14.280 2.333 1.00 91.12 330 ASN A C 1
ATOM 2625 O O . ASN A 1 330 ? 15.786 -13.786 2.530 1.00 91.12 330 ASN A O 1
ATOM 2629 N N . SER A 1 331 ? 17.026 -15.542 1.923 1.00 87.62 331 SER A N 1
ATOM 2630 C CA . SER A 1 331 ? 15.877 -16.422 1.695 1.00 87.62 331 SER A CA 1
ATOM 2631 C C . SER A 1 331 ? 15.064 -16.702 2.957 1.00 87.62 331 SER A C 1
ATOM 2633 O O . SER A 1 331 ? 13.923 -17.139 2.840 1.00 87.62 331 SER A O 1
ATOM 2635 N N . SER A 1 332 ? 15.640 -16.484 4.145 1.00 89.75 332 SER A N 1
ATOM 2636 C CA . SER A 1 332 ? 14.915 -16.620 5.405 1.00 89.75 332 SER A CA 1
ATOM 2637 C C . SER A 1 332 ? 13.927 -15.483 5.669 1.00 89.75 332 SER A C 1
ATOM 2639 O O . SER A 1 332 ? 13.069 -15.646 6.521 1.00 89.75 332 SER A O 1
ATOM 2641 N N . CYS A 1 333 ? 13.956 -14.382 4.909 1.00 90.56 333 CYS A N 1
ATOM 2642 C CA . CYS A 1 333 ? 13.044 -13.258 5.144 1.00 90.56 333 CYS A CA 1
ATOM 2643 C C . CYS A 1 333 ? 11.591 -13.514 4.783 1.00 90.56 333 CYS A C 1
ATOM 2645 O O . CYS A 1 333 ? 10.719 -12.794 5.258 1.00 90.56 333 CYS A O 1
ATOM 2647 N N . GLY A 1 334 ? 11.304 -14.543 3.987 1.00 89.00 334 GLY A N 1
ATOM 2648 C CA . GLY A 1 334 ? 9.940 -15.054 3.861 1.00 89.00 334 GLY A CA 1
ATOM 2649 C C . GLY A 1 334 ? 9.555 -16.077 4.922 1.00 89.00 334 GLY A C 1
ATOM 2650 O O . GLY A 1 334 ? 8.400 -16.482 4.952 1.00 89.00 334 GLY A O 1
ATOM 2651 N N . LEU A 1 335 ? 10.480 -16.525 5.778 1.00 86.62 335 LEU A N 1
ATOM 2652 C CA . LEU A 1 335 ? 10.119 -17.357 6.922 1.00 86.62 335 LEU A CA 1
ATOM 2653 C C . LEU A 1 335 ? 9.488 -16.461 7.986 1.00 86.62 335 LEU A C 1
ATOM 2655 O O . LEU A 1 335 ? 10.009 -15.389 8.295 1.00 86.62 335 LEU A O 1
ATOM 2659 N N . ASN A 1 336 ? 8.373 -16.924 8.551 1.00 89.62 336 ASN A N 1
ATOM 2660 C CA . ASN A 1 336 ? 7.633 -16.218 9.596 1.00 89.62 336 ASN A CA 1
ATOM 2661 C C . ASN A 1 336 ? 7.305 -14.763 9.217 1.00 89.62 336 ASN A C 1
ATOM 2663 O O . ASN A 1 336 ? 7.564 -13.843 9.990 1.00 89.62 336 ASN A O 1
ATOM 2667 N N . ASN A 1 337 ? 6.782 -14.564 8.005 1.00 94.25 337 ASN A N 1
ATOM 2668 C CA . ASN A 1 337 ? 6.471 -13.250 7.459 1.00 94.25 337 ASN A CA 1
ATOM 2669 C C . ASN A 1 337 ? 5.079 -13.256 6.816 1.00 94.25 337 ASN A C 1
ATOM 2671 O O . ASN A 1 337 ? 4.881 -13.853 5.758 1.00 94.25 337 ASN A O 1
ATOM 2675 N N . TYR A 1 338 ? 4.122 -12.581 7.449 1.00 95.25 338 TYR A N 1
ATOM 2676 C CA . TYR A 1 338 ? 2.728 -12.500 7.000 1.00 95.25 338 TYR A CA 1
ATOM 2677 C C . TYR A 1 338 ? 2.549 -11.714 5.691 1.00 95.25 338 TYR A C 1
ATOM 2679 O O . TYR A 1 338 ? 1.475 -11.746 5.091 1.00 95.25 338 TYR A O 1
ATOM 2687 N N . LEU A 1 339 ? 3.572 -10.977 5.240 1.00 95.94 339 LEU A N 1
ATOM 2688 C CA . LEU A 1 339 ? 3.530 -10.285 3.956 1.00 95.94 339 LEU A CA 1
ATOM 2689 C C . LEU A 1 339 ? 3.877 -11.209 2.778 1.00 95.94 339 LEU A C 1
ATOM 2691 O O . LEU A 1 339 ? 3.691 -10.800 1.635 1.00 95.94 339 LEU A O 1
ATOM 2695 N N . GLY A 1 340 ? 4.338 -12.440 3.003 1.00 92.94 340 GLY A N 1
ATOM 2696 C CA . GLY A 1 340 ? 4.409 -13.445 1.939 1.00 92.94 340 GLY A CA 1
ATOM 2697 C C . GLY A 1 340 ? 3.008 -13.916 1.536 1.00 92.94 340 GLY A C 1
ATOM 2698 O O . GLY A 1 340 ? 2.187 -14.207 2.400 1.00 92.94 340 GLY A O 1
ATOM 2699 N N . VAL A 1 341 ? 2.730 -14.015 0.233 1.00 92.19 341 VAL A N 1
ATOM 2700 C CA . VAL A 1 341 ? 1.450 -14.531 -0.288 1.00 92.19 341 VAL A CA 1
ATOM 2701 C C . VAL A 1 341 ? 1.718 -15.835 -1.029 1.00 92.19 341 VAL A C 1
ATOM 2703 O O . VAL A 1 341 ? 2.404 -15.837 -2.049 1.00 92.19 341 VAL A O 1
ATOM 2706 N N . GLU A 1 342 ? 1.255 -16.963 -0.490 1.00 88.75 342 GLU A N 1
ATOM 2707 C CA . GLU A 1 342 ? 1.553 -18.293 -1.037 1.00 88.75 342 GLU A CA 1
ATOM 2708 C C . GLU A 1 342 ? 1.227 -18.395 -2.535 1.00 88.75 342 GLU A C 1
ATOM 2710 O O . GLU A 1 342 ? 0.134 -18.053 -2.968 1.00 88.75 342 GLU A O 1
ATOM 2715 N N . GLY A 1 343 ? 2.195 -18.872 -3.325 1.00 89.06 343 GLY A N 1
ATOM 2716 C CA . GLY A 1 343 ? 2.046 -19.041 -4.774 1.00 89.06 343 GLY A CA 1
ATOM 2717 C C . GLY A 1 343 ? 2.189 -17.762 -5.604 1.00 89.06 343 GLY A C 1
ATOM 2718 O O . GLY A 1 343 ? 2.254 -17.866 -6.824 1.00 89.06 343 GLY A O 1
ATOM 2719 N N . GLU A 1 344 ? 2.303 -16.595 -4.969 1.00 93.25 344 GLU A N 1
ATOM 2720 C CA . GLU A 1 344 ? 2.328 -15.304 -5.655 1.00 93.25 344 GLU A CA 1
ATOM 2721 C C . GLU A 1 344 ? 3.719 -14.661 -5.670 1.00 93.25 344 GLU A C 1
ATOM 2723 O O . GLU A 1 344 ? 4.469 -14.689 -4.686 1.00 93.25 344 GLU A O 1
ATOM 2728 N N . GLU A 1 345 ? 4.026 -14.014 -6.792 1.00 95.44 345 GLU A N 1
ATOM 2729 C CA . GLU A 1 345 ? 5.188 -13.147 -6.980 1.00 95.44 345 GLU A CA 1
ATOM 2730 C C . GLU A 1 345 ? 4.695 -11.743 -7.311 1.00 95.44 345 GLU A C 1
ATOM 2732 O O . GLU A 1 345 ? 3.813 -11.577 -8.152 1.00 95.44 345 GLU A O 1
ATOM 2737 N N . PHE A 1 346 ? 5.231 -10.726 -6.641 1.00 97.44 346 PHE A N 1
ATOM 2738 C CA . PHE A 1 346 ? 4.700 -9.369 -6.752 1.00 97.44 346 PHE A CA 1
ATOM 2739 C C . PHE A 1 346 ? 5.770 -8.295 -6.607 1.00 97.44 346 PHE A C 1
ATOM 2741 O O . PHE A 1 346 ? 6.836 -8.504 -6.025 1.00 97.44 346 PHE A O 1
ATOM 2748 N N . TYR A 1 347 ? 5.473 -7.114 -7.140 1.00 98.12 347 TYR A N 1
ATOM 2749 C CA . TYR A 1 347 ? 6.385 -5.978 -7.096 1.00 98.12 347 TYR A CA 1
ATOM 2750 C C . TYR A 1 347 ? 6.473 -5.341 -5.712 1.00 98.12 347 TYR A C 1
ATOM 2752 O O . TYR A 1 347 ? 5.476 -5.203 -5.001 1.00 98.12 347 TYR A O 1
ATOM 2760 N N . LEU A 1 348 ? 7.670 -4.857 -5.391 1.00 97.88 348 LEU A N 1
ATOM 2761 C CA . LEU A 1 348 ? 7.874 -3.833 -4.375 1.00 97.88 348 LEU A CA 1
ATOM 2762 C C . LEU A 1 348 ? 7.986 -2.461 -5.053 1.00 97.88 348 LEU A C 1
ATOM 2764 O O . LEU A 1 348 ? 8.207 -2.355 -6.259 1.00 97.88 348 LEU A O 1
ATOM 2768 N N . MET A 1 349 ? 7.835 -1.391 -4.276 1.00 96.44 349 MET A N 1
ATOM 2769 C CA . MET A 1 349 ? 7.857 -0.020 -4.796 1.00 96.44 349 MET A CA 1
ATOM 2770 C C . MET A 1 349 ? 9.253 0.438 -5.243 1.00 96.44 349 MET A C 1
ATOM 2772 O O . MET A 1 349 ? 9.377 1.347 -6.062 1.00 96.44 349 MET A O 1
ATOM 2776 N N . ASN A 1 350 ? 10.306 -0.150 -4.672 1.00 95.00 350 ASN A N 1
ATOM 2777 C CA . ASN A 1 350 ? 11.667 0.363 -4.777 1.00 95.00 350 ASN A CA 1
ATOM 2778 C C . ASN A 1 350 ? 12.424 -0.222 -5.977 1.00 95.00 350 ASN A C 1
ATOM 2780 O O . ASN A 1 350 ? 12.427 -1.431 -6.223 1.00 95.00 350 ASN A O 1
ATOM 2784 N N . GLY A 1 351 ? 13.133 0.651 -6.693 1.00 94.06 351 GLY A N 1
ATOM 2785 C CA . GLY A 1 351 ? 14.052 0.271 -7.763 1.00 94.06 351 GLY A CA 1
ATOM 2786 C C . GLY A 1 351 ? 15.416 -0.185 -7.237 1.00 94.06 351 GLY A C 1
ATOM 2787 O O . GLY A 1 351 ? 15.837 0.186 -6.138 1.00 94.06 351 GLY A O 1
ATOM 2788 N N . ARG A 1 352 ? 16.152 -0.956 -8.039 1.00 92.62 352 ARG A N 1
ATOM 2789 C CA . ARG A 1 352 ? 17.563 -1.255 -7.784 1.00 92.62 352 ARG A CA 1
ATOM 2790 C C . ARG A 1 352 ? 18.423 -0.046 -8.133 1.00 92.62 352 ARG A C 1
ATOM 2792 O O . ARG A 1 352 ? 18.369 0.480 -9.243 1.00 92.62 352 ARG A O 1
ATOM 2799 N N . SER A 1 353 ? 19.273 0.358 -7.199 1.00 88.81 353 SER A N 1
ATOM 2800 C CA . SER A 1 353 ? 20.197 1.460 -7.446 1.00 88.81 353 SER A CA 1
ATOM 2801 C C . SER A 1 353 ? 21.276 1.092 -8.472 1.00 88.81 353 SER A C 1
ATOM 2803 O O . SER A 1 353 ? 21.819 -0.016 -8.455 1.00 88.81 353 SER A O 1
ATOM 2805 N N . GLY A 1 354 ? 21.606 2.044 -9.350 1.00 82.12 354 GLY A N 1
ATOM 2806 C CA . GLY A 1 354 ? 22.620 1.902 -10.402 1.00 82.12 354 GLY A CA 1
ATOM 2807 C C . GLY A 1 354 ? 22.217 1.017 -11.584 1.00 82.12 354 GLY A C 1
ATOM 2808 O O . GLY A 1 354 ? 23.022 0.836 -12.493 1.00 82.12 354 GLY A O 1
ATOM 2809 N N . ASP A 1 355 ? 20.998 0.480 -11.580 1.00 88.56 355 ASP A N 1
ATOM 2810 C CA . ASP A 1 355 ? 20.448 -0.354 -12.646 1.00 88.56 355 ASP A CA 1
ATOM 2811 C C . ASP A 1 355 ? 18.951 -0.053 -12.780 1.00 88.56 355 ASP A C 1
ATOM 2813 O O . ASP A 1 355 ? 18.099 -0.689 -12.155 1.00 88.56 355 ASP A O 1
ATOM 2817 N N . SER A 1 356 ? 18.647 0.971 -13.578 1.00 89.31 356 SER A N 1
ATOM 2818 C CA . SER A 1 356 ? 17.293 1.485 -13.810 1.00 89.31 356 SER A CA 1
ATOM 2819 C C . SER A 1 356 ? 16.352 0.471 -14.469 1.00 89.31 356 SER A C 1
ATOM 2821 O O . SER A 1 356 ? 15.136 0.664 -14.470 1.00 89.31 356 SER A O 1
ATOM 2823 N N . GLU A 1 357 ? 16.902 -0.635 -14.972 1.00 92.25 357 GLU A N 1
ATOM 2824 C CA . GLU A 1 357 ? 16.186 -1.734 -15.614 1.00 92.25 357 GLU A CA 1
ATOM 2825 C C . GLU A 1 357 ? 15.836 -2.867 -14.643 1.00 92.25 357 GLU A C 1
ATOM 2827 O O . GLU A 1 357 ? 15.373 -3.924 -15.072 1.00 92.25 357 GLU A O 1
ATOM 2832 N N . ARG A 1 358 ? 16.080 -2.691 -13.337 1.00 94.25 358 ARG A N 1
ATOM 2833 C CA . ARG A 1 358 ? 15.780 -3.697 -12.309 1.00 94.25 358 ARG A CA 1
ATOM 2834 C C . ARG A 1 358 ? 14.987 -3.104 -11.161 1.00 94.25 358 ARG A C 1
ATOM 2836 O O . ARG A 1 358 ? 15.462 -2.173 -10.518 1.00 94.25 358 ARG A O 1
ATOM 2843 N N . LEU A 1 359 ? 13.823 -3.663 -10.849 1.00 94.94 359 LEU A N 1
ATOM 2844 C CA . LEU A 1 359 ? 13.082 -3.341 -9.623 1.00 94.94 359 LEU A CA 1
ATOM 2845 C C . LEU A 1 359 ? 13.082 -4.512 -8.652 1.00 94.94 359 LEU A C 1
ATOM 2847 O O . LEU A 1 359 ? 13.261 -5.653 -9.076 1.00 94.94 359 LEU A O 1
ATOM 2851 N N . TYR A 1 360 ? 12.876 -4.229 -7.367 1.00 97.06 360 TYR A N 1
ATOM 2852 C CA . TYR A 1 360 ? 12.748 -5.280 -6.368 1.00 97.06 360 TYR A CA 1
ATOM 2853 C C . TYR A 1 360 ? 11.363 -5.923 -6.394 1.00 97.06 360 TYR A C 1
ATOM 2855 O O . TYR A 1 360 ? 10.342 -5.275 -6.628 1.00 97.06 360 TYR A O 1
ATOM 2863 N N . THR A 1 361 ? 11.347 -7.223 -6.136 1.00 97.38 361 THR A N 1
ATOM 2864 C CA . THR A 1 361 ? 10.154 -8.068 -6.176 1.00 97.38 361 THR A CA 1
ATOM 2865 C C . THR A 1 361 ? 10.192 -9.062 -5.027 1.00 97.38 361 THR A C 1
ATOM 2867 O O . THR A 1 361 ? 11.261 -9.387 -4.504 1.00 97.38 361 THR A O 1
ATOM 2870 N N . ILE A 1 362 ? 9.029 -9.576 -4.645 1.00 96.00 362 ILE A N 1
ATOM 2871 C CA . ILE A 1 362 ? 8.920 -10.797 -3.859 1.00 96.00 362 ILE A CA 1
ATOM 2872 C C . ILE A 1 362 ? 8.769 -11.958 -4.834 1.00 96.00 362 ILE A C 1
ATOM 2874 O O . ILE A 1 362 ? 7.874 -11.957 -5.672 1.00 96.00 362 ILE A O 1
ATOM 2878 N N . THR A 1 363 ? 9.662 -12.939 -4.724 1.00 91.31 363 THR A N 1
ATOM 2879 C CA . THR A 1 363 ? 9.682 -14.146 -5.568 1.00 91.31 363 THR A CA 1
ATOM 2880 C C . THR A 1 363 ? 9.475 -15.390 -4.727 1.00 91.31 363 THR A C 1
ATOM 2882 O O . THR A 1 363 ? 9.778 -15.393 -3.529 1.00 91.31 363 THR A O 1
ATOM 2885 N N . THR A 1 364 ? 9.031 -16.469 -5.363 1.00 82.50 364 THR A N 1
ATOM 2886 C CA . THR A 1 364 ? 8.878 -17.777 -4.731 1.00 82.50 364 THR A CA 1
ATOM 2887 C C . THR A 1 364 ? 10.033 -18.692 -5.133 1.00 82.50 364 THR A C 1
ATOM 2889 O O . THR A 1 364 ? 10.347 -18.901 -6.302 1.00 82.50 364 THR A O 1
ATOM 2892 N N . SER A 1 365 ? 10.723 -19.276 -4.153 1.00 61.12 365 SER A N 1
ATOM 2893 C CA . SER A 1 365 ? 11.733 -20.303 -4.420 1.00 61.12 365 SER A CA 1
ATOM 2894 C C . SER A 1 365 ? 11.593 -21.426 -3.411 1.00 61.12 365 SER A C 1
ATOM 2896 O O . SER A 1 365 ? 11.887 -21.236 -2.238 1.00 61.12 365 SER A O 1
ATOM 2898 N N . ARG A 1 366 ? 11.235 -22.629 -3.880 1.00 53.31 366 ARG A N 1
ATOM 2899 C CA . ARG A 1 366 ? 11.202 -23.856 -3.058 1.00 53.31 366 ARG A CA 1
ATOM 2900 C C . ARG A 1 366 ? 10.465 -23.646 -1.725 1.00 53.31 366 ARG A C 1
ATOM 2902 O O . ARG A 1 366 ? 11.025 -23.935 -0.672 1.00 53.31 366 ARG A O 1
ATOM 2909 N N . SER A 1 367 ? 9.227 -23.151 -1.787 1.00 57.94 367 SER A N 1
ATOM 2910 C CA . SER A 1 367 ? 8.323 -22.890 -0.648 1.00 57.94 367 SER A CA 1
ATOM 2911 C C . SER A 1 367 ? 8.679 -21.732 0.300 1.00 57.94 367 SER A C 1
ATOM 2913 O O . SER A 1 367 ? 8.015 -21.590 1.319 1.00 57.94 367 SER A O 1
ATOM 2915 N N . THR A 1 368 ? 9.657 -20.874 -0.021 1.00 71.06 368 THR A N 1
ATOM 2916 C CA . THR A 1 368 ? 9.873 -19.626 0.736 1.00 71.06 368 THR A CA 1
ATOM 2917 C C . THR A 1 368 ? 9.872 -18.406 -0.175 1.00 71.06 368 THR A C 1
ATOM 2919 O O . THR A 1 368 ? 10.432 -18.425 -1.279 1.00 71.06 368 THR A O 1
ATOM 2922 N N . HIS A 1 369 ? 9.240 -17.334 0.297 1.00 86.19 369 HIS A N 1
ATOM 2923 C CA . HIS A 1 369 ? 9.294 -16.025 -0.339 1.00 86.19 369 HIS A CA 1
ATOM 2924 C C . HIS A 1 369 ? 10.617 -15.336 -0.033 1.00 86.19 369 HIS A C 1
ATOM 2926 O O . HIS A 1 369 ? 11.194 -15.499 1.043 1.00 86.19 369 HIS A O 1
ATOM 2932 N N . LYS A 1 370 ? 11.124 -14.551 -0.975 1.00 90.88 370 LYS A N 1
ATOM 2933 C CA . LYS A 1 370 ? 12.313 -13.728 -0.748 1.00 90.88 370 LYS A CA 1
ATOM 2934 C C . LYS A 1 370 ? 12.278 -12.487 -1.613 1.00 90.88 370 LYS A C 1
ATOM 2936 O O . LYS A 1 370 ? 11.723 -12.510 -2.714 1.00 90.88 370 LYS A O 1
ATOM 2941 N N . ILE A 1 371 ? 12.978 -11.460 -1.156 1.00 94.25 371 ILE A N 1
ATOM 2942 C CA . ILE A 1 371 ? 13.238 -10.285 -1.973 1.00 94.25 371 ILE A CA 1
ATOM 2943 C C . ILE A 1 371 ? 14.252 -10.665 -3.060 1.00 94.25 371 ILE A C 1
ATOM 2945 O O . ILE A 1 371 ? 15.314 -11.233 -2.789 1.00 94.25 371 ILE A O 1
ATOM 2949 N N . SER A 1 372 ? 13.907 -10.376 -4.308 1.00 94.06 372 SER A N 1
ATOM 2950 C CA . SER A 1 372 ? 14.765 -10.505 -5.482 1.00 94.06 372 SER A CA 1
ATOM 2951 C C . SER A 1 372 ? 14.572 -9.286 -6.383 1.00 94.06 372 SER A C 1
ATOM 2953 O O . SER A 1 372 ? 14.099 -8.253 -5.920 1.00 94.06 372 SER A O 1
ATOM 2955 N N . TYR A 1 373 ? 14.993 -9.366 -7.640 1.00 94.00 373 TYR A N 1
ATOM 2956 C CA . TYR A 1 373 ? 14.785 -8.298 -8.606 1.00 94.00 373 TYR A CA 1
ATOM 2957 C C . TYR A 1 373 ? 14.502 -8.861 -9.994 1.00 94.00 373 TYR A C 1
ATOM 2959 O O . TYR A 1 373 ? 15.059 -9.890 -10.378 1.00 94.00 373 TYR A O 1
ATOM 2967 N N . ASP A 1 374 ? 13.689 -8.143 -10.760 1.00 96.06 374 ASP A N 1
ATOM 2968 C CA . ASP A 1 374 ? 13.319 -8.498 -12.131 1.00 96.06 374 ASP A CA 1
ATOM 2969 C C . ASP A 1 374 ? 13.316 -7.257 -13.037 1.00 96.06 374 ASP A C 1
ATOM 2971 O O . ASP A 1 374 ? 13.530 -6.137 -12.566 1.00 96.06 374 ASP A O 1
ATOM 2975 N N . VAL A 1 375 ? 13.143 -7.451 -14.348 1.00 96.31 375 VAL A N 1
ATOM 2976 C CA . VAL A 1 375 ? 12.904 -6.344 -15.278 1.00 96.31 375 VAL A CA 1
ATOM 2977 C C . VAL A 1 375 ? 11.476 -5.797 -15.122 1.00 96.31 375 VAL A C 1
ATOM 2979 O O . VAL A 1 375 ? 10.539 -6.579 -14.963 1.00 96.31 375 VAL A O 1
ATOM 2982 N N . PRO A 1 376 ? 11.268 -4.471 -15.235 1.00 96.69 376 PRO A N 1
ATOM 2983 C CA . PRO A 1 376 ? 9.945 -3.837 -15.165 1.00 96.69 376 PRO A CA 1
ATOM 2984 C C . PRO A 1 376 ? 8.891 -4.371 -16.138 1.00 96.69 376 PRO A C 1
ATOM 2986 O O . PRO A 1 376 ? 7.697 -4.256 -15.876 1.00 96.69 376 PRO A O 1
ATOM 2989 N N . THR A 1 377 ? 9.326 -4.958 -17.250 1.00 96.81 377 THR A N 1
ATOM 2990 C CA . THR A 1 377 ? 8.456 -5.549 -18.276 1.00 96.81 377 THR A CA 1
ATOM 2991 C C . THR A 1 377 ? 7.956 -6.957 -17.936 1.00 96.81 377 THR A C 1
ATOM 2993 O O . THR A 1 377 ? 7.008 -7.421 -18.568 1.00 96.81 377 THR A O 1
ATOM 2996 N N . THR A 1 378 ? 8.547 -7.648 -16.954 1.00 96.44 378 THR A N 1
ATOM 2997 C CA . THR A 1 378 ? 8.087 -8.977 -16.516 1.00 96.44 378 THR A CA 1
ATOM 2998 C C . THR A 1 378 ? 6.786 -8.823 -15.758 1.00 96.44 378 THR A C 1
ATOM 3000 O O . THR A 1 378 ? 6.826 -8.281 -14.663 1.00 96.44 378 THR A O 1
ATOM 3003 N N . ALA A 1 379 ? 5.661 -9.305 -16.293 1.00 97.06 379 ALA A N 1
ATOM 3004 C CA . ALA A 1 379 ? 4.360 -9.207 -15.635 1.00 97.06 379 ALA A CA 1
ATOM 3005 C C . ALA A 1 379 ? 4.310 -10.017 -14.328 1.00 97.06 379 ALA A C 1
ATOM 3007 O O . ALA A 1 379 ? 4.588 -11.216 -14.332 1.00 97.06 379 ALA A O 1
ATOM 3008 N N . MET A 1 380 ? 3.912 -9.369 -13.232 1.00 97.31 380 MET A N 1
ATOM 3009 C CA . MET A 1 380 ? 3.766 -9.986 -11.908 1.00 97.31 380 MET A CA 1
ATOM 3010 C C . MET A 1 380 ? 2.461 -9.562 -11.239 1.00 97.31 380 MET A C 1
ATOM 3012 O O . MET A 1 380 ? 1.775 -8.647 -11.706 1.00 97.31 380 MET A O 1
ATOM 3016 N N . SER A 1 381 ? 2.116 -10.243 -10.150 1.00 98.00 381 SER A N 1
ATOM 3017 C CA . SER A 1 381 ? 0.940 -9.920 -9.360 1.00 98.00 381 SER A CA 1
ATOM 3018 C C . SER A 1 381 ? 1.136 -8.570 -8.669 1.00 98.00 381 SER A C 1
ATOM 3020 O O . SER A 1 381 ? 2.253 -8.122 -8.390 1.00 98.00 381 SER A O 1
ATOM 3022 N N . VAL A 1 382 ? 0.031 -7.884 -8.394 1.00 98.19 382 VAL A N 1
ATOM 3023 C CA . VAL A 1 382 ? 0.054 -6.553 -7.781 1.00 98.19 382 VAL A CA 1
ATOM 3024 C C . VAL A 1 382 ? -0.577 -6.631 -6.409 1.00 98.19 382 VAL A C 1
ATOM 3026 O O . VAL A 1 382 ? -1.694 -7.123 -6.258 1.00 98.19 382 VAL A O 1
ATOM 3029 N N . ARG A 1 383 ? 0.125 -6.095 -5.414 1.00 97.19 383 ARG A N 1
ATOM 3030 C CA . ARG A 1 383 ? -0.359 -6.001 -4.042 1.00 97.19 383 ARG A CA 1
ATOM 3031 C C . ARG A 1 383 ? -0.431 -4.531 -3.619 1.00 97.19 383 ARG A C 1
ATOM 3033 O O . ARG A 1 383 ? 0.585 -3.964 -3.212 1.00 97.19 383 ARG A O 1
ATOM 3040 N N . PRO A 1 384 ? -1.598 -3.882 -3.783 1.00 97.94 384 PRO A N 1
ATOM 3041 C CA . PRO A 1 384 ? -1.735 -2.460 -3.515 1.00 97.94 384 PRO A CA 1
ATOM 3042 C C . PRO A 1 384 ? -1.529 -2.122 -2.043 1.00 97.94 384 PRO A C 1
ATOM 3044 O O . PRO A 1 384 ? -1.871 -2.901 -1.148 1.00 97.94 384 PRO A O 1
ATOM 3047 N N . VAL A 1 385 ? -1.027 -0.916 -1.806 1.00 98.62 385 VAL A N 1
ATOM 3048 C CA . VAL A 1 385 ? -0.922 -0.304 -0.485 1.00 98.62 385 VAL A CA 1
ATOM 3049 C C . VAL A 1 385 ? -1.661 1.023 -0.500 1.00 98.62 385 VAL A C 1
ATOM 3051 O O . VAL A 1 385 ? -1.485 1.820 -1.419 1.00 98.62 385 VAL A O 1
ATOM 3054 N N . VAL A 1 386 ? -2.470 1.264 0.525 1.00 98.56 386 VAL A N 1
ATOM 3055 C CA . VAL A 1 386 ? -3.144 2.545 0.768 1.00 98.56 386 VAL A CA 1
ATOM 3056 C C . VAL A 1 386 ? -2.970 2.933 2.234 1.00 98.56 386 VAL A C 1
ATOM 3058 O O . VAL A 1 386 ? -2.546 2.115 3.055 1.00 98.56 386 VAL A O 1
ATOM 3061 N N . ALA A 1 387 ? -3.290 4.180 2.572 1.00 97.19 387 ALA A N 1
ATOM 3062 C CA . ALA A 1 387 ? -3.296 4.640 3.952 1.00 97.19 387 ALA A CA 1
ATOM 3063 C C . ALA A 1 387 ? -4.695 5.072 4.382 1.00 97.19 387 ALA A C 1
ATOM 3065 O O . ALA A 1 387 ? -5.384 5.808 3.673 1.00 97.19 387 ALA A O 1
ATOM 3066 N N . LEU A 1 388 ? -5.086 4.639 5.573 1.00 96.19 388 LEU A N 1
ATOM 3067 C CA . LEU A 1 388 ? -6.273 5.111 6.265 1.00 96.19 388 LEU A CA 1
ATOM 3068 C C . LEU A 1 388 ? -5.933 6.355 7.087 1.00 96.19 388 LEU A C 1
ATOM 3070 O O . LEU A 1 388 ? -4.836 6.471 7.643 1.00 96.19 388 LEU A O 1
ATOM 3074 N N . SER A 1 389 ? -6.886 7.280 7.170 1.00 91.12 389 SER A N 1
ATOM 3075 C CA . SER A 1 389 ? -6.827 8.427 8.078 1.00 91.12 389 SER A CA 1
ATOM 3076 C C . SER A 1 389 ? -6.753 7.958 9.532 1.00 91.12 389 SER A C 1
ATOM 3078 O O . SER A 1 389 ? -7.212 6.870 9.867 1.00 91.12 389 SER A O 1
ATOM 3080 N N . SER A 1 390 ? -6.209 8.786 10.421 1.00 86.00 390 SER A N 1
ATOM 3081 C CA . SER A 1 390 ? -6.299 8.513 11.855 1.00 86.00 390 SER A CA 1
ATOM 3082 C C . SER A 1 390 ? -7.748 8.636 12.343 1.00 86.00 390 SER A C 1
ATOM 3084 O O . SER A 1 390 ? -8.534 9.429 11.817 1.00 86.00 390 SER A O 1
ATOM 3086 N N . GLY A 1 391 ? -8.108 7.851 13.362 1.00 82.88 391 GLY A N 1
ATOM 3087 C CA . GLY A 1 391 ? -9.403 7.988 14.032 1.00 82.88 391 GLY A CA 1
ATOM 3088 C C . GLY A 1 391 ? -10.608 7.437 13.257 1.00 82.88 391 GLY A C 1
ATOM 3089 O O . GLY A 1 391 ? -11.707 7.956 13.403 1.00 82.88 391 GLY A O 1
ATOM 3090 N N . VAL A 1 392 ? -10.412 6.445 12.388 1.00 83.62 392 VAL A N 1
ATOM 3091 C CA . VAL A 1 392 ? -11.479 5.852 11.555 1.00 83.62 392 VAL A CA 1
ATOM 3092 C C . VAL A 1 392 ? -11.922 4.461 12.024 1.00 83.62 392 VAL A C 1
ATOM 3094 O O . VAL A 1 392 ? -12.629 3.783 11.289 1.00 83.62 392 VAL A O 1
ATOM 3097 N N . PHE A 1 393 ? -11.477 4.004 13.198 1.00 83.31 393 PHE A N 1
ATOM 3098 C CA . PHE A 1 393 ? -11.704 2.637 13.678 1.00 83.31 393 PHE A CA 1
ATOM 3099 C C . PHE A 1 393 ? -12.889 2.564 14.628 1.00 83.31 393 PHE A C 1
ATOM 3101 O O . PHE A 1 393 ? -13.060 3.451 15.462 1.00 83.31 393 PHE A O 1
ATOM 3108 N N . GLY A 1 394 ? -13.651 1.474 14.517 1.00 74.38 394 GLY A N 1
ATOM 3109 C CA . GLY A 1 394 ? -14.828 1.230 15.348 1.00 74.38 394 GLY A CA 1
ATOM 3110 C C . GLY A 1 394 ? -14.741 -0.001 16.236 1.00 74.38 394 GLY A C 1
ATOM 3111 O O . GLY A 1 394 ? -15.149 0.056 17.394 1.00 74.38 394 GLY A O 1
ATOM 3112 N N . SER A 1 395 ? -14.235 -1.130 15.727 1.00 84.69 395 SER A N 1
ATOM 3113 C CA . SER A 1 395 ? -14.254 -2.396 16.479 1.00 84.69 395 SER A CA 1
ATOM 3114 C C . SER A 1 395 ? -13.331 -3.473 15.896 1.00 84.69 395 SER A C 1
ATOM 3116 O O . SER A 1 395 ? -12.669 -3.254 14.883 1.00 84.69 395 SER A O 1
ATOM 3118 N N . GLY A 1 396 ? -13.372 -4.668 16.493 1.00 89.25 396 GLY A N 1
ATOM 3119 C CA . GLY A 1 396 ? -12.719 -5.889 16.012 1.00 89.25 396 GLY A CA 1
ATOM 3120 C C . GLY A 1 396 ? -11.455 -6.236 16.794 1.00 89.25 396 GLY A C 1
ATOM 3121 O O . GLY A 1 396 ? -10.902 -5.399 17.509 1.00 89.25 396 GLY A O 1
ATOM 3122 N N . LEU A 1 397 ? -11.017 -7.487 16.657 1.00 90.19 397 LEU A N 1
ATOM 3123 C CA . LEU A 1 397 ? -9.825 -8.031 17.323 1.00 90.19 397 LEU A CA 1
ATOM 3124 C C . LEU A 1 397 ? -8.638 -8.217 16.366 1.00 90.19 397 LEU A C 1
ATOM 3126 O O . LEU A 1 397 ? -7.575 -8.682 16.769 1.00 90.19 397 LEU A O 1
ATOM 3130 N N . GLY A 1 398 ? -8.823 -7.908 15.082 1.00 93.81 398 GLY A N 1
ATOM 3131 C CA . GLY A 1 398 ? -7.795 -8.079 14.060 1.00 93.81 398 GLY A CA 1
ATOM 3132 C C . GLY A 1 398 ? -7.561 -9.525 13.632 1.00 93.81 398 GLY A C 1
ATOM 3133 O O . GLY A 1 398 ? -6.615 -9.785 12.897 1.00 93.81 398 GLY A O 1
ATOM 3134 N N . THR A 1 399 ? -8.388 -10.476 14.069 1.00 95.19 399 THR A N 1
ATOM 3135 C CA . THR A 1 399 ? -8.312 -11.873 13.607 1.00 95.19 399 THR A CA 1
ATOM 3136 C C . THR A 1 399 ? -8.958 -12.007 12.227 1.00 95.19 399 THR A C 1
ATOM 3138 O O . THR A 1 399 ? -9.753 -11.161 11.834 1.00 95.19 399 THR A O 1
ATOM 3141 N N . GLU A 1 400 ? -8.695 -13.086 11.488 1.00 95.19 400 GLU A N 1
ATOM 3142 C CA . GLU A 1 400 ? -9.370 -13.308 10.195 1.00 95.19 400 GLU A CA 1
ATOM 3143 C C . GLU A 1 400 ? -10.902 -13.416 10.343 1.00 95.19 400 GLU A C 1
ATOM 3145 O O . GLU A 1 400 ? -11.655 -12.932 9.501 1.00 95.19 400 GLU A O 1
ATOM 3150 N N . ALA A 1 401 ? -11.371 -14.027 11.438 1.00 95.44 401 ALA A N 1
ATOM 3151 C CA . ALA A 1 401 ? -12.796 -14.215 11.722 1.00 95.44 401 ALA A CA 1
ATOM 3152 C C . ALA A 1 401 ? -13.474 -12.969 12.324 1.00 95.44 401 ALA A C 1
ATOM 3154 O O . ALA A 1 401 ? -14.694 -12.831 12.236 1.00 95.44 401 ALA A O 1
ATOM 3155 N N . ASP A 1 402 ? -12.692 -12.086 12.942 1.00 95.56 402 ASP A N 1
ATOM 3156 C CA . ASP A 1 402 ? -13.127 -10.817 13.524 1.00 95.56 402 ASP A CA 1
ATOM 3157 C C . ASP A 1 402 ? -12.076 -9.730 13.232 1.00 95.56 402 ASP A C 1
ATOM 3159 O O . ASP A 1 402 ? -11.281 -9.371 14.117 1.00 95.56 402 ASP A O 1
ATOM 3163 N N . PRO A 1 403 ? -12.004 -9.269 11.967 1.00 96.44 403 PRO A N 1
ATOM 3164 C CA . PRO A 1 403 ? -11.029 -8.272 11.552 1.00 96.44 403 PRO A CA 1
ATOM 3165 C C . PRO A 1 403 ? -11.363 -6.920 12.178 1.00 96.44 403 PRO A C 1
ATOM 3167 O O . PRO A 1 403 ? -12.502 -6.663 12.575 1.00 96.44 403 PRO A O 1
ATOM 3170 N N . TYR A 1 404 ? -10.384 -6.019 12.227 1.00 94.56 404 TYR A N 1
ATOM 3171 C CA . TYR A 1 404 ? -10.672 -4.630 12.566 1.00 94.56 404 TYR A CA 1
ATOM 3172 C C . TYR A 1 404 ? -11.656 -4.023 11.557 1.00 94.56 404 TYR A C 1
ATOM 3174 O O . TYR A 1 404 ? -11.593 -4.308 10.359 1.00 94.56 404 TYR A O 1
ATOM 3182 N N . ARG A 1 405 ? -12.567 -3.180 12.046 1.00 91.25 405 ARG A N 1
ATOM 3183 C CA . ARG A 1 405 ? -13.625 -2.535 11.258 1.00 91.25 405 ARG A CA 1
ATOM 3184 C C . ARG A 1 405 ? -13.542 -1.019 11.378 1.00 91.25 405 ARG A C 1
ATOM 3186 O O . ARG A 1 405 ? -13.212 -0.487 12.441 1.00 91.25 405 ARG A O 1
ATOM 3193 N N . LEU A 1 406 ? -13.862 -0.351 10.277 1.00 90.25 406 LEU A N 1
ATOM 3194 C CA . LEU A 1 406 ? -13.950 1.105 10.178 1.00 90.25 406 LEU A CA 1
ATOM 3195 C C . LEU A 1 406 ? -15.333 1.595 10.651 1.00 90.25 406 LEU A C 1
ATOM 3197 O O . LEU A 1 406 ? -16.287 0.818 10.598 1.00 90.25 406 LEU A O 1
ATOM 3201 N N . ASN A 1 407 ? -15.411 2.840 11.135 1.00 79.19 407 ASN A N 1
ATOM 3202 C CA . ASN A 1 407 ? -16.625 3.458 11.708 1.00 79.19 407 ASN A CA 1
ATOM 3203 C C . ASN A 1 407 ? -17.760 3.685 10.717 1.00 79.19 407 ASN A C 1
ATOM 3205 O O . ASN A 1 407 ? -17.463 4.210 9.622 1.00 79.19 407 ASN A O 1
#

Foldseek 3Di:
DDKDKDKDKDFDDDDKDKDKDKDFAQDPFKKFFQDKDWPDKPDVQWDKDKAQDDGGDIAGHRGMGIIMIITGHDPDDPDDDPDRIIITMMITDMDGDDDQQLAFPVNQCCVVPVDPVPAAQWDADPVFRKIAGAFAAHLQWEQFLNAIWGFGIQGNQRKTKIWGLAFQALVNLVVLCVVPVLVVVPDPPVVSVVCSVVQWAFQAAAQPFDADVVQVQAQCHRGRLGFLFQAFAWAFFQDPNDTDTHGTDGGGSVNCCCQVGVLVPRDPVRNVQFDWDKFQAFADEQVQAALVSQVVRSNVDIDTDFKAFAGLNSLLSRYPDCVSRRGQQDQCSQPRGSPDHPPFKEFGNYAYHPCRQKGWIWDDDPHGTGIDIDGSRPIGTYMMMGIGDRSQWDHFDSHPVTRTYGD